Protein AF-A0A534JJR5-F1 (afdb_monomer)

Mean predicted aligned error: 10.55 Å

Structure (mmCIF, N/CA/C/O backbone):
data_AF-A0A534JJR5-F1
#
_entry.id   AF-A0A534JJR5-F1
#
loop_
_atom_site.group_PDB
_atom_site.id
_atom_site.type_symbol
_atom_site.label_atom_id
_atom_site.label_alt_id
_atom_site.label_comp_id
_atom_site.label_asym_id
_atom_site.label_entity_id
_atom_site.label_seq_id
_atom_site.pdbx_PDB_ins_code
_atom_site.Cartn_x
_atom_site.Cartn_y
_atom_site.Cartn_z
_atom_site.occupancy
_atom_site.B_iso_or_equiv
_atom_site.auth_seq_id
_atom_site.auth_comp_id
_atom_site.auth_asym_id
_atom_site.auth_atom_id
_atom_site.pdbx_PDB_model_num
ATOM 1 N N . MET A 1 1 ? -16.034 -13.108 38.409 1.00 39.31 1 MET A N 1
ATOM 2 C CA . MET A 1 1 ? -15.250 -13.200 39.660 1.00 39.31 1 MET A CA 1
ATOM 3 C C . MET A 1 1 ? -14.372 -11.961 39.719 1.00 39.31 1 MET A C 1
ATOM 5 O O . MET A 1 1 ? -14.032 -11.488 38.642 1.00 39.31 1 MET A O 1
ATOM 9 N N . PRO A 1 2 ? -14.082 -11.355 40.883 1.00 39.59 2 PRO A N 1
ATOM 10 C CA . PRO A 1 2 ? -12.989 -10.387 40.919 1.00 39.59 2 PRO A CA 1
ATOM 11 C C . PRO A 1 2 ? -11.720 -11.140 40.503 1.00 39.59 2 PRO A C 1
ATOM 13 O O . PRO A 1 2 ? -11.529 -12.253 40.988 1.00 39.59 2 PRO A O 1
ATOM 16 N N . ALA A 1 3 ? -10.937 -10.586 39.575 1.00 37.12 3 ALA A N 1
ATOM 17 C CA . ALA A 1 3 ? -9.612 -11.113 39.264 1.00 37.12 3 ALA A CA 1
ATOM 18 C C . ALA A 1 3 ? -8.841 -11.202 40.587 1.00 37.12 3 ALA A C 1
ATOM 20 O O . ALA A 1 3 ? -8.710 -10.188 41.282 1.00 37.12 3 ALA A O 1
ATOM 21 N N . ASP A 1 4 ? -8.466 -12.408 41.002 1.00 46.94 4 ASP A N 1
ATOM 22 C CA . ASP A 1 4 ? -7.497 -12.555 42.078 1.00 46.94 4 ASP A CA 1
ATOM 23 C C . ASP A 1 4 ? -6.093 -12.307 41.501 1.00 46.94 4 ASP A C 1
ATOM 25 O O . ASP A 1 4 ? -5.907 -12.214 40.286 1.00 46.94 4 ASP A O 1
ATOM 29 N N . ASP A 1 5 ? -5.104 -12.111 42.371 1.00 51.69 5 ASP A N 1
ATOM 30 C CA . ASP A 1 5 ? -3.721 -11.825 41.966 1.00 51.69 5 ASP A CA 1
ATOM 31 C C . ASP A 1 5 ? -3.087 -12.952 41.105 1.00 51.69 5 ASP A C 1
ATOM 33 O O . ASP A 1 5 ? -1.943 -12.796 40.678 1.00 51.69 5 ASP A O 1
ATOM 37 N N . GLU A 1 6 ? -3.781 -14.072 40.838 1.00 51.69 6 GLU A N 1
ATOM 38 C CA . GLU A 1 6 ? -3.289 -15.159 39.977 1.00 51.69 6 GLU A CA 1
ATOM 39 C C . GLU A 1 6 ? -3.557 -14.934 38.475 1.00 51.69 6 GLU A C 1
ATOM 41 O O . GLU A 1 6 ? -2.892 -15.565 37.653 1.00 51.69 6 GLU A O 1
ATOM 46 N N . ASP A 1 7 ? -4.434 -13.991 38.099 1.00 55.84 7 ASP A N 1
ATOM 47 C CA . ASP A 1 7 ? -4.731 -13.654 36.691 1.00 55.84 7 ASP A CA 1
ATOM 48 C C . ASP A 1 7 ? -3.889 -12.476 36.145 1.00 55.84 7 ASP A C 1
ATOM 50 O O . ASP A 1 7 ? -3.984 -12.115 34.968 1.00 55.84 7 ASP A O 1
ATOM 54 N N . ALA A 1 8 ? -3.060 -11.848 36.986 1.00 66.31 8 ALA A N 1
ATOM 55 C CA . ALA A 1 8 ? -2.226 -10.706 36.618 1.00 66.31 8 ALA A CA 1
ATOM 56 C C . ALA A 1 8 ? -0.746 -11.098 36.501 1.00 66.31 8 ALA A C 1
ATOM 58 O O . ALA A 1 8 ? -0.179 -11.738 37.383 1.00 66.31 8 ALA A O 1
ATOM 59 N N . PHE A 1 9 ? -0.079 -10.637 35.440 1.00 71.75 9 PHE A N 1
ATOM 60 C CA . PHE A 1 9 ? 1.372 -10.753 35.292 1.00 71.75 9 PHE A CA 1
ATOM 61 C C . PHE A 1 9 ? 2.014 -9.386 35.065 1.00 71.75 9 PHE A C 1
ATOM 63 O O . PHE A 1 9 ? 1.379 -8.429 34.623 1.00 71.75 9 PHE A O 1
ATOM 70 N N . THR A 1 10 ? 3.301 -9.282 35.380 1.00 80.81 10 THR A N 1
ATOM 71 C CA . THR A 1 10 ? 4.064 -8.043 35.233 1.00 80.81 10 THR A CA 1
ATOM 72 C C . THR A 1 10 ? 4.935 -8.079 33.988 1.00 80.81 10 THR A C 1
ATOM 74 O O . THR A 1 10 ? 5.698 -9.029 33.799 1.00 80.81 10 THR A O 1
ATOM 77 N N . VAL A 1 11 ? 4.911 -6.994 33.216 1.00 79.38 11 VAL A N 1
ATOM 78 C CA . VAL A 1 11 ? 5.923 -6.705 32.196 1.00 79.38 11 VAL A CA 1
ATOM 79 C C . VAL A 1 11 ? 6.946 -5.729 32.774 1.00 79.38 11 VAL A C 1
ATOM 81 O O . VAL A 1 11 ? 6.631 -4.578 33.076 1.00 79.38 11 VAL A O 1
ATOM 84 N N . GLY A 1 12 ? 8.174 -6.205 32.960 1.00 82.12 12 GLY A N 1
ATOM 85 C CA . GLY A 1 12 ? 9.334 -5.416 33.360 1.00 82.12 12 GLY A CA 1
ATOM 86 C C . GLY A 1 12 ? 10.272 -5.132 32.187 1.00 82.12 12 GLY A C 1
ATOM 87 O O . GLY A 1 12 ? 10.118 -5.660 31.090 1.00 82.12 12 GLY A O 1
ATOM 88 N N . SER A 1 13 ? 11.291 -4.313 32.428 1.00 86.44 13 SER A N 1
ATOM 89 C CA . SER A 1 13 ? 12.347 -4.028 31.456 1.00 86.44 13 SER A CA 1
ATOM 90 C C . SER A 1 13 ? 13.675 -3.828 32.173 1.00 86.44 13 SER A C 1
ATOM 92 O O . SER A 1 13 ? 13.718 -3.198 33.233 1.00 86.44 13 SER A O 1
ATOM 94 N N . ILE A 1 14 ? 14.769 -4.313 31.581 1.00 87.81 14 ILE A N 1
ATOM 95 C CA . ILE A 1 14 ? 16.128 -4.026 32.070 1.00 87.81 14 ILE A CA 1
ATOM 96 C C . ILE A 1 14 ? 16.582 -2.589 31.762 1.00 87.81 14 ILE A C 1
ATOM 98 O O . ILE A 1 14 ? 17.560 -2.109 32.333 1.00 87.81 14 ILE A O 1
ATOM 102 N N . SER A 1 15 ? 15.873 -1.892 30.869 1.00 88.31 15 SER A N 1
ATOM 103 C CA . SER A 1 15 ? 16.151 -0.517 30.453 1.00 88.31 15 SER A CA 1
ATOM 104 C C . SER A 1 15 ? 14.989 0.410 30.799 1.00 88.31 15 SER A C 1
ATOM 106 O O . SER A 1 15 ? 13.855 0.183 30.373 1.00 88.31 15 SER A O 1
ATOM 108 N N . LEU A 1 16 ? 15.285 1.508 31.500 1.00 85.44 16 LEU A N 1
ATOM 109 C CA . LEU A 1 16 ? 14.310 2.562 31.812 1.00 85.44 16 LEU A CA 1
ATOM 110 C C . LEU A 1 16 ? 13.875 3.372 30.580 1.00 85.44 16 LEU A C 1
ATOM 112 O O . LEU A 1 16 ? 12.917 4.134 30.663 1.00 85.44 16 LEU A O 1
ATOM 116 N N . ALA A 1 17 ? 14.577 3.234 29.449 1.00 88.69 17 ALA A N 1
ATOM 117 C CA . ALA A 1 17 ? 14.189 3.878 28.195 1.00 88.69 17 ALA A CA 1
ATOM 118 C C . ALA A 1 17 ? 13.012 3.167 27.500 1.00 88.69 17 ALA A C 1
ATOM 120 O O . ALA A 1 17 ? 12.399 3.747 26.606 1.00 88.69 17 ALA A O 1
ATOM 121 N N . ASN A 1 18 ? 12.701 1.929 27.901 1.00 90.88 18 ASN A N 1
ATOM 122 C CA . ASN A 1 18 ? 11.578 1.166 27.366 1.00 90.88 18 ASN A CA 1
ATOM 123 C C . ASN A 1 18 ? 10.312 1.567 28.135 1.00 90.88 18 ASN A C 1
ATOM 125 O O . ASN A 1 18 ? 10.148 1.220 29.305 1.00 90.88 18 ASN A O 1
ATOM 129 N N . GLN A 1 19 ? 9.432 2.320 27.484 1.00 91.94 19 GLN A N 1
ATOM 130 C CA . GLN A 1 19 ? 8.169 2.773 28.055 1.00 91.94 19 GLN A CA 1
ATOM 131 C C . GLN A 1 19 ? 7.103 1.682 27.878 1.00 91.94 19 GLN A C 1
ATOM 133 O O . GLN A 1 19 ? 6.969 1.174 26.764 1.00 91.94 19 GLN A O 1
ATOM 138 N N . PRO A 1 20 ? 6.343 1.312 28.923 1.00 90.06 20 PRO A N 1
ATOM 139 C CA . PRO A 1 20 ? 5.264 0.336 28.796 1.00 90.06 20 PRO A CA 1
ATOM 140 C C . PRO A 1 20 ? 4.218 0.766 27.764 1.00 90.06 20 PRO A C 1
ATOM 142 O O . PRO A 1 20 ? 3.803 1.926 27.738 1.00 90.06 20 PRO A O 1
ATOM 145 N N . ALA A 1 21 ? 3.773 -0.182 26.947 1.00 89.00 21 ALA A N 1
ATOM 146 C CA . ALA A 1 21 ? 2.703 -0.008 25.974 1.00 89.00 21 ALA A CA 1
ATOM 147 C C . ALA A 1 21 ? 1.859 -1.287 25.916 1.00 89.00 21 ALA A C 1
ATOM 149 O O . ALA A 1 21 ? 2.334 -2.354 26.294 1.00 89.00 21 ALA A O 1
ATOM 150 N N . VAL A 1 22 ? 0.610 -1.174 25.463 1.00 87.88 22 VAL A N 1
ATOM 151 C CA . VAL A 1 22 ? -0.240 -2.331 25.154 1.00 87.88 22 VAL A CA 1
ATOM 152 C C . VAL A 1 22 ? -0.922 -2.039 23.828 1.00 87.88 22 VAL A C 1
ATOM 154 O O . VAL A 1 22 ? -1.901 -1.295 23.774 1.00 87.88 22 VAL A O 1
ATOM 157 N N . ILE A 1 23 ? -0.350 -2.567 22.750 1.00 91.44 23 ILE A N 1
ATOM 158 C CA . ILE A 1 23 ? -0.918 -2.476 21.401 1.00 91.44 23 ILE A CA 1
ATOM 159 C C . ILE A 1 23 ? -1.182 -3.910 20.938 1.00 91.44 23 ILE A C 1
ATOM 161 O O . ILE A 1 23 ? -0.207 -4.653 20.800 1.00 91.44 23 ILE A O 1
ATOM 165 N N . PRO A 1 24 ? -2.450 -4.316 20.749 1.00 91.81 24 PRO A N 1
ATOM 166 C CA . PRO A 1 24 ? -2.789 -5.666 20.313 1.00 91.81 24 PRO A CA 1
ATOM 167 C C . PRO A 1 24 ? -2.141 -6.006 18.974 1.00 91.81 24 PRO A C 1
ATOM 169 O O . PRO A 1 24 ? -2.095 -5.161 18.081 1.00 91.81 24 PRO A O 1
ATOM 172 N N . LEU A 1 25 ? -1.673 -7.244 18.848 1.00 93.56 25 LEU A N 1
ATOM 173 C CA . LEU A 1 25 ? -1.146 -7.810 17.608 1.00 93.56 25 LEU A CA 1
ATOM 174 C C . LEU A 1 25 ? -1.901 -9.073 17.180 1.00 93.56 25 LEU A C 1
ATOM 176 O O . LEU A 1 25 ? -1.510 -9.692 16.201 1.00 93.56 25 LEU A O 1
ATOM 180 N N . GLY A 1 26 ? -2.965 -9.458 17.893 1.00 92.00 26 GLY A N 1
ATOM 181 C CA . GLY A 1 26 ? -3.725 -10.649 17.528 1.00 92.00 26 GLY A CA 1
ATOM 182 C C . GLY A 1 26 ? -2.890 -11.921 17.707 1.00 92.00 26 GLY A C 1
ATOM 183 O O . GLY A 1 26 ? -2.094 -11.973 18.639 1.00 92.00 26 GLY A O 1
ATOM 184 N N . ASN A 1 27 ? -3.022 -12.934 16.855 1.00 92.44 27 ASN A N 1
ATOM 185 C CA . ASN A 1 27 ? -2.185 -14.149 16.865 1.00 92.44 27 ASN A CA 1
ATOM 186 C C . ASN A 1 27 ? -0.992 -14.090 15.886 1.00 92.44 27 ASN A C 1
ATOM 188 O O . ASN A 1 27 ? -0.648 -15.089 15.239 1.00 92.44 27 ASN A O 1
ATOM 192 N N . PHE A 1 28 ? -0.349 -12.924 15.794 1.00 94.88 28 PHE A N 1
ATOM 193 C CA . PHE A 1 28 ? 0.750 -12.649 14.867 1.00 94.88 28 PHE A CA 1
ATOM 194 C C . PHE A 1 28 ? 1.911 -13.658 14.939 1.00 94.88 28 PHE A C 1
ATOM 196 O O . PHE A 1 28 ? 2.542 -13.955 13.925 1.00 94.88 28 PHE A O 1
ATOM 203 N N . ILE A 1 29 ? 2.204 -14.244 16.101 1.00 93.31 29 ILE A N 1
ATOM 204 C CA . ILE A 1 29 ? 3.222 -15.278 16.314 1.00 93.31 29 ILE A CA 1
ATOM 205 C C . ILE A 1 29 ? 2.600 -16.511 16.986 1.00 93.31 29 ILE A C 1
ATOM 207 O O . ILE A 1 29 ? 1.814 -16.413 17.919 1.00 93.31 29 ILE A O 1
ATOM 211 N N . GLY A 1 30 ? 3.015 -17.717 16.582 1.00 89.75 30 GLY A N 1
ATOM 212 C CA . GLY A 1 30 ? 2.740 -18.941 17.356 1.00 89.75 30 GLY A CA 1
ATOM 213 C C . GLY A 1 30 ? 2.089 -20.039 16.535 1.00 89.75 30 GLY A C 1
ATOM 214 O O . GLY A 1 30 ? 2.589 -20.363 15.473 1.00 89.75 30 GLY A O 1
ATOM 215 N N . ASP A 1 31 ? 0.963 -20.606 16.955 1.00 88.44 31 ASP A N 1
ATOM 216 C CA . ASP A 1 31 ? 0.206 -21.606 16.183 1.00 88.44 31 ASP A CA 1
ATOM 217 C C . ASP A 1 31 ? -1.119 -21.016 15.678 1.00 88.44 31 ASP A C 1
ATOM 219 O O . ASP A 1 31 ? -1.661 -20.107 16.296 1.00 88.44 31 ASP A O 1
ATOM 223 N N . VAL A 1 32 ? -1.658 -21.561 14.582 1.00 89.62 32 VAL A N 1
ATOM 224 C CA . VAL A 1 32 ? -3.013 -21.235 14.068 1.00 89.62 32 VAL A CA 1
ATOM 225 C C . VAL A 1 32 ? -4.048 -22.309 14.411 1.00 89.62 32 VAL A C 1
ATOM 227 O O . VAL A 1 32 ? -5.251 -22.122 14.263 1.00 89.62 32 VAL A O 1
ATOM 230 N N . SER A 1 33 ? -3.588 -23.486 14.845 1.00 87.62 33 SER A N 1
ATOM 231 C CA . SER A 1 33 ? -4.445 -24.625 15.162 1.00 87.62 33 SER A CA 1
ATOM 232 C C . SER A 1 33 ? -3.727 -25.625 16.079 1.00 87.62 33 SER A C 1
ATOM 234 O O . SER A 1 33 ? -2.533 -25.864 15.886 1.00 87.62 33 SER A O 1
ATOM 236 N N . PRO A 1 34 ? -4.452 -26.300 16.996 1.00 87.12 34 PRO A N 1
ATOM 237 C CA . PRO A 1 34 ? -5.881 -26.121 17.294 1.00 87.12 34 PRO A CA 1
ATOM 238 C C . PRO A 1 34 ? -6.181 -24.763 17.948 1.00 87.12 34 PRO A C 1
ATOM 240 O O . PRO A 1 34 ? -5.295 -24.135 18.504 1.00 87.12 34 PRO A O 1
ATOM 243 N N . ALA A 1 35 ? -7.443 -24.322 17.965 1.00 83.75 35 ALA A N 1
ATOM 244 C CA . ALA A 1 35 ? -7.827 -23.034 18.568 1.00 83.75 35 ALA A CA 1
ATOM 245 C C . ALA A 1 35 ? -7.416 -22.870 20.052 1.00 83.75 35 ALA A C 1
ATOM 247 O O . ALA A 1 35 ? -7.392 -21.759 20.566 1.00 83.75 35 ALA A O 1
ATOM 248 N N . SER A 1 36 ? -7.107 -23.969 20.752 1.00 81.81 36 SER A N 1
ATOM 249 C CA . SER A 1 36 ? -6.584 -23.971 22.123 1.00 81.81 36 SER A CA 1
ATOM 250 C C . SER A 1 36 ? -5.084 -23.664 22.235 1.00 81.81 36 SER A C 1
ATOM 252 O O . SER A 1 36 ? -4.574 -23.628 23.349 1.00 81.81 36 SER A O 1
ATOM 254 N N . SER A 1 37 ? -4.362 -23.541 21.119 1.00 83.94 37 SER A N 1
ATOM 255 C CA . SER A 1 37 ? -2.945 -23.152 21.071 1.00 83.94 37 SER A CA 1
ATOM 256 C C . SER A 1 37 ? -2.718 -21.779 20.432 1.00 83.94 37 SER A C 1
ATOM 258 O O . SER A 1 37 ? -1.570 -21.365 20.307 1.00 83.94 37 SER A O 1
ATOM 260 N N . VAL A 1 38 ? -3.794 -21.082 20.056 1.00 88.25 38 VAL A N 1
ATOM 261 C CA . VAL A 1 38 ? -3.759 -19.719 19.519 1.00 88.25 38 VAL A CA 1
ATOM 262 C C . VAL A 1 38 ? -3.862 -18.740 20.686 1.00 88.25 38 VAL A C 1
ATOM 264 O O . VAL A 1 38 ? -4.828 -18.797 21.451 1.00 88.25 38 VAL A O 1
ATOM 267 N N . TRP A 1 39 ? -2.873 -17.862 20.832 1.00 89.06 39 TRP A N 1
ATOM 268 C CA . TRP A 1 39 ? -2.777 -16.915 21.944 1.00 89.06 39 TRP A CA 1
ATOM 269 C C . TRP A 1 39 ? -2.556 -15.498 21.416 1.00 89.06 39 TRP A C 1
ATOM 271 O O . TRP A 1 39 ? -1.908 -15.350 20.385 1.00 89.06 39 TRP A O 1
ATOM 281 N N . PRO A 1 40 ? -3.074 -14.468 22.107 1.00 89.31 40 PRO A N 1
ATOM 282 C CA . PRO A 1 40 ? -2.875 -13.092 21.694 1.00 89.31 40 PRO A CA 1
ATOM 283 C C . PRO A 1 40 ? -1.464 -12.597 22.032 1.00 89.31 40 PRO A C 1
ATOM 285 O O . PRO A 1 40 ? -0.963 -12.785 23.145 1.00 89.31 40 PRO A O 1
ATOM 288 N N . ASP A 1 41 ? -0.888 -11.877 21.085 1.00 92.31 41 ASP A N 1
ATOM 289 C CA . ASP A 1 41 ? 0.355 -11.135 21.170 1.00 92.31 41 ASP A CA 1
ATOM 290 C C . ASP A 1 41 ? 0.073 -9.638 21.304 1.00 92.31 41 ASP A C 1
ATOM 292 O O . ASP A 1 41 ? -0.988 -9.124 20.926 1.00 92.31 41 ASP A O 1
ATOM 296 N N . PHE A 1 42 ? 1.046 -8.898 21.828 1.00 93.56 42 PHE A N 1
ATOM 297 C CA . PHE A 1 42 ? 0.962 -7.441 21.883 1.00 93.56 42 PHE A CA 1
ATOM 298 C C . PHE A 1 42 ? 2.342 -6.787 21.952 1.00 93.56 42 PHE A C 1
ATOM 300 O O . PHE A 1 42 ? 3.318 -7.373 22.423 1.00 93.56 42 PHE A O 1
ATOM 307 N N . ILE A 1 43 ? 2.427 -5.523 21.534 1.00 95.31 43 ILE A N 1
ATOM 308 C CA . ILE A 1 43 ? 3.584 -4.674 21.840 1.00 95.31 43 ILE A CA 1
ATOM 309 C C . ILE A 1 43 ? 3.503 -4.305 23.317 1.00 95.31 43 ILE A C 1
ATOM 311 O O . ILE A 1 43 ? 2.565 -3.621 23.725 1.00 95.31 43 ILE A O 1
ATOM 315 N N . ALA A 1 44 ? 4.493 -4.743 24.089 1.00 93.50 44 ALA A N 1
ATOM 316 C CA . ALA A 1 44 ? 4.544 -4.632 25.544 1.00 93.50 44 ALA A CA 1
ATOM 317 C C . ALA A 1 44 ? 5.364 -3.425 26.031 1.00 93.50 44 ALA A C 1
ATOM 319 O O . ALA A 1 44 ? 5.157 -2.903 27.130 1.00 93.50 44 ALA A O 1
ATOM 320 N N . ALA A 1 45 ? 6.318 -2.970 25.217 1.00 95.19 45 ALA A N 1
ATOM 321 C CA . ALA A 1 45 ? 7.090 -1.768 25.496 1.00 95.19 45 ALA A CA 1
ATOM 322 C C . ALA A 1 45 ? 7.591 -1.110 24.210 1.00 95.19 45 ALA A C 1
ATOM 324 O O . ALA A 1 45 ? 7.816 -1.776 23.202 1.00 95.19 45 ALA A O 1
ATOM 325 N N . ILE A 1 46 ? 7.818 0.199 24.258 1.00 96.56 46 ILE A N 1
ATOM 326 C CA . ILE A 1 46 ? 8.371 0.979 23.153 1.00 96.56 46 ILE A CA 1
ATOM 327 C C . ILE A 1 46 ? 9.548 1.805 23.663 1.00 96.56 46 ILE A C 1
ATOM 329 O O . ILE A 1 46 ? 9.454 2.506 24.671 1.00 96.56 46 ILE A O 1
ATOM 333 N N . ARG A 1 47 ? 10.664 1.754 22.939 1.00 96.00 47 ARG A N 1
ATOM 334 C CA . ARG A 1 47 ? 11.816 2.638 23.131 1.00 96.00 47 ARG A CA 1
ATOM 335 C C . ARG A 1 47 ? 11.913 3.594 21.956 1.00 96.00 47 ARG A C 1
ATOM 337 O O . ARG A 1 47 ? 12.066 3.148 20.825 1.00 96.00 47 ARG A O 1
ATOM 344 N N . GLU A 1 48 ? 11.881 4.893 22.217 1.00 95.25 48 GLU A N 1
ATOM 345 C CA . GLU A 1 48 ? 12.020 5.914 21.175 1.00 95.25 48 GLU A CA 1
ATOM 346 C C . GLU A 1 48 ? 13.404 6.563 21.197 1.00 95.25 48 GLU A C 1
ATOM 348 O O . GLU A 1 48 ? 13.884 7.007 22.241 1.00 95.25 48 GLU A O 1
ATOM 353 N N . ASP A 1 49 ? 14.014 6.686 20.021 1.00 94.31 49 ASP A N 1
ATOM 354 C CA . ASP A 1 49 ? 15.079 7.645 19.756 1.00 94.31 49 ASP A CA 1
ATOM 355 C C . ASP A 1 49 ? 14.476 8.826 18.993 1.00 94.31 49 ASP A C 1
ATOM 357 O O . ASP A 1 49 ? 14.314 8.803 17.771 1.00 94.31 49 ASP A O 1
ATOM 361 N N . VAL A 1 50 ? 14.139 9.882 19.731 1.00 92.50 50 VAL A N 1
ATOM 362 C CA . VAL A 1 50 ? 13.550 11.109 19.174 1.00 92.50 50 VAL A CA 1
ATOM 363 C C . VAL A 1 50 ? 14.495 11.857 18.229 1.00 92.50 50 VAL A C 1
ATOM 365 O O . VAL A 1 50 ? 14.029 12.593 17.361 1.00 92.50 50 VAL A O 1
ATOM 368 N N . THR A 1 51 ? 15.813 11.668 18.361 1.00 92.44 51 THR A N 1
ATOM 369 C CA . THR A 1 51 ? 16.808 12.330 17.501 1.00 92.44 51 THR A CA 1
ATOM 370 C C . THR A 1 51 ? 16.902 11.614 16.161 1.00 92.44 51 THR A C 1
ATOM 372 O O . THR A 1 51 ? 16.870 12.259 15.112 1.00 92.44 51 THR A O 1
ATOM 375 N N . ALA A 1 52 ? 16.961 10.280 16.190 1.00 91.50 52 ALA A N 1
ATOM 376 C CA . ALA A 1 52 ? 16.922 9.447 14.991 1.00 91.50 52 ALA A CA 1
ATOM 377 C C . ALA A 1 52 ? 15.511 9.338 14.385 1.00 91.50 52 ALA A C 1
ATOM 379 O O . ALA A 1 52 ? 15.377 8.958 13.222 1.00 91.50 52 ALA A O 1
ATOM 380 N N . LYS A 1 53 ? 14.472 9.710 15.148 1.00 94.06 53 LYS A N 1
ATOM 381 C CA . LYS A 1 53 ? 13.046 9.588 14.801 1.00 94.06 53 LYS A CA 1
ATOM 382 C C . LYS A 1 53 ? 12.648 8.129 14.565 1.00 94.06 53 LYS A C 1
ATOM 384 O O . LYS A 1 53 ? 11.972 7.810 13.589 1.00 94.06 53 LYS A O 1
ATOM 389 N N . GLN A 1 54 ? 13.118 7.247 15.442 1.00 94.50 54 GLN A N 1
ATOM 390 C CA . GLN A 1 54 ? 12.901 5.804 15.356 1.00 94.50 54 GLN A CA 1
ATOM 391 C C . GLN A 1 54 ? 12.300 5.270 16.655 1.00 94.50 54 GLN A C 1
ATOM 393 O O . GLN A 1 54 ? 12.602 5.771 17.737 1.00 94.50 54 GLN A O 1
ATOM 398 N N . SER A 1 55 ? 11.502 4.215 16.538 1.00 97.12 55 SER A N 1
ATOM 399 C CA . SER A 1 55 ? 11.000 3.425 17.658 1.00 97.12 55 SER A CA 1
ATOM 400 C C . SER A 1 55 ? 11.520 1.998 17.566 1.00 97.12 55 SER A C 1
ATOM 402 O O . SER A 1 55 ? 11.704 1.463 16.474 1.00 97.12 55 SER A O 1
ATOM 404 N N . VAL A 1 56 ? 11.713 1.364 18.715 1.00 97.62 56 VAL A N 1
ATOM 405 C CA . VAL A 1 56 ? 11.838 -0.087 18.845 1.00 97.62 56 VAL A CA 1
ATOM 406 C C . VAL A 1 56 ? 10.659 -0.567 19.680 1.00 97.62 56 VAL A C 1
ATOM 408 O O . VAL A 1 56 ? 10.538 -0.187 20.845 1.00 97.62 56 VAL A O 1
ATOM 411 N N . ALA A 1 57 ? 9.773 -1.347 19.069 1.00 97.62 57 ALA A N 1
ATOM 412 C CA . ALA A 1 57 ? 8.601 -1.935 19.705 1.00 97.62 57 ALA A CA 1
ATOM 413 C C . ALA A 1 57 ? 8.915 -3.375 20.125 1.00 97.62 57 ALA A C 1
ATOM 415 O O . ALA A 1 57 ? 9.237 -4.196 19.274 1.00 97.62 57 ALA A O 1
ATOM 416 N N . TYR A 1 58 ? 8.840 -3.677 21.417 1.00 96.94 58 TYR A N 1
ATOM 417 C CA . TYR A 1 58 ? 9.118 -4.995 21.988 1.00 96.94 58 TYR A CA 1
ATOM 418 C C . TYR A 1 58 ? 7.831 -5.799 22.117 1.00 96.94 58 TYR A C 1
ATOM 420 O O . TYR A 1 58 ? 6.856 -5.313 22.694 1.00 96.94 58 TYR A O 1
ATOM 428 N N . LEU A 1 59 ? 7.837 -7.019 21.592 1.00 95.19 59 LEU A N 1
ATOM 429 C CA . LEU A 1 59 ? 6.673 -7.889 21.527 1.00 95.19 59 LEU A CA 1
ATOM 430 C C . LEU A 1 59 ? 6.654 -8.839 22.725 1.00 95.19 59 LEU A C 1
ATOM 432 O O . LEU A 1 59 ? 7.670 -9.436 23.088 1.00 95.19 59 LEU A O 1
ATOM 436 N N . TYR A 1 60 ? 5.473 -8.997 23.311 1.00 93.69 60 TYR A N 1
ATOM 437 C CA . TYR A 1 60 ? 5.137 -10.141 24.140 1.00 93.69 60 TYR A CA 1
ATOM 438 C C . TYR A 1 60 ? 4.469 -11.193 23.258 1.00 93.69 60 TYR A C 1
ATOM 440 O O . TYR A 1 60 ? 3.495 -10.880 22.573 1.00 93.69 60 TYR A O 1
ATOM 448 N N . VAL A 1 61 ? 5.001 -12.415 23.296 1.00 91.94 61 VAL A N 1
ATOM 449 C CA . VAL A 1 61 ? 4.436 -13.565 22.584 1.00 91.94 61 VAL A CA 1
ATOM 450 C C . VAL A 1 61 ? 3.565 -14.358 23.551 1.00 91.94 61 VAL A C 1
ATOM 452 O O . VAL A 1 61 ? 4.047 -14.804 24.598 1.00 91.94 61 VAL A O 1
ATOM 455 N N . GLY A 1 62 ? 2.291 -14.508 23.206 1.00 88.88 62 GLY A N 1
ATOM 456 C CA . GLY A 1 62 ? 1.284 -15.203 23.988 1.00 88.88 62 GLY A CA 1
ATOM 457 C C . GLY A 1 62 ? 1.597 -16.686 24.187 1.00 88.88 62 GLY A C 1
ATOM 458 O O . GLY A 1 62 ? 2.317 -17.327 23.421 1.00 88.88 62 GLY A O 1
ATOM 459 N N . GLY A 1 63 ? 1.033 -17.261 25.246 1.00 87.44 63 GLY A N 1
ATOM 460 C CA . GLY A 1 63 ? 1.205 -18.673 25.561 1.00 87.44 63 GLY A CA 1
ATOM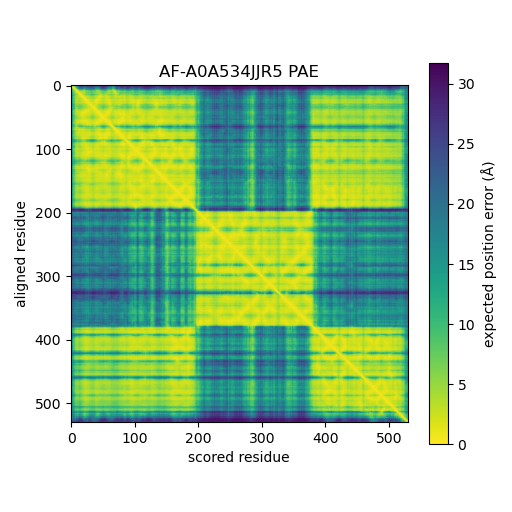 461 C C . GLY A 1 63 ? 0.154 -19.191 26.541 1.00 87.44 63 GLY A C 1
ATOM 462 O O . GLY A 1 63 ? -0.619 -18.411 27.096 1.00 87.44 63 GLY A O 1
ATOM 463 N N . PRO A 1 64 ? 0.149 -20.508 26.818 1.00 82.25 64 PRO A N 1
ATOM 464 C CA . PRO A 1 64 ? -0.890 -21.170 27.614 1.00 82.25 64 PRO A CA 1
ATOM 465 C C . PRO A 1 64 ? -0.921 -20.774 29.092 1.00 82.25 64 PRO A C 1
ATOM 467 O O . PRO A 1 64 ? -1.805 -21.199 29.834 1.00 82.25 64 PRO A O 1
ATOM 470 N N . SER A 1 65 ? 0.066 -20.017 29.560 1.00 80.50 65 SER A N 1
ATOM 471 C CA . SER A 1 65 ? 0.120 -19.501 30.923 1.00 80.50 65 SER A CA 1
ATOM 472 C C . SER A 1 65 ? 0.827 -18.148 30.893 1.00 80.50 65 SER A C 1
ATOM 474 O O . SER A 1 65 ? 2.058 -18.127 30.797 1.00 80.50 65 SER A O 1
ATOM 476 N N . PRO A 1 66 ? 0.082 -17.029 30.936 1.00 73.12 66 PRO A N 1
ATOM 477 C CA . PRO A 1 66 ? 0.676 -15.708 31.060 1.00 73.12 66 PRO A CA 1
ATOM 478 C C . PRO A 1 66 ? 1.574 -15.666 32.296 1.00 73.12 66 PRO A C 1
ATOM 480 O O . PRO A 1 66 ? 1.192 -16.105 33.379 1.00 73.12 66 PRO A O 1
ATOM 483 N N . SER A 1 67 ? 2.798 -15.183 32.131 1.00 79.06 67 SER A N 1
ATOM 484 C CA . SER A 1 67 ? 3.786 -15.133 33.204 1.00 79.06 67 SER A CA 1
ATOM 485 C C . SER A 1 67 ? 4.543 -13.824 33.166 1.00 79.06 67 SER A C 1
ATOM 487 O O . SER A 1 67 ? 4.648 -13.192 32.114 1.00 79.06 67 SER A O 1
ATOM 489 N N . ASN A 1 68 ? 5.134 -13.456 34.303 1.00 83.38 68 ASN A N 1
ATOM 490 C CA . ASN A 1 68 ? 5.995 -12.286 34.383 1.00 83.38 68 ASN A CA 1
ATOM 491 C C . ASN A 1 68 ? 7.061 -12.331 33.286 1.00 83.38 68 ASN A C 1
ATOM 493 O O . ASN A 1 68 ? 7.746 -13.338 33.101 1.00 83.38 68 ASN A O 1
ATOM 497 N N . PHE A 1 69 ? 7.188 -11.221 32.579 1.00 85.00 69 PHE A N 1
ATOM 498 C CA . PHE A 1 69 ? 8.022 -11.077 31.401 1.00 85.00 69 PHE A CA 1
ATOM 499 C C . PHE A 1 69 ? 8.946 -9.882 31.600 1.00 85.00 69 PHE A C 1
ATOM 501 O O . PHE A 1 69 ? 8.536 -8.859 32.148 1.00 85.00 69 PHE A O 1
ATOM 508 N N . VAL A 1 70 ? 10.206 -10.005 31.194 1.00 90.38 70 VAL A N 1
ATOM 509 C CA . VAL A 1 70 ? 11.186 -8.922 31.290 1.00 90.38 70 VAL A CA 1
ATOM 510 C C . VAL A 1 70 ? 11.757 -8.682 29.906 1.00 90.38 70 VAL A C 1
ATOM 512 O O . VAL A 1 70 ? 12.364 -9.578 29.332 1.00 90.38 70 VAL A O 1
ATOM 515 N N . VAL A 1 71 ? 11.580 -7.464 29.401 1.00 92.62 71 VAL A N 1
ATOM 516 C CA . VAL A 1 71 ? 12.172 -7.031 28.136 1.00 92.62 71 VAL A CA 1
ATOM 517 C C . VAL A 1 71 ? 13.691 -6.950 28.278 1.00 92.62 71 VAL A C 1
ATOM 519 O O . VAL A 1 71 ? 14.199 -6.261 29.172 1.00 92.62 71 VAL A O 1
ATOM 522 N N . ASP A 1 72 ? 14.392 -7.612 27.361 1.00 91.62 72 ASP A N 1
ATOM 523 C CA . ASP A 1 72 ? 15.849 -7.657 27.223 1.00 91.62 72 ASP A CA 1
ATOM 524 C C . ASP A 1 72 ? 16.294 -7.664 25.744 1.00 91.62 72 ASP A C 1
ATOM 526 O O . ASP A 1 72 ? 15.478 -7.519 24.835 1.00 91.62 72 ASP A O 1
ATOM 530 N N . ASP A 1 73 ? 17.596 -7.821 25.490 1.00 87.88 73 ASP A N 1
ATOM 531 C CA . ASP A 1 73 ? 18.172 -7.765 24.136 1.00 87.88 73 ASP A CA 1
ATOM 532 C C . ASP A 1 73 ? 17.813 -8.978 23.250 1.00 87.88 73 ASP A C 1
ATOM 534 O O . ASP A 1 73 ? 18.055 -8.959 22.042 1.00 87.88 73 ASP A O 1
ATOM 538 N N . THR A 1 74 ? 17.247 -10.041 23.827 1.00 91.06 74 THR A N 1
ATOM 539 C CA . THR A 1 74 ? 16.781 -11.227 23.089 1.00 91.06 74 THR A CA 1
ATOM 540 C C . THR A 1 74 ? 15.296 -11.168 22.763 1.00 91.06 74 THR A C 1
ATOM 542 O O . THR A 1 74 ? 14.837 -11.875 21.866 1.00 91.06 74 THR A O 1
ATOM 545 N N . THR A 1 75 ? 14.558 -10.293 23.447 1.00 95.38 75 THR A N 1
ATOM 546 C CA . THR A 1 75 ? 13.129 -10.078 23.228 1.00 95.38 75 THR A CA 1
ATOM 547 C C . THR A 1 75 ? 12.854 -9.744 21.755 1.00 95.38 75 THR A C 1
ATOM 549 O O . THR A 1 75 ? 13.522 -8.855 21.217 1.00 95.38 75 THR A O 1
ATOM 552 N N . PRO A 1 76 ? 11.886 -10.412 21.095 1.00 95.94 76 PRO A N 1
ATOM 553 C CA . PRO A 1 76 ? 11.492 -10.060 19.737 1.00 95.94 76 PRO A CA 1
ATOM 554 C C . PRO A 1 76 ? 11.064 -8.593 19.693 1.00 95.94 76 PRO A C 1
ATOM 556 O O . PRO A 1 76 ? 10.194 -8.157 20.449 1.00 95.94 76 PRO A O 1
ATOM 559 N N . ALA A 1 77 ? 11.697 -7.815 18.827 1.00 97.06 77 ALA A N 1
ATOM 560 C CA . ALA A 1 77 ? 11.434 -6.393 18.695 1.00 97.06 77 ALA A CA 1
ATOM 561 C C . ALA A 1 77 ? 11.376 -5.977 17.228 1.00 97.06 77 ALA A C 1
ATOM 563 O O . ALA A 1 77 ? 12.046 -6.561 16.378 1.00 97.06 77 ALA A O 1
ATOM 564 N N . LEU A 1 78 ? 10.604 -4.935 16.941 1.00 96.94 78 LEU A N 1
ATOM 565 C CA . LEU A 1 78 ? 10.482 -4.328 15.625 1.00 96.94 78 LEU A CA 1
ATOM 566 C C . LEU A 1 78 ? 11.071 -2.918 15.651 1.00 96.94 78 LEU A C 1
ATOM 568 O O . LEU A 1 78 ? 10.611 -2.048 16.394 1.00 96.94 78 LEU A O 1
ATOM 572 N N . LYS A 1 79 ? 12.089 -2.687 14.826 1.00 95.75 79 LYS A N 1
ATOM 573 C CA . LYS A 1 79 ? 12.698 -1.378 14.613 1.00 95.75 79 LYS A CA 1
ATOM 574 C C . LYS A 1 79 ? 11.953 -0.643 13.505 1.00 95.75 79 LYS A C 1
ATOM 576 O O . LYS A 1 79 ? 11.877 -1.109 12.370 1.00 95.75 79 LYS A O 1
ATOM 581 N N . ILE A 1 80 ? 11.427 0.529 13.843 1.00 97.06 80 ILE A N 1
ATOM 582 C CA . ILE A 1 80 ? 10.491 1.294 13.022 1.00 97.06 80 ILE A CA 1
ATOM 583 C C . ILE A 1 80 ? 11.044 2.713 12.840 1.00 97.06 80 ILE A C 1
ATOM 585 O O . ILE A 1 80 ? 11.267 3.409 13.833 1.00 97.06 80 ILE A O 1
ATOM 589 N N . PRO A 1 81 ? 11.258 3.199 11.604 1.00 93.12 81 PRO A N 1
ATOM 590 C CA . PRO A 1 81 ? 11.667 4.579 11.346 1.00 93.12 81 PRO A CA 1
ATOM 591 C C . PRO A 1 81 ? 10.488 5.560 11.466 1.00 93.12 81 PRO A C 1
ATOM 593 O O . PRO A 1 81 ? 10.098 6.223 10.509 1.00 93.12 81 PRO A O 1
ATOM 596 N N . GLY A 1 82 ? 9.923 5.646 12.667 1.00 94.94 82 GLY A N 1
ATOM 597 C CA . GLY A 1 82 ? 8.915 6.617 13.073 1.00 94.94 82 GLY A CA 1
ATOM 598 C C . GLY A 1 82 ? 8.672 6.546 14.579 1.00 94.94 82 GLY A C 1
ATOM 599 O O . GLY A 1 82 ? 8.902 5.511 15.202 1.00 94.94 82 GLY A O 1
ATOM 600 N N . LEU A 1 83 ? 8.229 7.655 15.172 1.00 95.69 83 LEU A N 1
ATOM 601 C CA . LEU A 1 83 ? 7.873 7.733 16.593 1.00 95.69 83 LEU A CA 1
ATOM 602 C C . LEU A 1 83 ? 6.427 7.257 16.802 1.00 95.69 83 LEU A C 1
ATOM 604 O O . LEU A 1 83 ? 5.533 7.727 16.099 1.00 95.69 83 LEU A O 1
ATOM 608 N N . ILE A 1 84 ? 6.206 6.307 17.713 1.00 95.44 84 ILE A N 1
ATOM 609 C CA . ILE A 1 84 ? 4.875 5.744 18.019 1.00 95.44 84 ILE A CA 1
ATOM 610 C C . ILE A 1 84 ? 4.194 6.532 19.143 1.00 95.44 84 ILE A C 1
ATOM 612 O O . ILE A 1 84 ? 3.001 6.820 19.072 1.00 95.44 84 ILE A O 1
ATOM 616 N N . LEU A 1 85 ? 4.945 6.869 20.191 1.00 92.25 85 LEU A N 1
ATOM 617 C CA . LEU A 1 85 ? 4.441 7.540 21.388 1.00 92.25 85 LEU A CA 1
ATOM 618 C C . LEU A 1 85 ? 4.512 9.060 21.236 1.00 92.25 85 LEU A C 1
ATOM 620 O O . LEU A 1 85 ? 3.584 9.778 21.613 1.00 92.25 85 LEU A O 1
ATOM 624 N N . SER A 1 86 ? 5.615 9.563 20.683 1.00 88.12 86 SER A N 1
ATOM 625 C CA . SER A 1 86 ? 5.860 10.998 20.574 1.00 88.12 86 SER A CA 1
ATOM 626 C C . SER A 1 86 ? 5.328 11.574 19.265 1.00 88.12 86 SER A C 1
ATOM 628 O O . SER A 1 86 ? 5.737 11.183 18.176 1.00 88.12 86 SER A O 1
ATOM 630 N N . ALA A 1 87 ? 4.512 12.624 19.350 1.00 77.12 87 ALA A N 1
ATOM 631 C CA . ALA A 1 87 ? 4.060 13.400 18.190 1.00 77.12 87 ALA A CA 1
ATOM 632 C C . ALA A 1 87 ? 5.059 14.513 17.799 1.00 77.12 87 ALA A C 1
ATOM 634 O O . ALA A 1 87 ? 4.674 15.666 17.602 1.00 77.12 87 ALA A O 1
ATOM 635 N N . SER A 1 88 ? 6.355 14.193 17.747 1.00 82.19 88 SER A N 1
ATOM 636 C CA . SER A 1 88 ? 7.431 15.153 17.453 1.00 82.19 88 SER A CA 1
ATOM 637 C C . SER A 1 88 ? 8.203 14.778 16.184 1.00 82.19 88 SER A C 1
ATOM 639 O O . SER A 1 88 ? 8.102 13.657 15.700 1.00 82.19 88 SER A O 1
ATOM 641 N N . GLY A 1 89 ? 8.986 15.709 15.637 1.00 86.25 89 GLY A N 1
ATOM 642 C CA . GLY A 1 89 ? 9.728 15.483 14.394 1.00 86.25 89 GLY A CA 1
ATOM 643 C C . GLY A 1 89 ? 8.882 15.723 13.141 1.00 86.25 89 GLY A C 1
ATOM 644 O O . GLY A 1 89 ? 7.941 16.509 13.165 1.00 86.25 89 GLY A O 1
ATOM 645 N N . ASP A 1 90 ? 9.263 15.100 12.026 1.00 90.25 90 ASP A N 1
ATOM 646 C CA . ASP A 1 90 ? 8.558 15.198 10.737 1.00 90.25 90 ASP A CA 1
ATOM 647 C C . ASP A 1 90 ? 7.657 13.989 10.446 1.00 90.25 90 ASP A C 1
ATOM 649 O O . ASP A 1 90 ? 6.729 14.105 9.646 1.00 90.25 90 ASP A O 1
ATOM 653 N N . ARG A 1 91 ? 7.892 12.855 11.118 1.00 93.00 91 ARG A N 1
ATOM 654 C CA . ARG A 1 91 ? 7.207 11.579 10.887 1.00 93.00 91 ARG A CA 1
ATOM 655 C C . ARG A 1 91 ? 6.811 10.882 12.188 1.00 93.00 91 ARG A C 1
ATOM 657 O O . ARG A 1 91 ? 7.482 11.031 13.207 1.00 93.00 91 ARG A O 1
ATOM 664 N N . ARG A 1 92 ? 5.768 10.061 12.113 1.00 95.44 92 ARG A N 1
ATOM 665 C CA . ARG A 1 92 ? 5.286 9.157 13.166 1.00 95.44 92 ARG A CA 1
ATOM 666 C C . ARG A 1 92 ? 5.045 7.757 12.605 1.00 95.44 92 ARG A C 1
ATOM 668 O O . ARG A 1 92 ? 4.944 7.593 11.389 1.00 95.44 92 ARG A O 1
ATOM 675 N N . ALA A 1 93 ? 4.918 6.782 13.495 1.00 96.56 93 ALA A N 1
ATOM 676 C CA . ALA A 1 93 ? 4.484 5.432 13.177 1.00 96.56 93 ALA A CA 1
ATOM 677 C C . ALA A 1 93 ? 3.093 5.164 13.772 1.00 96.56 93 ALA A C 1
ATOM 679 O O . ALA A 1 93 ? 2.836 5.496 14.927 1.00 96.56 93 ALA A O 1
ATOM 680 N N . ILE A 1 94 ? 2.196 4.577 12.982 1.00 95.81 94 ILE A N 1
ATOM 681 C CA . ILE A 1 94 ? 0.866 4.137 13.418 1.00 95.81 94 ILE A CA 1
ATOM 682 C C . ILE A 1 94 ? 0.794 2.634 13.202 1.00 95.81 94 ILE A C 1
ATOM 684 O O . ILE A 1 94 ? 0.966 2.173 12.077 1.00 95.81 94 ILE A O 1
ATOM 688 N N . VAL A 1 95 ? 0.540 1.891 14.272 1.00 96.25 95 VAL A N 1
ATOM 689 C CA . VAL A 1 95 ? 0.274 0.453 14.212 1.00 96.25 95 VAL A CA 1
ATOM 690 C C . VAL A 1 95 ? -1.230 0.271 14.034 1.00 96.25 95 VAL A C 1
ATOM 692 O O . VAL A 1 95 ? -2.003 0.799 14.837 1.00 96.25 95 VAL A O 1
ATOM 695 N N . ALA A 1 96 ? -1.638 -0.396 12.956 1.00 95.25 96 ALA A N 1
ATOM 696 C CA . ALA A 1 96 ? -3.035 -0.738 12.720 1.00 95.25 96 ALA A CA 1
ATOM 697 C C . ALA A 1 96 ? -3.500 -1.819 13.705 1.00 95.25 96 ALA A C 1
ATOM 699 O O . ALA A 1 96 ? -2.686 -2.507 14.320 1.00 95.25 96 ALA A O 1
ATOM 700 N N . THR A 1 97 ? -4.814 -1.978 13.838 1.00 90.19 97 THR A N 1
ATOM 701 C CA . THR A 1 97 ? -5.369 -3.188 14.451 1.00 90.19 97 THR A CA 1
ATOM 702 C C . THR A 1 97 ? -4.944 -4.426 13.647 1.00 90.19 97 THR A C 1
ATOM 704 O O . THR A 1 97 ? -4.777 -4.310 12.428 1.00 90.19 97 THR A O 1
ATOM 707 N N . PRO A 1 98 ? -4.732 -5.573 14.314 1.00 91.88 98 PRO A N 1
ATOM 708 C CA . PRO A 1 98 ? -4.362 -6.822 13.650 1.00 91.88 98 PRO A CA 1
ATOM 709 C C . PRO A 1 98 ? -5.450 -7.285 12.677 1.00 91.88 98 PRO A C 1
ATOM 711 O O . PRO A 1 98 ? -6.615 -6.921 12.858 1.00 91.88 98 PRO A O 1
ATOM 714 N N . GLY A 1 99 ? -5.050 -8.047 11.662 1.00 94.19 99 GLY A N 1
ATOM 715 C CA . GLY A 1 99 ? -5.950 -8.734 10.733 1.00 94.19 99 GLY A CA 1
ATOM 716 C C . GLY A 1 99 ? -5.213 -9.699 9.821 1.00 94.19 99 GLY A C 1
ATOM 717 O O . GLY A 1 99 ? -4.057 -9.438 9.505 1.00 94.19 99 GLY A O 1
ATOM 718 N N . ASP A 1 100 ? -5.851 -10.783 9.394 1.00 95.06 100 ASP A N 1
ATOM 719 C CA . ASP A 1 100 ? -5.260 -11.790 8.498 1.00 95.06 100 ASP A CA 1
ATOM 720 C C . ASP A 1 100 ? -5.436 -11.370 7.031 1.00 95.06 100 ASP A C 1
ATOM 722 O O . ASP A 1 100 ? -6.407 -11.729 6.359 1.00 95.06 100 ASP A O 1
ATOM 726 N N . TYR A 1 101 ? -4.502 -10.562 6.524 1.00 95.00 101 TYR A N 1
ATOM 727 C CA . TYR A 1 101 ? -4.591 -10.029 5.169 1.00 95.00 101 TYR A CA 1
ATOM 728 C C . TYR A 1 101 ? -4.225 -11.097 4.131 1.00 95.00 101 TYR A C 1
ATOM 730 O O . TYR A 1 101 ? -4.656 -10.992 2.980 1.00 95.00 101 TYR A O 1
ATOM 738 N N . ASN A 1 102 ? -3.405 -12.096 4.470 1.00 90.25 102 ASN A N 1
ATOM 739 C CA . ASN A 1 102 ? -2.931 -13.121 3.531 1.00 90.25 102 ASN A CA 1
ATOM 740 C C . ASN A 1 102 ? -3.683 -14.466 3.623 1.00 90.25 102 ASN A C 1
ATOM 742 O O . ASN A 1 102 ? -3.430 -15.364 2.813 1.00 90.25 102 ASN A O 1
ATOM 746 N N . HIS A 1 103 ? -4.633 -14.582 4.546 1.00 92.19 103 HIS A N 1
ATOM 747 C CA . HIS A 1 103 ? -5.436 -15.770 4.808 1.00 92.19 103 HIS A CA 1
ATOM 748 C C . HIS A 1 103 ? -4.594 -17.013 5.162 1.00 92.19 103 HIS A C 1
ATOM 750 O O . HIS A 1 103 ? -4.866 -18.130 4.691 1.00 92.19 103 HIS A O 1
ATOM 756 N N . ASP A 1 104 ? -3.537 -16.837 5.960 1.00 88.94 104 ASP A N 1
ATOM 757 C CA . ASP A 1 104 ? -2.710 -17.935 6.480 1.00 88.94 104 ASP A CA 1
ATOM 758 C C . ASP A 1 104 ? -3.140 -18.429 7.877 1.00 88.94 104 ASP A C 1
ATOM 760 O O . ASP A 1 104 ? -2.622 -19.437 8.382 1.00 88.94 104 ASP A O 1
ATOM 764 N N . GLY A 1 105 ? -4.162 -17.792 8.453 1.00 90.75 105 GLY A N 1
ATOM 765 C CA . GLY A 1 105 ? -4.725 -18.065 9.769 1.00 90.75 105 GLY A CA 1
ATOM 766 C C . GLY A 1 105 ? -4.031 -17.310 10.902 1.00 90.75 105 GLY A C 1
ATOM 767 O O . GLY A 1 105 ? -4.338 -17.577 12.072 1.00 90.75 105 GLY A O 1
ATOM 768 N N . ARG A 1 106 ? -3.076 -16.430 10.592 1.00 92.56 106 ARG A N 1
ATOM 769 C CA . ARG A 1 106 ? -2.432 -15.518 11.536 1.00 92.56 106 ARG A CA 1
ATOM 770 C C . ARG A 1 106 ? -2.810 -14.094 11.212 1.00 92.56 106 ARG A C 1
ATOM 772 O O . ARG A 1 106 ? -2.813 -13.682 10.065 1.00 92.56 106 ARG A O 1
ATOM 779 N N . ASP A 1 107 ? -3.006 -13.328 12.264 1.00 95.94 107 ASP A N 1
ATOM 780 C CA . ASP A 1 107 ? -3.058 -11.892 12.168 1.00 95.94 107 ASP A CA 1
ATOM 781 C C . ASP A 1 107 ? -1.726 -11.355 11.643 1.00 95.94 107 ASP A C 1
ATOM 783 O O . ASP A 1 107 ? -0.643 -11.779 12.049 1.00 95.94 107 ASP A O 1
ATOM 787 N N . ASP A 1 108 ? -1.819 -10.371 10.768 1.00 95.56 108 ASP A N 1
ATOM 788 C CA . ASP A 1 108 ? -0.715 -9.645 10.179 1.00 95.56 108 ASP A CA 1
ATOM 789 C C . ASP A 1 108 ? -0.589 -8.254 10.812 1.00 95.56 108 ASP A C 1
ATOM 791 O O . ASP A 1 108 ? -1.532 -7.656 11.344 1.00 95.56 108 ASP A O 1
ATOM 795 N N . LEU A 1 109 ? 0.613 -7.690 10.723 1.00 95.62 109 LEU A N 1
ATOM 796 C CA . LEU A 1 109 ? 0.949 -6.400 11.309 1.00 95.62 109 LEU A CA 1
ATOM 797 C C . LEU A 1 109 ? 1.126 -5.339 10.223 1.00 95.62 109 LEU A C 1
ATOM 799 O O . LEU A 1 109 ? 2.146 -5.321 9.537 1.00 95.62 109 LEU A O 1
ATOM 803 N N . ALA A 1 110 ? 0.191 -4.390 10.131 1.00 97.56 110 ALA A N 1
ATOM 804 C CA . ALA A 1 110 ? 0.337 -3.202 9.291 1.00 97.56 110 ALA A CA 1
ATOM 805 C C . ALA A 1 110 ? 0.833 -1.987 10.098 1.00 97.56 110 ALA A C 1
ATOM 807 O O . ALA A 1 110 ? 0.247 -1.592 11.109 1.00 97.56 110 ALA A O 1
ATOM 808 N N . VAL A 1 111 ? 1.908 -1.351 9.627 1.00 97.88 111 VAL A N 1
ATOM 809 C CA . VAL A 1 111 ? 2.512 -0.162 10.246 1.00 97.88 111 VAL A CA 1
ATOM 810 C C . VAL A 1 111 ? 2.656 0.951 9.215 1.00 97.88 111 VAL A C 1
ATOM 812 O O . VAL A 1 111 ? 3.401 0.825 8.244 1.00 97.88 111 VAL A O 1
ATOM 815 N N . ALA A 1 112 ? 1.985 2.079 9.441 1.00 97.38 112 ALA A N 1
ATOM 816 C CA . ALA A 1 112 ? 2.163 3.282 8.636 1.00 97.38 112 ALA A CA 1
ATOM 817 C C . ALA A 1 112 ? 3.303 4.140 9.189 1.00 97.38 112 ALA A C 1
ATOM 819 O O . ALA A 1 112 ? 3.215 4.640 10.309 1.00 97.38 112 ALA A O 1
ATOM 820 N N . ILE A 1 113 ? 4.333 4.383 8.383 1.00 96.56 113 ILE A N 1
ATOM 821 C CA . ILE A 1 113 ? 5.298 5.466 8.583 1.00 96.56 113 ILE A CA 1
ATOM 822 C C . ILE A 1 113 ? 4.785 6.657 7.791 1.00 96.56 113 ILE A C 1
ATOM 824 O O . ILE A 1 113 ? 4.720 6.623 6.564 1.00 96.56 113 ILE A O 1
ATOM 828 N N . THR A 1 114 ? 4.393 7.710 8.497 1.00 95.56 114 THR A N 1
ATOM 829 C CA . THR A 1 114 ? 3.655 8.825 7.906 1.00 95.56 114 THR A CA 1
ATOM 830 C C . THR A 1 114 ? 4.127 10.163 8.443 1.00 95.56 114 THR A C 1
ATOM 832 O O . THR A 1 114 ? 4.514 10.287 9.606 1.00 95.56 114 THR A O 1
ATOM 835 N N . ARG A 1 115 ? 3.998 11.203 7.617 1.00 93.44 115 ARG A N 1
ATOM 836 C CA . ARG A 1 115 ? 4.014 12.607 8.045 1.00 93.44 115 ARG A CA 1
ATOM 837 C C . ARG A 1 115 ? 3.077 12.875 9.227 1.00 93.44 115 ARG A C 1
ATOM 839 O O . ARG A 1 115 ? 2.059 12.197 9.403 1.00 93.44 115 ARG A O 1
ATOM 846 N N . LEU A 1 116 ? 3.387 13.921 9.991 1.00 91.94 116 LEU A N 1
ATOM 847 C CA . LEU A 1 116 ? 2.441 14.507 10.945 1.00 91.94 116 LEU A CA 1
ATOM 848 C C . LEU A 1 116 ? 1.281 15.221 10.215 1.00 91.94 116 LEU A C 1
ATOM 850 O O . LEU A 1 116 ? 1.484 15.736 9.112 1.00 91.94 116 LEU A O 1
ATOM 854 N N . PRO A 1 117 ? 0.075 15.292 10.816 1.00 88.69 117 PRO A N 1
ATOM 855 C CA . PRO A 1 117 ? -1.060 16.003 10.226 1.00 88.69 117 PRO A CA 1
ATOM 856 C C . PRO A 1 117 ? -0.713 17.436 9.797 1.00 88.69 117 PRO A C 1
ATOM 858 O O . PRO A 1 117 ? -0.087 18.185 10.546 1.00 88.69 117 PRO A O 1
ATOM 861 N N . GLY A 1 118 ? -1.124 17.815 8.584 1.00 82.75 118 GLY A N 1
ATOM 862 C CA . GLY A 1 118 ? -0.867 19.137 7.997 1.00 82.75 118 GLY A CA 1
ATOM 863 C C . GLY A 1 118 ? 0.517 19.332 7.361 1.00 82.75 118 GLY A C 1
ATOM 864 O O . GLY A 1 118 ? 0.737 20.359 6.719 1.00 82.75 118 GLY A O 1
ATOM 865 N N . ALA A 1 119 ? 1.444 18.377 7.487 1.00 87.00 119 ALA A N 1
ATOM 866 C CA . ALA A 1 119 ? 2.717 18.433 6.772 1.00 87.00 119 ALA A CA 1
ATOM 867 C C . ALA A 1 119 ? 2.548 18.027 5.295 1.00 87.00 119 ALA A C 1
ATOM 869 O O . ALA A 1 119 ? 1.842 17.071 4.979 1.00 87.00 119 ALA A O 1
ATOM 870 N N . THR A 1 120 ? 3.226 18.745 4.396 1.00 80.50 120 THR A N 1
ATOM 871 C CA . THR A 1 120 ? 3.133 18.562 2.932 1.00 80.50 120 THR A CA 1
ATOM 872 C C . THR A 1 120 ? 4.399 17.984 2.297 1.00 80.50 120 THR A C 1
ATOM 874 O O . THR A 1 120 ? 4.408 17.661 1.113 1.00 80.50 120 THR A O 1
ATOM 877 N N . THR A 1 121 ? 5.485 17.861 3.062 1.00 87.81 121 THR A N 1
ATOM 878 C CA . THR A 1 121 ? 6.778 17.372 2.567 1.00 87.81 121 THR A CA 1
ATOM 879 C C . THR A 1 121 ? 6.928 15.889 2.853 1.00 87.81 121 THR A C 1
ATOM 881 O O . THR A 1 121 ? 6.734 15.471 3.992 1.00 87.81 121 THR A O 1
ATOM 884 N N . ALA A 1 122 ? 7.300 15.097 1.844 1.00 86.44 122 ALA A N 1
ATOM 885 C CA . ALA A 1 122 ? 7.628 13.680 2.006 1.00 86.44 122 ALA A CA 1
ATOM 886 C C . ALA A 1 122 ? 8.669 13.427 3.085 1.00 86.44 122 ALA A C 1
ATOM 888 O O . ALA A 1 122 ? 9.665 14.142 3.191 1.00 86.44 122 ALA A O 1
ATOM 889 N N . VAL A 1 123 ? 8.403 12.396 3.883 1.00 89.56 123 VAL A N 1
ATOM 890 C CA . VAL A 1 123 ? 9.329 11.904 4.895 1.00 89.56 123 VAL A CA 1
ATOM 891 C C . VAL A 1 123 ? 10.013 10.656 4.377 1.00 89.56 123 VAL A C 1
ATOM 893 O O . VAL A 1 123 ? 9.495 9.930 3.530 1.00 89.56 123 VAL A O 1
ATOM 896 N N . ASP A 1 124 ? 11.213 10.416 4.877 1.00 82.94 124 ASP A N 1
ATOM 897 C CA . ASP A 1 124 ? 11.951 9.218 4.518 1.00 82.94 124 ASP A CA 1
ATOM 898 C C . ASP A 1 124 ? 11.206 7.953 5.002 1.00 82.94 124 ASP A C 1
ATOM 900 O O . ASP A 1 124 ? 10.588 7.943 6.073 1.00 82.94 124 ASP A O 1
ATOM 904 N N . LYS A 1 125 ? 11.246 6.903 4.174 1.00 85.00 125 LYS A N 1
ATOM 905 C CA . LYS A 1 125 ? 10.529 5.627 4.356 1.00 85.00 125 LYS A CA 1
ATOM 906 C C . LYS A 1 125 ? 9.010 5.746 4.530 1.00 85.00 125 LYS A C 1
ATOM 908 O O . LYS A 1 125 ? 8.405 4.846 5.102 1.00 85.00 125 LYS A O 1
ATOM 913 N N . GLU A 1 126 ? 8.387 6.808 4.026 1.00 92.94 126 GLU A N 1
ATOM 914 C CA . GLU A 1 126 ? 6.930 6.938 4.047 1.00 92.94 126 GLU A CA 1
ATOM 915 C C . GLU A 1 126 ? 6.236 5.788 3.304 1.00 92.94 126 GLU A C 1
ATOM 917 O O . GLU A 1 126 ? 6.562 5.488 2.155 1.00 92.94 126 GLU A O 1
ATOM 922 N N . GLY A 1 127 ? 5.287 5.139 3.973 1.00 93.19 127 GLY A N 1
ATOM 923 C CA . GLY A 1 127 ? 4.682 3.905 3.490 1.00 93.19 127 GLY A CA 1
ATOM 924 C C . GLY A 1 127 ? 3.826 3.227 4.556 1.00 93.19 127 GLY A C 1
ATOM 925 O O . GLY A 1 127 ? 3.990 3.493 5.746 1.00 93.19 127 GLY A O 1
ATOM 926 N N . VAL A 1 128 ? 2.945 2.326 4.132 1.00 96.38 128 VAL A N 1
ATOM 927 C CA . VAL A 1 128 ? 2.336 1.316 4.999 1.00 96.38 128 VAL A CA 1
ATOM 928 C C . VAL A 1 128 ? 3.033 -0.002 4.717 1.00 96.38 128 VAL A C 1
ATOM 930 O O . VAL A 1 128 ? 3.089 -0.443 3.572 1.00 96.38 128 VAL A O 1
ATOM 933 N N . TYR A 1 129 ? 3.600 -0.588 5.758 1.00 92.88 129 TYR A N 1
ATOM 934 C CA . TYR A 1 129 ? 4.395 -1.802 5.699 1.00 92.88 129 TYR A CA 1
ATOM 935 C C . TYR A 1 129 ? 3.609 -2.896 6.400 1.00 92.88 129 TYR A C 1
ATOM 937 O O . TYR A 1 129 ? 3.244 -2.716 7.561 1.00 92.88 129 TYR A O 1
ATOM 945 N N . ILE A 1 130 ? 3.339 -3.993 5.704 1.00 94.31 130 ILE A N 1
ATOM 946 C CA . ILE A 1 130 ? 2.694 -5.170 6.280 1.00 94.31 130 ILE A CA 1
ATOM 947 C C . ILE A 1 130 ? 3.778 -6.215 6.515 1.00 94.31 130 ILE A C 1
ATOM 949 O O . ILE A 1 130 ? 4.589 -6.477 5.625 1.00 94.31 130 ILE A O 1
ATOM 953 N N . LEU A 1 131 ? 3.805 -6.771 7.718 1.00 91.12 131 LEU A N 1
ATOM 954 C CA . LEU A 1 131 ? 4.516 -7.998 8.045 1.00 91.12 131 LEU A CA 1
ATOM 955 C C . LEU A 1 131 ? 3.483 -9.097 8.220 1.00 91.12 131 LEU A C 1
ATOM 957 O O . LEU A 1 131 ? 2.516 -8.891 8.951 1.00 91.12 131 LEU A O 1
ATOM 961 N N . PHE A 1 132 ? 3.714 -10.245 7.599 1.00 92.12 132 PHE A N 1
ATOM 962 C CA . PHE A 1 132 ? 2.860 -11.399 7.800 1.00 92.12 132 PHE A CA 1
ATOM 963 C C . PHE A 1 132 ? 3.167 -12.116 9.099 1.00 92.12 132 PHE A C 1
ATOM 965 O O . PHE A 1 132 ? 4.326 -12.145 9.549 1.00 92.12 132 PHE A O 1
ATOM 972 N N . GLY A 1 133 ? 2.117 -12.682 9.689 1.00 90.94 133 GLY A N 1
ATOM 973 C CA . GLY A 1 133 ? 2.212 -13.511 10.876 1.00 90.94 133 GLY A CA 1
ATOM 974 C C . GLY A 1 133 ? 3.189 -14.673 10.680 1.00 90.94 133 GLY A C 1
ATOM 975 O O . GLY A 1 133 ? 3.437 -15.163 9.577 1.00 90.94 133 GLY A O 1
ATOM 976 N N . ARG A 1 134 ? 3.829 -15.122 11.765 1.00 87.62 134 ARG A N 1
ATOM 977 C CA . ARG A 1 134 ? 4.924 -16.105 11.708 1.00 87.62 134 ARG A CA 1
ATOM 978 C C . ARG A 1 134 ? 4.734 -17.251 12.693 1.00 87.62 134 ARG A C 1
ATOM 980 O O . ARG A 1 134 ? 4.327 -17.047 13.829 1.00 87.62 134 ARG A O 1
ATOM 987 N N . PRO A 1 135 ? 5.132 -18.481 12.334 1.00 87.75 135 PRO A N 1
ATOM 988 C CA . PRO A 1 135 ? 5.039 -19.608 13.258 1.00 87.75 135 PRO A CA 1
ATOM 989 C C . PRO A 1 135 ? 6.029 -19.522 14.425 1.00 87.75 135 PRO A C 1
ATOM 991 O O . PRO A 1 135 ? 5.819 -20.132 15.468 1.00 87.75 135 PRO A O 1
ATOM 994 N N . THR A 1 136 ? 7.134 -18.793 14.260 1.00 87.75 136 THR A N 1
ATOM 995 C CA . THR A 1 136 ? 8.196 -18.713 15.266 1.00 87.75 136 THR A CA 1
ATOM 996 C C . THR A 1 136 ? 8.634 -17.271 15.488 1.00 87.75 136 THR A C 1
ATOM 998 O O . THR A 1 136 ? 8.857 -16.564 14.498 1.00 87.75 136 THR A O 1
ATOM 1001 N N . PRO A 1 137 ? 8.844 -16.845 16.746 1.00 91.12 137 PRO A N 1
ATOM 1002 C CA . PRO A 1 137 ? 9.412 -15.536 17.026 1.00 91.12 137 PRO A CA 1
ATOM 1003 C C . PRO A 1 137 ? 10.871 -15.462 16.567 1.00 91.12 137 PRO A C 1
ATOM 1005 O O . PRO A 1 137 ? 11.599 -16.458 16.569 1.00 91.12 137 PRO A O 1
ATOM 1008 N N . TRP A 1 138 ? 11.317 -14.260 16.216 1.00 90.50 138 TRP A N 1
ATOM 1009 C CA . TRP A 1 138 ? 12.736 -13.950 16.046 1.00 90.50 138 TRP A CA 1
ATOM 1010 C C . TRP A 1 138 ? 13.354 -13.489 17.372 1.00 90.50 138 TRP A C 1
ATOM 1012 O O . TRP A 1 138 ? 12.646 -13.188 18.326 1.00 90.50 138 TRP A O 1
ATOM 1022 N N . SER A 1 139 ? 14.683 -13.417 17.435 1.00 92.56 139 SER A N 1
ATOM 1023 C CA . SER A 1 139 ? 15.403 -12.882 18.597 1.00 92.56 139 SER A CA 1
ATOM 1024 C C . SER A 1 139 ? 15.890 -11.466 18.303 1.00 92.56 139 SER A C 1
ATOM 1026 O O .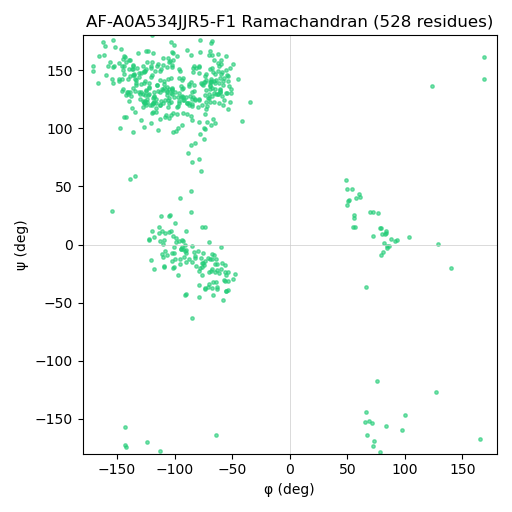 SER A 1 139 ? 16.523 -11.242 17.271 1.00 92.56 139 SER A O 1
ATOM 1028 N N . GLY A 1 140 ? 15.670 -10.538 19.235 1.00 92.62 140 GLY A N 1
ATOM 1029 C CA . GLY A 1 140 ? 16.142 -9.154 19.134 1.00 92.62 140 GLY A CA 1
ATOM 1030 C C . GLY A 1 140 ? 15.399 -8.308 18.091 1.00 92.62 140 GLY A C 1
ATOM 1031 O O . GLY A 1 140 ? 14.232 -8.548 17.788 1.00 92.62 140 GLY A O 1
ATOM 1032 N N . GLU A 1 141 ? 16.071 -7.284 17.557 1.00 93.25 141 GLU A N 1
ATOM 1033 C CA . GLU A 1 141 ? 15.467 -6.295 16.653 1.00 93.25 141 GLU A CA 1
ATOM 1034 C C . GLU A 1 141 ? 15.399 -6.781 15.191 1.00 93.25 141 GLU A C 1
ATOM 1036 O O . GLU A 1 141 ? 16.418 -7.099 14.577 1.00 93.25 141 GLU A O 1
ATOM 1041 N N . LEU A 1 142 ? 14.199 -6.754 14.608 1.00 87.00 142 LEU A N 1
ATOM 1042 C CA . LEU A 1 142 ? 13.929 -6.894 13.177 1.00 87.00 142 LEU A CA 1
ATOM 1043 C C . LEU A 1 142 ? 13.698 -5.504 12.575 1.00 87.00 142 LEU A C 1
ATOM 1045 O O . LEU A 1 142 ? 12.922 -4.719 13.113 1.00 87.00 142 LEU A O 1
ATOM 1049 N N . ASP A 1 143 ? 14.351 -5.177 11.463 1.00 84.81 143 ASP A N 1
ATOM 1050 C CA . ASP A 1 143 ? 14.102 -3.913 10.761 1.00 84.81 143 ASP A CA 1
ATOM 1051 C C . ASP A 1 143 ? 12.825 -4.017 9.915 1.00 84.81 143 ASP A C 1
ATOM 1053 O O . ASP A 1 143 ? 12.767 -4.842 9.002 1.00 84.81 143 ASP A O 1
ATOM 1057 N N . LEU A 1 144 ? 11.814 -3.188 10.208 1.00 87.62 144 LEU A N 1
ATOM 1058 C CA . LEU A 1 144 ? 10.524 -3.207 9.509 1.00 87.62 144 LEU A CA 1
ATOM 1059 C C . LEU A 1 144 ? 10.682 -2.985 8.003 1.00 87.62 144 LEU A C 1
ATOM 1061 O O . LEU A 1 144 ? 10.101 -3.708 7.206 1.00 87.62 144 LEU A O 1
ATOM 1065 N N . VAL A 1 145 ? 11.462 -1.981 7.604 1.00 80.50 145 VAL A N 1
ATOM 1066 C CA . VAL A 1 145 ? 11.551 -1.568 6.198 1.00 80.50 145 VAL A CA 1
ATOM 1067 C C . VAL A 1 145 ? 12.297 -2.612 5.377 1.00 80.50 145 VAL A C 1
ATOM 1069 O O . VAL A 1 145 ? 11.946 -2.846 4.224 1.00 80.50 145 VAL A O 1
ATOM 1072 N N . ALA A 1 146 ? 13.318 -3.239 5.959 1.00 73.56 146 ALA A N 1
ATOM 1073 C CA . ALA A 1 146 ? 14.093 -4.271 5.281 1.00 73.56 146 ALA A CA 1
ATOM 1074 C C . ALA A 1 146 ? 13.377 -5.631 5.202 1.00 73.56 146 ALA A C 1
ATOM 1076 O O . ALA A 1 146 ? 13.777 -6.457 4.387 1.00 73.56 146 ALA A O 1
ATOM 1077 N N . ASN A 1 147 ? 12.366 -5.877 6.043 1.00 79.25 147 ASN A N 1
ATOM 1078 C CA . ASN A 1 147 ? 11.722 -7.189 6.171 1.00 79.25 147 ASN A CA 1
ATOM 1079 C C . ASN A 1 147 ? 10.212 -7.175 5.909 1.00 79.25 147 ASN A C 1
ATOM 1081 O O . ASN A 1 147 ? 9.581 -8.207 6.115 1.00 79.25 147 ASN A O 1
ATOM 1085 N N . ALA A 1 148 ? 9.639 -6.041 5.496 1.00 82.81 148 ALA A N 1
ATOM 1086 C CA . ALA A 1 148 ? 8.225 -5.948 5.161 1.00 82.81 148 ALA A CA 1
ATOM 1087 C C . ALA A 1 148 ? 7.860 -6.893 4.013 1.00 82.81 148 ALA A C 1
ATOM 1089 O O . ALA A 1 148 ? 8.533 -6.933 2.981 1.00 82.81 148 ALA A O 1
ATOM 1090 N N . ASP A 1 149 ? 6.759 -7.601 4.210 1.00 82.12 149 ASP A N 1
ATOM 1091 C CA . ASP A 1 149 ? 6.173 -8.554 3.280 1.00 82.12 149 ASP A CA 1
ATOM 1092 C C . ASP A 1 149 ? 5.384 -7.820 2.179 1.00 82.12 149 ASP A C 1
ATOM 1094 O O . ASP A 1 149 ? 5.430 -8.186 1.003 1.00 82.12 149 ASP A O 1
ATOM 1098 N N . VAL A 1 150 ? 4.740 -6.702 2.536 1.00 85.06 150 VAL A N 1
ATOM 1099 C CA . VAL A 1 150 ? 4.064 -5.789 1.603 1.00 85.06 150 VAL A CA 1
ATOM 1100 C C . VAL A 1 150 ? 4.427 -4.347 1.925 1.00 85.06 150 VAL A C 1
ATOM 1102 O O . VAL A 1 150 ? 4.499 -3.958 3.090 1.00 85.06 150 VAL A O 1
ATOM 1105 N N . VAL A 1 151 ? 4.596 -3.521 0.888 1.00 85.75 151 VAL A N 1
ATOM 1106 C CA . VAL A 1 151 ? 4.744 -2.068 1.039 1.00 85.75 151 VAL A CA 1
ATOM 1107 C C . VAL A 1 151 ? 3.745 -1.339 0.144 1.00 85.75 151 VAL A C 1
ATOM 1109 O O . VAL A 1 151 ? 3.734 -1.519 -1.076 1.00 85.75 151 VAL A O 1
ATOM 1112 N N . ILE A 1 152 ? 2.930 -0.486 0.763 1.00 89.31 152 ILE A N 1
ATOM 1113 C CA . ILE A 1 152 ? 1.965 0.401 0.112 1.00 89.31 152 ILE A CA 1
ATOM 1114 C C . ILE A 1 152 ? 2.481 1.839 0.218 1.00 89.31 152 ILE A C 1
ATOM 1116 O O . ILE A 1 152 ? 2.756 2.331 1.312 1.00 89.31 152 ILE A O 1
ATOM 1120 N N . THR A 1 153 ? 2.617 2.533 -0.910 1.00 88.75 153 THR A N 1
ATOM 1121 C CA . THR A 1 153 ? 3.235 3.875 -0.980 1.00 88.75 153 THR A CA 1
ATOM 1122 C C . THR A 1 153 ? 2.302 4.913 -1.620 1.00 88.75 153 THR A C 1
ATOM 1124 O O . THR A 1 153 ? 1.112 4.659 -1.785 1.00 88.75 153 THR A O 1
ATOM 1127 N N . GLY A 1 154 ? 2.815 6.110 -1.930 1.00 88.00 154 GLY A N 1
ATOM 1128 C CA . GLY A 1 154 ? 2.089 7.138 -2.693 1.00 88.00 154 GLY A CA 1
ATOM 1129 C C . GLY A 1 154 ? 1.290 8.150 -1.864 1.00 88.00 154 GLY A C 1
ATOM 1130 O O . GLY A 1 154 ? 0.632 9.016 -2.434 1.00 88.00 154 GLY A O 1
ATOM 1131 N N . MET A 1 155 ? 1.358 8.080 -0.530 1.00 90.50 155 MET A N 1
ATOM 1132 C CA . MET A 1 155 ? 0.681 9.032 0.359 1.00 90.50 155 MET A CA 1
ATOM 1133 C C . MET A 1 155 ? 1.179 10.464 0.137 1.00 90.50 155 MET A C 1
ATOM 1135 O O . MET A 1 155 ? 2.384 10.741 0.119 1.00 90.50 155 MET A O 1
ATOM 1139 N N . THR A 1 156 ? 0.245 11.403 0.027 1.00 91.75 156 THR A N 1
ATOM 1140 C CA . THR A 1 156 ? 0.535 12.822 -0.243 1.00 91.75 156 THR A CA 1
ATOM 1141 C C . THR A 1 156 ? 0.342 13.730 0.972 1.00 91.75 156 THR A C 1
ATOM 1143 O O . THR A 1 156 ? 0.767 14.885 0.948 1.00 91.75 156 THR A O 1
ATOM 1146 N N . GLY A 1 157 ? -0.233 13.213 2.058 1.00 92.06 157 GLY A N 1
ATOM 1147 C CA . GLY A 1 157 ? -0.258 13.840 3.375 1.00 92.06 157 GLY A CA 1
ATOM 1148 C C . GLY A 1 157 ? -0.117 12.808 4.489 1.00 92.06 157 GLY A C 1
ATOM 1149 O O . GLY A 1 157 ? 0.426 11.723 4.285 1.00 92.06 157 GLY A O 1
ATOM 1150 N N . ALA A 1 158 ? -0.578 13.161 5.689 1.00 93.88 158 ALA A N 1
ATOM 1151 C CA . ALA A 1 158 ? -0.589 12.217 6.796 1.00 93.88 158 ALA A CA 1
ATOM 1152 C C . ALA A 1 158 ? -1.602 11.090 6.549 1.00 93.88 158 ALA A C 1
ATOM 1154 O O . ALA A 1 158 ? -2.718 11.337 6.089 1.00 93.88 158 ALA A O 1
ATOM 1155 N N . ALA A 1 159 ? -1.218 9.870 6.902 1.00 95.19 159 ALA A N 1
ATOM 1156 C CA . ALA A 1 159 ? -2.038 8.685 6.779 1.00 95.19 159 ALA A CA 1
ATOM 1157 C C . ALA A 1 159 ? -2.783 8.358 8.083 1.00 95.19 159 ALA A C 1
ATOM 1159 O O . ALA A 1 159 ? -2.292 8.597 9.196 1.00 95.19 159 ALA A O 1
ATOM 1160 N N . SER A 1 160 ? -3.961 7.766 7.918 1.00 95.81 160 SER A N 1
ATOM 1161 C CA . SER A 1 160 ? -4.648 6.929 8.904 1.00 95.81 160 SER A CA 1
ATOM 1162 C C . SER A 1 160 ? -4.719 5.519 8.328 1.00 95.81 160 SER A C 1
ATOM 1164 O O . SER A 1 160 ? -5.017 5.380 7.149 1.00 95.81 160 SER A O 1
ATOM 1166 N N . VAL A 1 161 ? -4.463 4.490 9.130 1.00 97.38 161 VAL A N 1
ATOM 1167 C CA . VAL A 1 161 ? -4.479 3.084 8.698 1.00 97.38 161 VAL A CA 1
ATOM 1168 C C . VAL A 1 161 ? -5.263 2.251 9.709 1.00 97.38 161 VAL A C 1
ATOM 1170 O O . VAL A 1 161 ? -5.162 2.516 10.908 1.00 97.38 161 VAL A O 1
ATOM 1173 N N . ALA A 1 162 ? -6.045 1.283 9.237 1.00 96.94 162 ALA A N 1
ATOM 1174 C CA . ALA A 1 162 ? -6.769 0.331 10.075 1.00 96.94 162 ALA A CA 1
ATOM 1175 C C . ALA A 1 162 ? -7.022 -0.983 9.318 1.00 96.94 162 ALA A C 1
ATOM 1177 O O . ALA A 1 162 ? -7.154 -0.952 8.091 1.00 96.94 162 ALA A O 1
ATOM 1178 N N . ASN A 1 163 ? -7.152 -2.095 10.054 1.00 96.44 163 ASN A N 1
ATOM 1179 C CA . ASN A 1 163 ? -7.864 -3.266 9.540 1.00 96.44 163 ASN A CA 1
ATOM 1180 C C . ASN A 1 163 ? -9.322 -2.843 9.282 1.00 96.44 163 ASN A C 1
ATOM 1182 O O . ASN A 1 163 ? -9.929 -2.181 10.132 1.00 96.44 163 ASN A O 1
ATOM 1186 N N . ALA A 1 164 ? -9.838 -3.139 8.096 1.00 96.56 164 ALA A N 1
ATOM 1187 C CA . ALA A 1 164 ? -11.219 -2.903 7.705 1.00 96.56 164 ALA A CA 1
ATOM 1188 C C . ALA A 1 164 ? -12.127 -4.115 7.981 1.00 96.56 164 ALA A C 1
ATOM 1190 O O . ALA A 1 164 ? -13.340 -3.940 7.922 1.00 96.56 164 ALA A O 1
ATOM 1191 N N . GLY A 1 165 ? -11.552 -5.276 8.311 1.00 95.88 165 GLY A N 1
ATOM 1192 C CA . GLY A 1 165 ? -12.231 -6.571 8.333 1.00 95.88 165 GLY A CA 1
ATOM 1193 C C . GLY A 1 165 ? -12.494 -7.085 6.917 1.00 95.88 165 GLY A C 1
ATOM 1194 O O . GLY A 1 165 ? -11.990 -6.511 5.950 1.00 95.88 165 GLY A O 1
ATOM 1195 N N . ASP A 1 166 ? -13.300 -8.130 6.774 1.00 95.50 166 ASP A N 1
ATOM 1196 C CA . ASP A 1 166 ? -13.709 -8.662 5.470 1.00 95.50 166 ASP A CA 1
ATOM 1197 C C . ASP A 1 166 ? -14.885 -7.848 4.905 1.00 95.50 166 ASP A C 1
ATOM 1199 O O . ASP A 1 166 ? -16.070 -8.165 5.089 1.00 95.50 166 ASP A O 1
ATOM 1203 N N . ILE A 1 167 ? -14.566 -6.762 4.195 1.00 96.00 167 ILE A N 1
ATOM 1204 C CA . ILE A 1 167 ? -15.591 -5.862 3.656 1.00 96.00 167 ILE A CA 1
ATOM 1205 C C . ILE A 1 167 ? -16.184 -6.376 2.343 1.00 96.00 167 ILE A C 1
ATOM 1207 O O . ILE A 1 167 ? -17.145 -5.793 1.825 1.00 96.00 167 ILE A O 1
ATOM 1211 N N . ASN A 1 168 ? -15.595 -7.411 1.743 1.00 92.75 168 ASN A N 1
ATOM 1212 C CA . ASN A 1 168 ? -15.979 -7.923 0.429 1.00 92.75 168 ASN A CA 1
ATOM 1213 C C . ASN A 1 168 ? -16.666 -9.317 0.498 1.00 92.75 168 ASN A C 1
ATOM 1215 O O . ASN A 1 168 ? -17.326 -9.756 -0.457 1.00 92.75 168 ASN A O 1
ATOM 1219 N N . GLY A 1 169 ? -16.621 -9.957 1.666 1.00 91.69 169 GLY A N 1
ATOM 1220 C CA . GLY A 1 169 ? -17.209 -11.256 1.964 1.00 91.69 169 GLY A CA 1
ATOM 1221 C C . GLY A 1 169 ? -16.423 -12.447 1.409 1.00 91.69 169 GLY A C 1
ATOM 1222 O O . GLY A 1 169 ? -17.062 -13.452 1.071 1.00 91.69 169 GLY A O 1
ATOM 1223 N N . ASP A 1 170 ? -15.107 -12.339 1.216 1.00 89.44 170 ASP A N 1
ATOM 1224 C CA . ASP A 1 170 ? -14.250 -13.432 0.727 1.00 89.44 170 ASP A CA 1
ATOM 1225 C C . ASP A 1 170 ? -13.562 -14.238 1.840 1.00 89.44 170 ASP A C 1
ATOM 1227 O O . ASP A 1 170 ? -12.971 -15.287 1.558 1.00 89.44 170 ASP A O 1
ATOM 1231 N N . GLY A 1 171 ? -13.745 -13.826 3.093 1.00 90.75 171 GLY A N 1
ATOM 1232 C CA . GLY A 1 171 ? -13.186 -14.438 4.289 1.00 90.75 171 GLY A CA 1
ATOM 1233 C C . GLY A 1 171 ? -11.765 -13.991 4.619 1.00 90.75 171 GLY A C 1
ATOM 1234 O O . GLY A 1 171 ? -11.149 -14.630 5.468 1.00 90.75 171 GLY A O 1
ATOM 1235 N N . ILE A 1 172 ? -11.236 -12.964 3.952 1.00 93.00 172 ILE A N 1
ATOM 1236 C CA . ILE A 1 172 ? -9.902 -12.409 4.192 1.00 93.00 172 ILE A CA 1
ATOM 1237 C C . ILE A 1 172 ? -10.047 -10.973 4.693 1.00 93.00 172 ILE A C 1
ATOM 1239 O O . ILE A 1 172 ? -10.839 -10.202 4.156 1.00 93.00 172 ILE A O 1
ATOM 1243 N N . ASP A 1 173 ? -9.261 -10.594 5.699 1.00 96.69 173 ASP A N 1
ATOM 1244 C CA . ASP A 1 173 ? -9.306 -9.226 6.201 1.00 96.69 173 ASP A CA 1
ATOM 1245 C C . ASP A 1 173 ? -8.759 -8.241 5.161 1.00 96.69 173 ASP A C 1
ATOM 1247 O O . ASP A 1 173 ? -7.766 -8.494 4.473 1.00 96.69 173 ASP A O 1
ATOM 1251 N N . ASP A 1 174 ? -9.384 -7.070 5.076 1.00 96.50 174 ASP A N 1
ATOM 1252 C CA . ASP A 1 174 ? -9.030 -5.994 4.161 1.00 96.50 174 ASP A CA 1
ATOM 1253 C C . ASP A 1 174 ? -8.347 -4.836 4.905 1.00 96.50 174 ASP A C 1
ATOM 1255 O O . ASP A 1 174 ? -8.603 -4.560 6.075 1.00 96.50 174 ASP A O 1
ATOM 1259 N N . LEU A 1 175 ? -7.498 -4.071 4.218 1.00 97.62 175 LEU A N 1
ATOM 1260 C CA . LEU A 1 175 ? -6.812 -2.915 4.803 1.00 97.62 175 LEU A CA 1
ATOM 1261 C C . LEU A 1 175 ? -7.406 -1.601 4.289 1.00 97.62 175 LEU A C 1
ATOM 1263 O O . LEU A 1 175 ? -7.474 -1.380 3.079 1.00 97.62 175 LEU A O 1
ATOM 1267 N N . VAL A 1 176 ? -7.724 -0.661 5.187 1.00 98.31 176 VAL A N 1
ATOM 1268 C CA . VAL A 1 176 ? -8.129 0.705 4.814 1.00 98.31 176 VAL A CA 1
ATOM 1269 C C . VAL A 1 176 ? -7.071 1.743 5.190 1.00 98.31 176 VAL A C 1
ATOM 1271 O O . VAL A 1 176 ? -6.559 1.787 6.309 1.00 98.31 176 VAL A O 1
ATOM 1274 N N . ILE A 1 177 ? -6.765 2.633 4.243 1.00 98.06 177 ILE A N 1
ATOM 1275 C CA . ILE A 1 177 ? -5.830 3.750 4.405 1.00 98.06 177 ILE A CA 1
ATOM 1276 C C . ILE A 1 177 ? -6.519 5.059 4.011 1.00 98.06 177 ILE A C 1
ATOM 1278 O O . ILE A 1 177 ? -6.951 5.222 2.875 1.00 98.06 177 ILE A O 1
ATOM 1282 N N . GLY A 1 178 ? -6.588 6.024 4.924 1.00 96.88 178 GLY A N 1
ATOM 1283 C CA . GLY A 1 178 ? -6.965 7.406 4.623 1.00 96.88 178 GLY A CA 1
ATOM 1284 C C . GLY A 1 178 ? -5.734 8.261 4.335 1.00 96.88 178 GLY A C 1
ATOM 1285 O O . GLY A 1 178 ? -4.856 8.341 5.189 1.00 96.88 178 GLY A O 1
ATOM 1286 N N . ASP A 1 179 ? -5.677 8.926 3.179 1.00 94.88 179 ASP A N 1
ATOM 1287 C CA . ASP A 1 179 ? -4.641 9.913 2.840 1.00 94.88 179 ASP A CA 1
ATOM 1288 C C . ASP A 1 179 ? -5.199 11.336 2.981 1.00 94.88 179 ASP A C 1
ATOM 1290 O O . ASP A 1 179 ? -6.039 11.773 2.186 1.00 94.88 179 ASP A O 1
ATOM 1294 N N . GLN A 1 180 ? -4.707 12.086 3.974 1.00 93.00 180 GLN A N 1
ATOM 1295 C CA . GLN A 1 180 ? -5.122 13.472 4.206 1.00 93.00 180 GLN A CA 1
ATOM 1296 C C . GLN A 1 180 ? -4.767 14.395 3.033 1.00 93.00 180 GLN A C 1
ATOM 1298 O O . GLN A 1 180 ? -5.548 15.286 2.701 1.00 93.00 180 GLN A O 1
ATOM 1303 N N . GLY A 1 181 ? -3.604 14.207 2.402 1.00 90.44 181 GLY A N 1
ATOM 1304 C CA . GLY A 1 181 ? -3.164 15.069 1.300 1.00 90.44 181 GLY A CA 1
ATOM 1305 C C . GLY A 1 181 ? -3.946 14.794 0.020 1.00 90.44 181 GLY A C 1
ATOM 1306 O O . GLY A 1 181 ? -4.329 15.722 -0.692 1.00 90.44 181 GLY A O 1
ATOM 1307 N N . GLY A 1 182 ? -4.239 13.516 -0.223 1.00 90.94 182 GLY A N 1
ATOM 1308 C CA . GLY A 1 182 ? -5.010 13.057 -1.372 1.00 90.94 182 GLY A CA 1
ATOM 1309 C C . GLY A 1 182 ? -6.512 13.267 -1.197 1.00 90.94 182 GLY A C 1
ATOM 1310 O O . GLY A 1 182 ? -7.249 13.305 -2.182 1.00 90.94 182 GLY A O 1
ATOM 1311 N N . ASN A 1 183 ? -6.958 13.432 0.051 1.00 93.25 183 ASN A N 1
ATOM 1312 C CA . ASN A 1 183 ? -8.354 13.535 0.456 1.00 93.25 183 ASN A CA 1
ATOM 1313 C C . ASN A 1 183 ? -9.209 12.357 -0.046 1.00 93.25 183 ASN A C 1
ATOM 1315 O O . ASN A 1 183 ? -10.287 12.529 -0.622 1.00 93.25 183 ASN A O 1
ATOM 1319 N N . PHE A 1 184 ? -8.709 11.141 0.156 1.00 95.19 184 PHE A N 1
ATOM 1320 C CA . PHE A 1 184 ? -9.429 9.911 -0.152 1.00 95.19 184 PHE A CA 1
ATOM 1321 C C . PHE A 1 184 ? -9.108 8.821 0.872 1.00 95.19 184 PHE A C 1
ATOM 1323 O O . PHE A 1 184 ? -8.084 8.873 1.554 1.00 95.19 184 PHE A O 1
ATOM 1330 N N . ALA A 1 185 ? -9.993 7.832 0.961 1.00 97.44 185 ALA A N 1
ATOM 1331 C CA . ALA A 1 185 ? -9.717 6.553 1.595 1.00 97.44 185 ALA A CA 1
ATOM 1332 C C . ALA A 1 185 ? -9.538 5.474 0.520 1.00 97.44 185 ALA A C 1
ATOM 1334 O O . ALA A 1 185 ? -10.216 5.483 -0.508 1.00 97.44 185 ALA A O 1
AT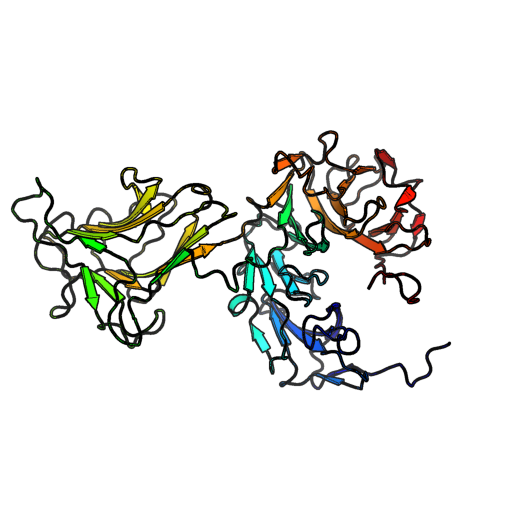OM 1335 N N . SER A 1 186 ? -8.616 4.562 0.767 1.00 96.56 186 SER A N 1
ATOM 1336 C CA . SER A 1 186 ? -8.178 3.511 -0.137 1.00 96.56 186 SER A CA 1
ATOM 1337 C C . SER A 1 186 ? -8.306 2.179 0.581 1.00 96.56 186 SER A C 1
ATOM 1339 O O . SER A 1 186 ? -7.733 2.026 1.656 1.00 96.56 186 SER A O 1
ATOM 1341 N N . VAL A 1 187 ? -9.051 1.241 0.002 1.00 96.69 187 VAL A N 1
ATOM 1342 C CA . VAL A 1 187 ? -9.173 -0.128 0.508 1.00 96.69 187 VAL A CA 1
ATOM 1343 C C . VAL A 1 187 ? -8.364 -1.065 -0.370 1.00 96.69 187 VAL A C 1
ATOM 1345 O O . VAL A 1 187 ? -8.548 -1.098 -1.590 1.00 96.69 187 VAL A O 1
ATOM 1348 N N . PHE A 1 188 ? -7.486 -1.823 0.265 1.00 93.88 188 PHE A N 1
ATOM 1349 C CA . PHE A 1 188 ? -6.750 -2.911 -0.350 1.00 93.88 188 PHE A CA 1
ATOM 1350 C C . PHE A 1 188 ? -7.350 -4.216 0.134 1.00 93.88 188 PHE A C 1
ATOM 1352 O O . PHE A 1 188 ? -7.323 -4.478 1.335 1.00 93.88 188 PHE A O 1
ATOM 1359 N N . TYR A 1 189 ? -7.884 -5.005 -0.794 1.00 92.62 189 TYR A N 1
ATOM 1360 C CA . TYR A 1 189 ? -8.470 -6.280 -0.418 1.00 92.62 189 TYR A CA 1
ATOM 1361 C C . TYR A 1 189 ? -7.401 -7.271 0.022 1.00 92.62 189 TYR A C 1
ATOM 1363 O O . TYR A 1 189 ? -6.360 -7.380 -0.653 1.00 92.62 189 TYR A O 1
ATOM 1371 N N . GLY A 1 190 ? -7.694 -7.991 1.100 1.00 90.81 190 GLY A N 1
ATOM 1372 C CA . GLY A 1 190 ? -6.964 -9.163 1.540 1.00 90.81 190 GLY A CA 1
ATOM 1373 C C . GLY A 1 190 ? -6.853 -10.187 0.419 1.00 90.81 190 GLY A C 1
ATOM 1374 O O . GLY A 1 190 ? -7.713 -10.292 -0.455 1.00 90.81 190 GLY A O 1
ATOM 1375 N N . ARG A 1 191 ? -5.722 -10.890 0.363 1.00 86.50 191 ARG A N 1
ATOM 1376 C CA . ARG A 1 191 ? -5.460 -11.918 -0.647 1.00 86.50 191 ARG A CA 1
ATOM 1377 C C . ARG A 1 191 ? -4.256 -12.771 -0.275 1.00 86.50 191 ARG A C 1
ATOM 1379 O O . ARG A 1 191 ? -3.190 -12.258 0.044 1.00 86.50 191 ARG A O 1
ATOM 1386 N N . GLY A 1 192 ? -4.339 -14.078 -0.490 1.00 75.88 192 GLY A N 1
ATOM 1387 C CA . GLY A 1 192 ? -3.170 -14.954 -0.324 1.00 75.88 192 GLY A CA 1
ATOM 1388 C C . GLY A 1 192 ? -2.015 -14.683 -1.296 1.00 75.88 192 GLY A C 1
ATOM 1389 O O . GLY A 1 192 ? -0.910 -15.184 -1.103 1.00 75.88 192 GLY A O 1
ATOM 1390 N N . ASP A 1 193 ? -2.228 -13.883 -2.346 1.00 67.44 193 ASP A N 1
ATOM 1391 C CA . ASP A 1 193 ? -1.206 -13.526 -3.332 1.00 67.44 193 ASP A CA 1
ATOM 1392 C C . ASP A 1 193 ? -0.642 -12.103 -3.165 1.00 67.44 193 ASP A C 1
ATOM 1394 O O . ASP A 1 193 ? -0.096 -11.546 -4.123 1.00 67.44 193 ASP A O 1
ATOM 1398 N N . TRP A 1 194 ? -0.687 -11.541 -1.946 1.00 72.81 194 TRP A N 1
ATOM 1399 C CA . TRP A 1 194 ? -0.145 -10.212 -1.609 1.00 72.81 194 TRP A CA 1
ATOM 1400 C C . TRP A 1 194 ? 1.271 -9.959 -2.121 1.00 72.81 194 TRP A C 1
ATOM 1402 O O . TRP A 1 194 ? 1.635 -8.809 -2.338 1.00 72.81 194 TRP A O 1
ATOM 1412 N N . SER A 1 195 ? 2.038 -11.029 -2.325 1.00 62.81 195 SER A N 1
ATOM 1413 C CA . SER A 1 195 ? 3.316 -11.156 -3.040 1.00 62.81 195 SER A CA 1
ATOM 1414 C C . SER A 1 195 ? 4.407 -11.858 -2.241 1.00 62.81 195 SER A C 1
ATOM 1416 O O . SER A 1 195 ? 5.453 -12.161 -2.811 1.00 62.81 195 SER A O 1
ATOM 1418 N N . VAL A 1 196 ? 4.140 -12.295 -1.009 1.00 45.31 196 VAL A N 1
ATOM 1419 C CA . VAL A 1 196 ? 5.036 -13.235 -0.316 1.00 45.31 196 VAL A CA 1
ATOM 1420 C C . VAL A 1 196 ? 4.623 -14.660 -0.659 1.00 45.31 196 VAL A C 1
ATOM 1422 O O . VAL A 1 196 ? 3.890 -15.331 0.053 1.00 45.31 196 VAL A O 1
ATOM 1425 N N . GLY A 1 197 ? 5.034 -15.070 -1.859 1.00 44.34 197 GLY A N 1
ATOM 1426 C CA . GLY A 1 197 ? 4.694 -16.352 -2.481 1.00 44.34 197 GLY A CA 1
ATOM 1427 C C . GLY A 1 197 ? 4.409 -16.245 -3.981 1.00 44.34 197 GLY A C 1
ATOM 1428 O O . GLY A 1 197 ? 4.563 -17.225 -4.710 1.00 44.34 197 GLY A O 1
ATOM 1429 N N . ALA A 1 198 ? 4.081 -15.052 -4.487 1.00 48.97 198 ALA A N 1
ATOM 1430 C CA . ALA A 1 198 ? 4.046 -14.821 -5.922 1.00 48.97 198 ALA A CA 1
ATOM 1431 C C . ALA A 1 198 ? 5.484 -14.618 -6.401 1.00 48.97 198 ALA A C 1
ATOM 1433 O O . ALA A 1 198 ? 6.067 -13.559 -6.174 1.00 48.97 198 ALA A O 1
ATOM 1434 N N . THR A 1 199 ? 6.048 -15.626 -7.072 1.00 61.28 199 THR A N 1
ATOM 1435 C CA . THR A 1 199 ? 7.220 -15.453 -7.943 1.00 61.28 199 THR A CA 1
ATOM 1436 C C . THR A 1 199 ? 7.124 -14.084 -8.613 1.00 61.28 199 THR A C 1
ATOM 1438 O O . THR A 1 199 ? 6.075 -13.823 -9.231 1.00 61.28 199 THR A O 1
ATOM 1441 N N . PRO A 1 200 ? 8.131 -13.197 -8.460 1.00 73.12 200 PRO A N 1
ATOM 1442 C CA . PRO A 1 200 ? 8.135 -11.935 -9.173 1.00 73.12 200 PRO A CA 1
ATOM 1443 C C . PRO A 1 200 ? 7.751 -12.184 -10.628 1.00 73.12 200 PRO A C 1
ATOM 1445 O O . PRO A 1 200 ? 8.104 -13.216 -11.206 1.00 73.12 200 PRO A O 1
ATOM 1448 N N . LEU A 1 201 ? 6.990 -11.262 -11.216 1.00 84.19 201 LEU A N 1
ATOM 1449 C CA . LEU A 1 201 ? 6.559 -11.387 -12.609 1.00 84.19 201 LEU A CA 1
ATOM 1450 C C . LEU A 1 201 ? 7.770 -11.547 -13.547 1.00 84.19 201 LEU A C 1
ATOM 1452 O O . LEU A 1 201 ? 7.643 -12.102 -14.635 1.00 84.19 201 LEU A O 1
ATOM 1456 N N . LEU A 1 202 ? 8.935 -11.080 -13.087 1.00 91.75 202 LEU A N 1
ATOM 1457 C CA . LEU A 1 202 ? 10.258 -11.396 -13.598 1.00 91.75 202 LEU A CA 1
ATOM 1458 C C . LEU A 1 202 ? 11.281 -11.359 -12.450 1.00 91.75 202 LEU A C 1
ATOM 1460 O O . LEU A 1 202 ? 11.232 -10.440 -11.630 1.00 91.75 202 LEU A O 1
ATOM 1464 N N . THR A 1 203 ? 12.237 -12.288 -12.448 1.00 91.44 203 THR A N 1
ATOM 1465 C CA . THR A 1 203 ? 13.499 -12.199 -11.696 1.00 91.44 203 THR A CA 1
ATOM 1466 C C . THR A 1 203 ? 14.638 -12.619 -12.613 1.00 91.44 203 THR A C 1
ATOM 1468 O O . THR A 1 203 ? 14.529 -13.653 -13.270 1.00 91.44 203 THR A O 1
ATOM 1471 N N . ALA A 1 204 ? 15.707 -11.832 -12.647 1.00 95.50 204 ALA A N 1
ATOM 1472 C CA . ALA A 1 204 ? 16.963 -12.182 -13.292 1.00 95.50 204 ALA A CA 1
ATOM 1473 C C . ALA A 1 204 ? 18.138 -11.627 -12.479 1.00 95.50 204 ALA A C 1
ATOM 1475 O O . ALA A 1 204 ? 18.336 -10.414 -12.434 1.00 95.50 204 ALA A O 1
ATOM 1476 N N . ASP A 1 205 ? 18.883 -12.523 -11.840 1.00 95.00 205 ASP A N 1
ATOM 1477 C CA . ASP A 1 205 ? 20.189 -12.278 -11.200 1.00 95.00 205 ASP A CA 1
ATOM 1478 C C . ASP A 1 205 ? 21.350 -12.777 -12.088 1.00 95.00 205 ASP A C 1
ATOM 1480 O O . ASP A 1 205 ? 22.508 -12.905 -11.682 1.00 95.00 205 ASP A O 1
ATOM 1484 N N . PHE A 1 206 ? 20.992 -13.188 -13.306 1.00 97.69 206 PHE A N 1
ATOM 1485 C CA . PHE A 1 206 ? 21.861 -13.709 -14.337 1.00 97.69 206 PHE A CA 1
ATOM 1486 C C . PHE A 1 206 ? 22.708 -14.915 -13.908 1.00 97.69 206 PHE A C 1
ATOM 1488 O O . PHE A 1 206 ? 23.743 -15.226 -14.515 1.00 97.69 206 PHE A O 1
ATOM 1495 N N . SER A 1 207 ? 22.257 -15.642 -12.882 1.00 95.94 207 SER A N 1
ATOM 1496 C CA . SER A 1 207 ? 23.028 -16.675 -12.202 1.00 95.94 207 SER A CA 1
ATOM 1497 C C . SER A 1 207 ? 22.155 -17.872 -11.814 1.00 95.94 207 SER A C 1
ATOM 1499 O O . SER A 1 207 ? 21.396 -17.853 -10.858 1.00 95.94 207 SER A O 1
ATOM 1501 N N . ALA A 1 208 ? 22.344 -19.016 -12.475 1.00 93.50 208 ALA A N 1
ATOM 1502 C CA . ALA A 1 208 ? 21.643 -20.255 -12.134 1.00 93.50 208 ALA A CA 1
ATOM 1503 C C . ALA A 1 208 ? 22.593 -21.250 -11.457 1.00 93.50 208 ALA A C 1
ATOM 1505 O O . ALA A 1 208 ? 23.501 -21.790 -12.092 1.00 93.50 208 ALA A O 1
ATOM 1506 N N . ALA A 1 209 ? 22.388 -21.507 -10.160 1.00 89.94 209 ALA A N 1
ATOM 1507 C CA . ALA A 1 209 ? 23.214 -22.425 -9.359 1.00 89.94 209 ALA A CA 1
ATOM 1508 C C . ALA A 1 209 ? 24.732 -22.132 -9.458 1.00 89.94 209 ALA A C 1
ATOM 1510 O O . ALA A 1 209 ? 25.557 -23.045 -9.518 1.00 89.94 209 ALA A O 1
ATOM 1511 N N . GLY A 1 210 ? 25.092 -20.843 -9.497 1.00 88.31 210 GLY A N 1
ATOM 1512 C CA . GLY A 1 210 ? 26.474 -20.366 -9.613 1.00 88.31 210 GLY A CA 1
ATOM 1513 C C . GLY A 1 210 ? 27.049 -20.354 -11.036 1.00 88.31 210 GLY A C 1
ATOM 1514 O O . GLY A 1 210 ? 28.206 -19.974 -11.203 1.00 88.31 210 GLY A O 1
ATOM 1515 N N . ALA A 1 211 ? 26.280 -20.743 -12.057 1.00 95.81 211 ALA A N 1
ATOM 1516 C CA . ALA A 1 211 ? 26.648 -20.649 -13.472 1.00 95.81 211 ALA A CA 1
ATOM 1517 C C . ALA A 1 211 ? 25.957 -19.449 -14.154 1.00 95.81 211 ALA A C 1
ATOM 1519 O O . ALA A 1 211 ? 24.889 -19.042 -13.698 1.00 95.81 211 ALA A O 1
ATOM 1520 N N . PRO A 1 212 ? 26.522 -18.884 -15.240 1.00 96.75 212 PRO A N 1
ATOM 1521 C CA . PRO A 1 212 ? 25.895 -17.769 -15.948 1.00 96.75 212 PRO A CA 1
ATOM 1522 C C . PRO A 1 212 ? 24.572 -18.204 -16.593 1.00 96.75 212 PRO A C 1
ATOM 1524 O O . PRO A 1 212 ? 24.510 -19.239 -17.262 1.00 96.75 212 PRO A O 1
ATOM 1527 N N . SER A 1 213 ? 23.530 -17.396 -16.418 1.00 97.69 213 SER A N 1
ATOM 1528 C CA . SER A 1 213 ? 22.189 -17.584 -16.974 1.00 97.69 213 SER A CA 1
ATOM 1529 C C . SER A 1 213 ? 21.679 -16.266 -17.547 1.00 97.69 213 SER A C 1
ATOM 1531 O O . SER A 1 213 ? 21.986 -15.204 -17.031 1.00 97.69 213 SER A O 1
ATOM 1533 N N . LEU A 1 214 ? 20.907 -16.311 -18.635 1.00 97.69 214 LEU A N 1
ATOM 1534 C CA . LEU A 1 214 ? 20.216 -15.115 -19.134 1.00 97.69 214 LEU A CA 1
ATOM 1535 C C . LEU A 1 214 ? 18.819 -14.956 -18.532 1.00 97.69 214 LEU A C 1
ATOM 1537 O O . LEU A 1 214 ? 18.165 -13.963 -18.816 1.00 97.69 214 LEU A O 1
ATOM 1541 N N . ASP A 1 215 ? 18.328 -15.939 -17.775 1.00 96.38 215 ASP A N 1
ATOM 1542 C CA . ASP A 1 215 ? 17.005 -15.905 -17.131 1.00 96.38 215 ASP A CA 1
ATOM 1543 C C . ASP A 1 215 ? 15.868 -15.528 -18.098 1.00 96.38 215 ASP A C 1
ATOM 1545 O O . ASP A 1 215 ? 14.923 -14.807 -17.786 1.00 96.38 215 ASP A O 1
ATOM 1549 N N . GLY A 1 216 ? 15.984 -16.023 -19.334 1.00 96.44 216 GLY A N 1
ATOM 1550 C CA . GLY A 1 216 ? 15.027 -15.778 -20.411 1.00 96.44 216 GLY A CA 1
ATOM 1551 C C . GLY A 1 216 ? 15.240 -14.479 -21.194 1.00 96.44 216 GLY A C 1
ATOM 1552 O O . GLY A 1 216 ? 14.533 -14.264 -22.179 1.00 96.44 216 GLY A O 1
ATOM 1553 N N . PHE A 1 217 ? 16.207 -13.636 -20.826 1.00 98.44 217 PHE A N 1
ATOM 1554 C CA . PHE A 1 217 ? 16.598 -12.491 -21.642 1.00 98.44 217 PHE A CA 1
ATOM 1555 C C . PHE A 1 217 ? 17.247 -12.926 -22.959 1.00 98.44 217 PHE A C 1
ATOM 1557 O O . PHE A 1 217 ? 17.946 -13.938 -23.048 1.00 98.44 217 PHE A O 1
ATOM 1564 N N . VAL A 1 218 ? 17.041 -12.117 -23.995 1.00 98.50 218 VAL A N 1
ATOM 1565 C CA . VAL A 1 218 ? 17.623 -12.306 -25.325 1.00 98.50 218 VAL A CA 1
ATOM 1566 C C . VAL A 1 218 ? 18.544 -11.139 -25.636 1.00 98.50 218 VAL A C 1
ATOM 1568 O O . VAL A 1 218 ? 18.111 -9.986 -25.647 1.00 98.50 218 VAL A O 1
ATOM 1571 N N . ILE A 1 219 ? 19.810 -11.450 -25.907 1.00 98.62 219 ILE A N 1
ATOM 1572 C CA . ILE A 1 219 ? 20.804 -10.480 -26.362 1.00 98.62 219 ILE A CA 1
ATOM 1573 C C . ILE A 1 219 ? 20.725 -10.352 -27.886 1.00 98.62 219 ILE A C 1
ATOM 1575 O O . ILE A 1 219 ? 20.832 -11.352 -28.598 1.00 98.62 219 ILE A O 1
ATOM 1579 N N . ASP A 1 220 ? 20.603 -9.121 -28.375 1.00 97.88 220 ASP A N 1
ATOM 1580 C CA . ASP A 1 220 ? 20.758 -8.757 -29.780 1.00 97.88 220 ASP A CA 1
ATOM 1581 C C . ASP A 1 220 ? 21.896 -7.741 -29.939 1.00 97.88 220 ASP A C 1
ATOM 1583 O O . ASP A 1 220 ? 21.777 -6.557 -29.618 1.00 97.88 220 ASP A O 1
ATOM 1587 N N . ASN A 1 221 ? 23.020 -8.242 -30.443 1.00 97.94 221 ASN A N 1
ATOM 1588 C CA . ASN A 1 221 ? 24.200 -7.455 -30.786 1.00 97.94 221 ASN A CA 1
ATOM 1589 C C . ASN A 1 221 ? 24.342 -7.278 -32.308 1.00 97.94 221 ASN A C 1
ATOM 1591 O O . ASN A 1 221 ? 25.405 -6.868 -32.777 1.00 97.94 221 ASN A O 1
ATOM 1595 N N . ALA A 1 222 ? 23.333 -7.638 -33.107 1.00 96.75 222 ALA A N 1
ATOM 1596 C CA . ALA A 1 222 ? 23.421 -7.530 -34.555 1.00 96.75 222 ALA A CA 1
ATOM 1597 C C . ALA A 1 222 ? 23.442 -6.061 -34.998 1.00 96.75 222 ALA A C 1
ATOM 1599 O O . ALA A 1 222 ? 22.712 -5.220 -34.480 1.00 96.75 222 ALA A O 1
ATOM 1600 N N . VAL A 1 223 ? 24.258 -5.763 -36.010 1.00 95.00 223 VAL A N 1
ATOM 1601 C CA . VAL A 1 223 ? 24.267 -4.444 -36.650 1.00 95.00 223 VAL A CA 1
ATOM 1602 C C . VAL A 1 223 ? 22.981 -4.294 -37.479 1.00 95.00 223 VAL A C 1
ATOM 1604 O O . VAL A 1 223 ? 22.773 -5.094 -38.401 1.00 95.00 223 VAL A O 1
ATOM 1607 N N . PRO A 1 224 ? 22.103 -3.312 -37.188 1.00 89.12 224 PRO A N 1
ATOM 1608 C CA . PRO A 1 224 ? 20.841 -3.156 -37.905 1.00 89.12 224 PRO A CA 1
ATOM 1609 C C . PRO A 1 224 ? 21.035 -2.861 -39.396 1.00 89.12 224 PRO A C 1
ATOM 1611 O O . PRO A 1 224 ? 21.979 -2.189 -39.811 1.00 89.12 224 PRO A O 1
ATOM 1614 N N . SER A 1 225 ? 20.086 -3.299 -40.225 1.00 88.81 225 SER A N 1
ATOM 1615 C CA . SER A 1 225 ? 20.074 -2.934 -41.645 1.00 88.81 225 SER A CA 1
ATOM 1616 C C . SER A 1 225 ? 19.938 -1.416 -41.805 1.00 88.81 225 SER A C 1
ATOM 1618 O O . SER A 1 225 ? 18.941 -0.838 -41.381 1.00 88.81 225 SER A O 1
ATOM 1620 N N . GLY A 1 226 ? 20.908 -0.786 -42.472 1.00 86.56 226 GLY A N 1
ATOM 1621 C CA . GLY A 1 226 ? 20.955 0.669 -42.659 1.00 86.56 226 GLY A CA 1
ATOM 1622 C C . GLY A 1 226 ? 21.761 1.422 -41.597 1.00 86.56 226 GLY A C 1
ATOM 1623 O O . GLY A 1 226 ? 21.814 2.648 -41.662 1.00 86.56 226 GLY A O 1
ATOM 1624 N N . ALA A 1 227 ? 22.398 0.711 -40.661 1.00 88.25 227 ALA A N 1
ATOM 1625 C CA . ALA A 1 227 ? 23.404 1.281 -39.774 1.00 88.25 227 ALA A CA 1
ATOM 1626 C C . ALA A 1 227 ? 24.598 1.865 -40.560 1.00 88.25 227 ALA A C 1
ATOM 1628 O O . ALA A 1 227 ? 24.867 1.423 -41.688 1.00 88.25 227 ALA A O 1
ATOM 1629 N N . PRO A 1 228 ? 25.332 2.834 -39.983 1.00 88.06 228 PRO A N 1
ATOM 1630 C CA . PRO A 1 228 ? 26.571 3.331 -40.566 1.00 88.06 228 PRO A CA 1
ATOM 1631 C C . PRO A 1 228 ? 27.561 2.186 -40.854 1.00 88.06 228 PRO A C 1
ATOM 1633 O O . PRO A 1 228 ? 27.654 1.253 -40.053 1.00 88.06 228 PRO A O 1
ATOM 1636 N N . PRO A 1 229 ? 28.307 2.215 -41.978 1.00 86.44 229 PRO A N 1
ATOM 1637 C CA . PRO A 1 229 ? 29.257 1.154 -42.339 1.00 86.44 229 PRO A CA 1
ATOM 1638 C C . PRO A 1 229 ? 30.322 0.847 -41.276 1.00 86.44 229 PRO A C 1
ATOM 1640 O O . PRO A 1 229 ? 30.872 -0.252 -41.250 1.00 86.44 229 PRO A O 1
ATOM 1643 N N . GLU A 1 230 ? 30.643 1.832 -40.446 1.00 87.50 230 GLU A N 1
ATOM 1644 C CA . GLU A 1 230 ? 31.599 1.775 -39.345 1.00 87.50 230 GLU A CA 1
ATOM 1645 C C . GLU A 1 230 ? 31.030 1.177 -38.054 1.00 87.50 230 GLU A C 1
ATOM 1647 O O . GLU A 1 230 ? 31.806 0.887 -37.141 1.00 87.50 230 GLU A O 1
ATOM 1652 N N . GLN A 1 231 ? 29.710 0.986 -37.966 1.00 93.62 231 GLN A N 1
ATOM 1653 C CA . GLN A 1 231 ? 29.096 0.399 -36.786 1.00 93.62 231 GLN A CA 1
ATOM 1654 C C . GLN A 1 231 ? 29.462 -1.084 -36.686 1.00 93.62 231 GLN A C 1
ATOM 1656 O O . GLN A 1 231 ? 29.234 -1.879 -37.601 1.00 93.62 231 GLN A O 1
ATOM 1661 N N . VAL A 1 232 ? 30.009 -1.463 -35.537 1.00 95.81 232 VAL A N 1
ATOM 1662 C CA . VAL A 1 232 ? 30.348 -2.843 -35.194 1.00 95.81 232 VAL A CA 1
ATOM 1663 C C . VAL A 1 232 ? 29.250 -3.470 -34.325 1.00 95.81 232 VAL A C 1
ATOM 1665 O O . VAL A 1 232 ? 28.427 -2.746 -33.754 1.00 95.81 232 VAL A O 1
ATOM 1668 N N . PRO A 1 233 ? 29.205 -4.814 -34.217 1.00 97.44 233 PRO A N 1
ATOM 1669 C CA . PRO A 1 233 ? 28.257 -5.499 -33.344 1.00 97.44 233 PRO A CA 1
ATOM 1670 C C . PRO A 1 233 ? 28.273 -4.987 -31.899 1.00 97.44 233 PRO A C 1
ATOM 1672 O O . PRO A 1 233 ? 29.302 -4.517 -31.403 1.00 97.44 233 PRO A O 1
ATOM 1675 N N . GLY A 1 234 ? 27.128 -5.112 -31.231 1.00 97.56 234 GLY A N 1
ATOM 1676 C CA . GLY A 1 234 ? 26.952 -4.791 -29.816 1.00 97.56 234 GLY A CA 1
ATOM 1677 C C . GLY A 1 234 ? 27.813 -5.650 -28.889 1.00 97.56 234 GLY A C 1
ATOM 1678 O O . GLY A 1 234 ? 28.320 -6.708 -29.272 1.00 97.56 234 GLY A O 1
ATOM 1679 N N . LEU A 1 235 ? 27.951 -5.195 -27.646 1.00 98.56 235 LEU A N 1
ATOM 1680 C CA . LEU A 1 235 ? 28.859 -5.781 -26.660 1.00 98.56 235 LEU A CA 1
ATOM 1681 C C . LEU A 1 235 ? 28.157 -6.439 -25.469 1.00 98.56 235 LEU A C 1
ATOM 1683 O O . LEU A 1 235 ? 28.828 -6.795 -24.505 1.00 98.56 235 LEU A O 1
ATOM 1687 N N . TRP A 1 236 ? 26.834 -6.614 -25.497 1.00 98.75 236 TRP A N 1
ATOM 1688 C CA . TRP A 1 236 ? 26.129 -7.262 -24.390 1.00 98.75 236 TRP A CA 1
ATOM 1689 C C . TRP A 1 236 ? 26.560 -8.720 -24.228 1.00 98.75 236 TRP A C 1
ATOM 1691 O O . TRP A 1 236 ? 26.543 -9.488 -25.193 1.00 98.75 236 TRP A O 1
ATOM 1701 N N . HIS A 1 237 ? 26.917 -9.109 -23.010 1.00 98.69 237 HIS A N 1
ATOM 1702 C CA . HIS A 1 237 ? 27.206 -10.487 -22.613 1.00 98.69 237 HIS A CA 1
ATOM 1703 C C . HIS A 1 237 ? 27.108 -10.633 -21.089 1.00 98.69 237 HIS A C 1
ATOM 1705 O O . HIS A 1 237 ? 26.984 -9.643 -20.373 1.00 98.69 237 HIS A O 1
ATOM 1711 N N . LEU A 1 238 ? 27.152 -11.870 -20.593 1.00 98.56 238 LEU A N 1
ATOM 1712 C CA . LEU A 1 238 ? 27.268 -12.150 -19.161 1.00 98.56 238 LEU A CA 1
ATOM 1713 C C . LEU A 1 238 ? 28.732 -12.089 -18.729 1.00 98.56 238 LEU A C 1
ATOM 1715 O O . LEU A 1 238 ? 29.593 -12.643 -19.412 1.00 98.56 238 LEU A O 1
ATOM 1719 N N . THR A 1 239 ? 29.002 -11.472 -17.584 1.00 98.31 239 THR A N 1
ATOM 1720 C CA . THR A 1 239 ? 30.353 -11.333 -17.027 1.00 98.31 239 THR A CA 1
ATOM 1721 C C . THR A 1 239 ? 30.362 -11.545 -15.517 1.00 98.31 239 THR A C 1
ATOM 1723 O O . THR A 1 239 ? 29.348 -11.365 -14.851 1.00 98.31 239 THR A O 1
ATOM 1726 N N . ALA A 1 240 ? 31.533 -11.880 -14.974 1.00 97.50 240 ALA A N 1
ATOM 1727 C CA . ALA A 1 240 ? 31.794 -11.968 -13.535 1.00 97.50 240 ALA A CA 1
ATOM 1728 C C . ALA A 1 240 ? 32.749 -10.864 -13.033 1.00 97.50 240 ALA A C 1
ATOM 1730 O O . ALA A 1 240 ? 33.253 -10.936 -11.912 1.00 97.50 240 ALA A O 1
ATOM 1731 N N . ARG A 1 241 ? 33.043 -9.837 -13.847 1.00 96.31 241 ARG A N 1
ATOM 1732 C CA . ARG A 1 241 ? 34.064 -8.815 -13.530 1.00 96.31 241 ARG A CA 1
ATOM 1733 C C . ARG A 1 241 ? 33.844 -8.074 -12.216 1.00 96.31 241 ARG A C 1
ATOM 1735 O O . ARG A 1 241 ? 34.825 -7.687 -11.587 1.00 96.31 241 ARG A O 1
ATOM 1742 N N . ARG A 1 242 ? 32.587 -7.900 -11.808 1.00 95.56 242 ARG A N 1
ATOM 1743 C CA . ARG A 1 242 ? 32.203 -7.206 -10.571 1.00 95.56 242 ARG A CA 1
ATOM 1744 C C . ARG A 1 242 ? 31.678 -8.133 -9.472 1.00 95.56 242 ARG A C 1
ATOM 1746 O O . ARG A 1 242 ? 31.267 -7.640 -8.438 1.00 95.56 242 ARG A O 1
ATOM 1753 N N . ALA A 1 243 ? 31.803 -9.456 -9.626 1.00 95.31 243 ALA A N 1
ATOM 1754 C CA . ALA A 1 243 ? 31.222 -10.472 -8.733 1.00 95.31 243 ALA A CA 1
ATOM 1755 C C . ALA A 1 243 ? 31.548 -10.333 -7.233 1.00 95.31 243 ALA A C 1
ATOM 1757 O O . ALA A 1 243 ? 30.856 -10.902 -6.394 1.00 95.31 243 ALA A O 1
ATOM 1758 N N . THR A 1 244 ? 32.650 -9.664 -6.885 1.00 95.25 244 THR A N 1
ATOM 1759 C CA . THR A 1 244 ? 33.079 -9.468 -5.490 1.00 95.25 244 THR A CA 1
ATOM 1760 C C . THR A 1 244 ? 32.541 -8.186 -4.858 1.00 95.25 244 THR A C 1
ATOM 1762 O O . THR A 1 244 ? 32.824 -7.921 -3.690 1.00 95.25 244 THR A O 1
ATOM 1765 N N . GLU A 1 245 ? 31.858 -7.344 -5.626 1.00 92.69 245 GLU A N 1
ATOM 1766 C CA . GLU A 1 245 ? 31.325 -6.071 -5.158 1.00 92.69 245 GLU A CA 1
ATOM 1767 C C . GLU A 1 245 ? 29.971 -6.272 -4.469 1.00 92.69 245 GLU A C 1
ATOM 1769 O O . GLU A 1 245 ? 29.200 -7.162 -4.808 1.00 92.69 245 GLU A O 1
ATOM 1774 N N . SER A 1 246 ? 29.669 -5.439 -3.474 1.00 88.25 246 SER A N 1
ATOM 1775 C CA . SER A 1 246 ? 28.348 -5.422 -2.843 1.00 88.25 246 SER A CA 1
ATOM 1776 C C . SER A 1 246 ? 27.366 -4.571 -3.643 1.00 88.25 246 SER A C 1
ATOM 1778 O O . SER A 1 246 ? 27.766 -3.569 -4.236 1.00 88.25 246 SER A O 1
ATOM 1780 N N . GLY A 1 247 ? 26.074 -4.879 -3.535 1.00 77.50 247 GLY A N 1
ATOM 1781 C CA . GLY A 1 247 ? 25.001 -4.102 -4.166 1.00 77.50 247 GLY A CA 1
ATOM 1782 C C . GLY A 1 247 ? 24.410 -4.754 -5.412 1.00 77.50 247 GLY A C 1
ATOM 1783 O O . GLY A 1 247 ? 23.569 -4.135 -6.055 1.00 77.50 247 GLY A O 1
ATOM 1784 N N . HIS A 1 248 ? 24.825 -5.986 -5.712 1.00 89.19 248 HIS A N 1
ATOM 1785 C CA . HIS A 1 248 ? 24.161 -6.878 -6.650 1.00 89.19 248 HIS A CA 1
ATOM 1786 C C . HIS A 1 248 ? 24.297 -8.347 -6.209 1.00 89.19 248 HIS A C 1
ATOM 1788 O O . HIS A 1 248 ? 25.090 -8.642 -5.302 1.00 89.19 248 HIS A O 1
ATOM 1794 N N . THR A 1 249 ? 23.549 -9.263 -6.825 1.00 88.69 249 THR A N 1
ATOM 1795 C CA . THR A 1 249 ? 23.685 -10.707 -6.584 1.00 88.69 249 THR A CA 1
ATOM 1796 C C . THR A 1 249 ? 24.877 -11.289 -7.345 1.00 88.69 249 THR A C 1
ATOM 1798 O O . THR A 1 249 ? 25.008 -11.191 -8.555 1.00 88.69 249 THR A O 1
ATOM 1801 N N . ALA A 1 250 ? 25.785 -11.947 -6.627 1.00 91.56 250 ALA A N 1
ATOM 1802 C CA . ALA A 1 250 ? 26.921 -12.626 -7.241 1.00 91.56 250 ALA A CA 1
ATOM 1803 C C . ALA A 1 250 ? 26.516 -13.994 -7.847 1.00 91.56 250 ALA A C 1
ATOM 1805 O O . ALA A 1 250 ? 25.642 -14.663 -7.293 1.00 91.56 250 ALA A O 1
ATOM 1806 N N . PRO A 1 251 ? 27.231 -14.509 -8.873 1.00 95.50 251 PRO A N 1
ATOM 1807 C CA . PRO A 1 251 ? 28.483 -13.967 -9.405 1.00 95.50 251 PRO A CA 1
ATOM 1808 C C . PRO A 1 251 ? 28.405 -13.305 -10.787 1.00 95.50 251 PRO A C 1
ATOM 1810 O O . PRO A 1 251 ? 29.429 -12.775 -11.219 1.00 95.50 251 PRO A O 1
ATOM 1813 N N . HIS A 1 252 ? 27.280 -13.340 -11.500 1.00 98.19 252 HIS A N 1
ATOM 1814 C CA . HIS A 1 252 ? 27.212 -12.817 -12.869 1.00 98.19 252 HIS A CA 1
ATOM 1815 C C . HIS A 1 252 ? 26.287 -11.616 -12.992 1.00 98.19 252 HIS A C 1
ATOM 1817 O O . HIS A 1 252 ? 25.340 -11.487 -12.246 1.00 98.19 252 HIS A O 1
ATOM 1823 N N . SER A 1 253 ? 26.559 -10.778 -13.986 1.00 98.31 253 SER A N 1
ATOM 1824 C CA . SER A 1 253 ? 25.700 -9.666 -14.403 1.00 98.31 253 SER A CA 1
ATOM 1825 C C . SER A 1 253 ? 25.744 -9.527 -15.926 1.00 98.31 253 SER A C 1
ATOM 1827 O O . SER A 1 253 ? 26.671 -10.030 -16.575 1.00 98.31 253 SER A O 1
ATOM 1829 N N . LEU A 1 254 ? 24.765 -8.840 -16.517 1.00 98.56 254 LEU A N 1
ATOM 1830 C CA . LEU A 1 254 ? 24.863 -8.379 -17.903 1.00 98.56 254 LEU A CA 1
ATOM 1831 C C . LEU A 1 254 ? 25.845 -7.214 -17.993 1.00 98.56 254 LEU A C 1
ATOM 1833 O O . LEU A 1 254 ? 25.837 -6.329 -17.145 1.00 98.56 254 LEU A O 1
ATOM 1837 N N . TYR A 1 255 ? 26.638 -7.180 -19.060 1.00 98.75 255 TYR A N 1
ATOM 1838 C CA . TYR A 1 255 ? 27.626 -6.139 -19.299 1.00 98.75 255 TYR A CA 1
ATOM 1839 C C . TYR A 1 255 ? 27.681 -5.730 -20.768 1.00 98.75 255 TYR A C 1
ATOM 1841 O O . TYR A 1 255 ? 27.826 -6.578 -21.649 1.00 98.75 255 TYR A O 1
ATOM 1849 N N . PHE A 1 256 ? 27.600 -4.424 -21.023 1.00 98.69 256 PHE A N 1
ATOM 1850 C CA . PHE A 1 256 ? 27.956 -3.813 -22.297 1.00 98.69 256 PHE A CA 1
ATOM 1851 C C . PHE A 1 256 ? 29.384 -3.266 -22.231 1.00 98.69 256 PHE A C 1
ATOM 1853 O O . PHE A 1 256 ? 29.630 -2.177 -21.708 1.00 98.69 256 PHE A O 1
ATOM 1860 N N . GLY A 1 257 ? 30.325 -4.026 -22.781 1.00 98.19 257 GLY A N 1
ATOM 1861 C CA . GLY A 1 257 ? 31.729 -3.650 -22.900 1.00 98.19 257 GLY A CA 1
ATOM 1862 C C . GLY A 1 257 ? 32.594 -4.857 -23.241 1.00 98.19 257 GLY A C 1
ATOM 1863 O O . GLY A 1 257 ? 32.090 -5.903 -23.637 1.00 98.19 257 GLY A O 1
ATOM 1864 N N . VAL A 1 258 ? 33.911 -4.724 -23.125 1.00 98.12 258 VAL A N 1
ATOM 1865 C CA . VAL A 1 258 ? 34.855 -5.809 -23.410 1.00 98.12 258 VAL A CA 1
ATOM 1866 C C . VAL A 1 258 ? 35.597 -6.175 -22.135 1.00 98.12 258 VAL A C 1
ATOM 1868 O O . VAL A 1 258 ? 36.359 -5.370 -21.603 1.00 98.12 258 VAL A O 1
ATOM 1871 N N . ASP A 1 259 ? 35.429 -7.416 -21.673 1.00 97.50 259 ASP A N 1
ATOM 1872 C CA . ASP A 1 259 ? 36.027 -7.892 -20.419 1.00 97.50 259 ASP A CA 1
ATOM 1873 C C . ASP A 1 259 ? 37.548 -7.677 -20.345 1.00 97.50 259 ASP A C 1
ATOM 1875 O O . ASP A 1 259 ? 38.084 -7.307 -19.301 1.00 97.50 259 ASP A O 1
ATOM 1879 N N . ALA A 1 260 ? 38.246 -7.883 -21.466 1.00 97.00 260 ALA A N 1
ATOM 1880 C CA . ALA A 1 260 ? 39.703 -7.808 -21.535 1.00 97.00 260 ALA A CA 1
ATOM 1881 C C . ALA A 1 260 ? 40.264 -6.383 -21.393 1.00 97.00 260 ALA A C 1
ATOM 1883 O O . ALA A 1 260 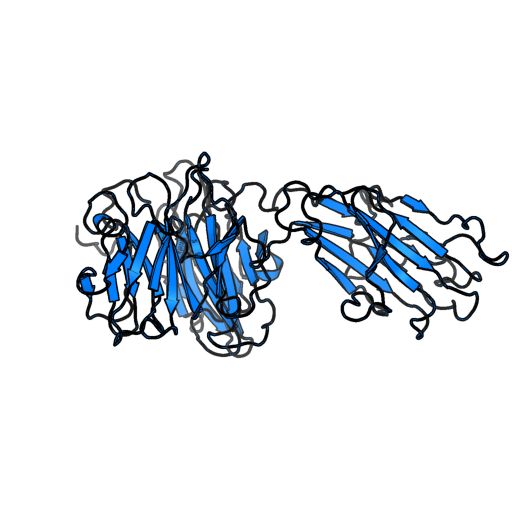? 41.363 -6.209 -20.867 1.00 97.00 260 ALA A O 1
ATOM 1884 N N . THR A 1 261 ? 39.551 -5.369 -21.890 1.00 97.00 261 THR A N 1
ATOM 1885 C CA . THR A 1 261 ? 40.000 -3.964 -21.851 1.00 97.00 261 THR A CA 1
ATOM 1886 C C . THR A 1 261 ? 39.323 -3.170 -20.747 1.00 97.00 261 THR A C 1
ATOM 1888 O O . THR A 1 261 ? 39.828 -2.127 -20.337 1.00 97.00 261 THR A O 1
ATOM 1891 N N . GLY A 1 262 ? 38.182 -3.657 -20.274 1.00 96.50 262 GLY A N 1
ATOM 1892 C CA . GLY A 1 262 ? 37.359 -2.994 -19.293 1.00 96.50 262 GLY A CA 1
ATOM 1893 C C . GLY A 1 262 ? 36.661 -1.742 -19.788 1.00 96.50 262 GLY A C 1
ATOM 1894 O O . GLY A 1 262 ? 36.424 -0.846 -18.990 1.00 96.50 262 GLY A O 1
ATOM 1895 N N . ASN A 1 263 ? 36.382 -1.662 -21.087 1.00 97.38 263 ASN A N 1
ATOM 1896 C CA . ASN A 1 263 ? 35.663 -0.558 -21.717 1.00 97.38 263 ASN A CA 1
ATOM 1897 C C . ASN A 1 263 ? 34.952 -1.019 -22.995 1.00 97.38 263 ASN A C 1
ATOM 1899 O O . ASN A 1 263 ? 35.111 -2.164 -23.417 1.00 97.38 263 ASN A O 1
ATOM 1903 N N . TYR A 1 264 ? 34.193 -0.127 -23.626 1.00 96.94 264 TYR A N 1
ATOM 1904 C CA . TYR A 1 264 ? 33.477 -0.378 -24.883 1.00 96.94 264 TYR A CA 1
ATOM 1905 C C . TYR A 1 264 ? 34.145 0.278 -26.107 1.00 96.94 264 TYR A C 1
ATOM 1907 O O . TYR A 1 264 ? 33.496 0.519 -27.123 1.00 96.94 264 TYR A O 1
ATOM 1915 N N . ASN A 1 265 ? 35.457 0.548 -26.057 1.00 96.88 265 ASN A N 1
ATOM 1916 C CA . ASN A 1 265 ? 36.169 1.278 -27.112 1.00 96.88 265 ASN A CA 1
ATOM 1917 C C . ASN A 1 265 ? 36.504 0.405 -28.335 1.00 96.88 265 ASN A C 1
ATOM 1919 O O . ASN A 1 265 ? 37.657 0.023 -28.552 1.00 96.88 265 ASN A O 1
ATOM 1923 N N . VAL A 1 266 ? 35.487 0.084 -29.135 1.00 95.44 266 VAL A N 1
ATOM 1924 C CA . VAL A 1 266 ? 35.588 -0.778 -30.331 1.00 95.44 266 VAL A CA 1
ATOM 1925 C C . VAL A 1 266 ? 35.180 -0.070 -31.629 1.00 95.44 266 VAL A C 1
ATOM 1927 O O . VAL A 1 266 ? 35.024 -0.714 -32.664 1.00 95.44 266 VAL A O 1
ATOM 1930 N N . GLY A 1 267 ? 35.026 1.255 -31.585 1.00 93.44 267 GLY A N 1
ATOM 1931 C CA . GLY A 1 267 ? 34.362 2.047 -32.621 1.00 93.44 267 GLY A CA 1
ATOM 1932 C C . GLY A 1 267 ? 32.907 2.335 -32.250 1.00 93.44 267 GLY A C 1
ATOM 1933 O O . GLY A 1 267 ? 32.559 2.273 -31.072 1.00 93.44 267 GLY A O 1
ATOM 1934 N N . GLN A 1 268 ? 32.073 2.662 -33.241 1.00 95.56 268 GLN A N 1
ATOM 1935 C CA . GLN A 1 268 ? 30.641 2.859 -33.020 1.00 95.56 268 GLN A CA 1
ATOM 1936 C C . GLN A 1 268 ? 29.980 1.501 -32.784 1.00 95.56 268 GLN A C 1
ATOM 1938 O O . GLN A 1 268 ? 30.082 0.618 -33.632 1.00 95.56 268 GLN A O 1
ATOM 1943 N N . THR A 1 269 ? 29.311 1.310 -31.652 1.00 96.94 269 THR A N 1
ATOM 1944 C CA . THR A 1 269 ? 28.676 0.037 -31.298 1.00 96.94 269 THR A CA 1
ATOM 1945 C C . THR A 1 269 ? 27.336 0.279 -30.622 1.00 96.94 269 THR A C 1
ATOM 1947 O O . THR A 1 269 ? 27.166 1.212 -29.840 1.00 96.94 269 THR A O 1
ATOM 1950 N N . ALA A 1 270 ? 26.370 -0.579 -30.933 1.00 97.19 270 ALA A N 1
ATOM 1951 C CA . ALA A 1 270 ? 25.067 -0.556 -30.296 1.00 97.19 270 ALA A CA 1
ATOM 1952 C C . ALA A 1 270 ? 24.545 -1.979 -30.129 1.00 97.19 270 ALA A C 1
ATOM 1954 O O . ALA A 1 270 ? 24.805 -2.852 -30.960 1.00 97.19 270 ALA A O 1
ATOM 1955 N N . GLY A 1 271 ? 23.796 -2.211 -29.061 1.00 97.50 271 GLY A N 1
ATOM 1956 C CA . GLY A 1 271 ? 23.210 -3.511 -28.769 1.00 97.50 271 GLY A CA 1
ATOM 1957 C C . GLY A 1 271 ? 22.070 -3.403 -27.775 1.00 97.50 271 GLY A C 1
ATOM 1958 O O . GLY A 1 271 ? 21.903 -2.393 -27.082 1.00 97.50 271 GLY A O 1
ATOM 1959 N N . GLN A 1 272 ? 21.265 -4.456 -27.710 1.00 97.75 272 GLN A N 1
ATOM 1960 C CA . GLN A 1 272 ? 20.045 -4.477 -26.917 1.00 97.75 272 GLN A CA 1
ATOM 1961 C C . GLN A 1 272 ? 19.885 -5.817 -26.197 1.00 97.75 272 GLN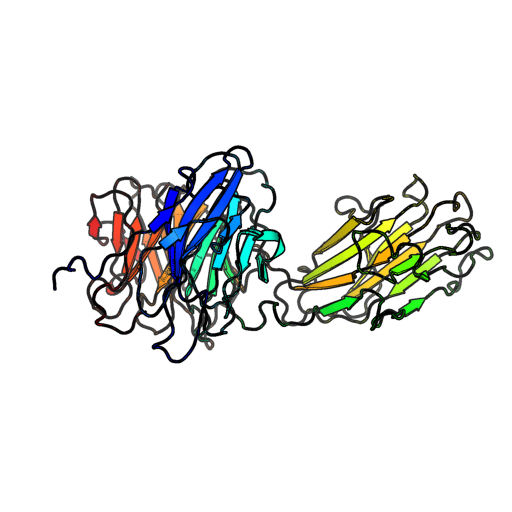 A C 1
ATOM 1963 O O . GLN A 1 272 ? 20.211 -6.867 -26.746 1.00 97.75 272 GLN A O 1
ATOM 1968 N N . VAL A 1 273 ? 19.338 -5.796 -24.984 1.00 98.38 273 VAL A N 1
ATOM 1969 C CA . VAL A 1 273 ? 18.965 -7.001 -24.231 1.00 98.38 273 VAL A CA 1
ATOM 1970 C C . VAL A 1 273 ? 17.497 -6.908 -23.869 1.00 98.38 273 VAL A C 1
ATOM 1972 O O . VAL A 1 273 ? 17.066 -5.932 -23.260 1.00 98.38 273 VAL A O 1
ATOM 1975 N N . THR A 1 274 ? 16.716 -7.895 -24.291 1.00 98.62 274 THR A N 1
ATOM 1976 C CA . THR A 1 274 ? 15.253 -7.868 -24.212 1.00 98.62 274 THR A CA 1
ATOM 1977 C C . THR A 1 274 ? 14.756 -8.916 -23.224 1.00 98.62 274 THR A C 1
ATOM 1979 O O . THR A 1 274 ? 15.169 -10.071 -23.304 1.00 98.62 274 THR A O 1
ATOM 1982 N N . SER A 1 275 ? 13.872 -8.526 -22.306 1.00 98.50 275 SER A N 1
ATOM 1983 C CA . SER A 1 275 ? 13.266 -9.431 -21.322 1.00 98.50 275 SER A CA 1
ATOM 1984 C C . SER A 1 275 ? 12.291 -10.419 -21.975 1.00 98.50 275 SER A C 1
ATOM 1986 O O . SER A 1 275 ? 11.827 -10.181 -23.093 1.00 98.50 275 SER A O 1
ATOM 1988 N N . PRO A 1 276 ? 11.865 -11.481 -21.273 1.00 98.25 276 PRO A N 1
ATOM 1989 C CA . PRO A 1 276 ? 10.613 -12.169 -21.588 1.00 98.25 276 PRO A CA 1
ATOM 1990 C C . PRO A 1 276 ? 9.409 -11.211 -21.584 1.00 98.25 276 PRO A C 1
ATOM 1992 O O . PRO A 1 276 ? 9.471 -10.114 -21.019 1.00 98.25 276 PRO A O 1
ATOM 1995 N N . VAL A 1 277 ? 8.301 -11.634 -22.200 1.00 97.44 277 VAL A N 1
ATOM 1996 C CA . VAL A 1 277 ? 7.014 -10.927 -22.100 1.00 97.44 277 VAL A CA 1
ATOM 1997 C C . VAL A 1 277 ? 6.428 -11.147 -20.709 1.00 97.44 277 VAL A C 1
ATOM 1999 O O . VAL A 1 277 ? 6.356 -12.280 -20.235 1.00 97.44 277 VAL A O 1
ATOM 2002 N N . ILE A 1 278 ? 5.977 -10.067 -20.079 1.00 95.12 278 ILE A N 1
ATOM 2003 C CA . ILE A 1 278 ? 5.453 -10.052 -18.717 1.00 95.12 278 ILE A CA 1
ATOM 2004 C C . ILE A 1 278 ? 3.992 -9.619 -18.754 1.00 95.12 278 ILE A C 1
ATOM 2006 O O . ILE A 1 278 ? 3.673 -8.534 -19.235 1.00 95.12 278 ILE A O 1
ATOM 2010 N N . SER A 1 279 ? 3.093 -10.448 -18.230 1.00 92.12 279 SER A N 1
ATOM 2011 C CA . SER A 1 279 ? 1.673 -10.098 -18.137 1.00 92.12 279 SER A CA 1
ATOM 2012 C C . SER A 1 279 ? 1.397 -9.281 -16.876 1.00 92.12 279 SER A C 1
ATOM 2014 O O . SER A 1 279 ? 1.692 -9.733 -15.770 1.00 92.12 279 SER A O 1
ATOM 2016 N N . LEU A 1 280 ? 0.786 -8.104 -17.036 1.00 86.88 280 LEU A N 1
ATOM 2017 C CA . LEU A 1 280 ? 0.241 -7.288 -15.943 1.00 86.88 280 LEU A CA 1
ATOM 2018 C C . LEU A 1 280 ? -1.283 -7.461 -15.808 1.00 86.88 280 LEU A C 1
ATOM 2020 O O . LEU A 1 280 ? -1.967 -6.622 -15.213 1.00 86.88 280 LEU A O 1
ATOM 2024 N N . ALA A 1 281 ? -1.843 -8.532 -16.379 1.00 79.81 281 ALA A N 1
ATOM 2025 C CA . ALA A 1 281 ? -3.252 -8.871 -16.219 1.00 79.81 281 ALA A CA 1
ATOM 2026 C C . ALA A 1 281 ? -3.559 -9.239 -14.759 1.00 79.81 281 ALA A C 1
ATOM 2028 O O . ALA A 1 281 ? -2.856 -10.048 -14.157 1.00 79.81 281 ALA A O 1
ATOM 2029 N N . GLY A 1 282 ? -4.608 -8.638 -14.190 1.00 65.75 282 GLY A N 1
ATOM 2030 C CA . GLY A 1 282 ? -5.010 -8.870 -12.796 1.00 65.75 282 GLY A CA 1
ATOM 2031 C C . GLY A 1 282 ? -4.081 -8.247 -11.748 1.00 65.75 282 GLY A C 1
ATOM 2032 O O . GLY A 1 282 ? -4.251 -8.499 -10.562 1.00 65.75 282 GLY A O 1
ATOM 2033 N N . VAL A 1 283 ? -3.102 -7.434 -12.159 1.00 70.38 283 VAL A N 1
ATOM 2034 C CA . VAL A 1 283 ? -2.161 -6.783 -11.244 1.00 70.38 283 VAL A CA 1
ATOM 2035 C C . VAL A 1 283 ? -2.681 -5.397 -10.845 1.00 70.38 283 VAL A C 1
ATOM 2037 O O . VAL A 1 283 ? -2.906 -4.543 -11.703 1.00 70.38 283 VAL A O 1
ATOM 2040 N N . SER A 1 284 ? -2.823 -5.148 -9.540 1.00 62.22 284 SER A N 1
ATOM 2041 C CA . SER A 1 284 ? -3.218 -3.847 -8.969 1.00 62.22 284 SER A CA 1
ATOM 2042 C C . SER A 1 284 ? -2.089 -2.807 -8.981 1.00 62.22 284 SER A C 1
ATOM 2044 O O . SER A 1 284 ? -2.332 -1.630 -8.750 1.00 62.22 284 SER A O 1
ATOM 2046 N N . GLY A 1 285 ? -0.861 -3.183 -9.352 1.00 71.12 285 GLY A N 1
ATOM 2047 C CA . GLY A 1 285 ? 0.298 -2.312 -9.595 1.00 71.12 285 GLY A CA 1
ATOM 2048 C C . GLY A 1 285 ? 1.580 -3.137 -9.731 1.00 71.12 285 GLY A C 1
ATOM 2049 O O . GLY A 1 285 ? 1.710 -4.158 -9.064 1.00 71.12 285 GLY A O 1
ATOM 2050 N N . ALA A 1 286 ? 2.503 -2.755 -10.622 1.00 79.38 286 ALA A N 1
ATOM 2051 C CA . ALA A 1 286 ? 3.807 -3.416 -10.782 1.00 79.38 286 ALA A CA 1
ATOM 2052 C C . ALA A 1 286 ? 4.960 -2.409 -10.929 1.00 79.38 286 ALA A C 1
ATOM 2054 O O . ALA A 1 286 ? 4.772 -1.322 -11.459 1.00 79.38 286 ALA A O 1
ATOM 2055 N N . GLU A 1 287 ? 6.135 -2.742 -10.418 1.00 84.38 287 GLU A N 1
ATOM 2056 C CA . GLU A 1 287 ? 7.345 -1.927 -10.473 1.00 84.38 287 GLU A CA 1
ATOM 2057 C C . GLU A 1 287 ? 8.454 -2.769 -11.101 1.00 84.38 287 GLU A C 1
ATOM 2059 O O . GLU A 1 287 ? 8.657 -3.921 -10.714 1.00 84.38 287 GLU A O 1
ATOM 2064 N N . LEU A 1 288 ? 9.168 -2.189 -12.063 1.00 89.81 288 LEU A N 1
ATOM 2065 C CA . LEU A 1 288 ? 10.469 -2.682 -12.502 1.00 89.81 288 LEU A CA 1
ATOM 2066 C C . LEU A 1 288 ? 11.537 -2.139 -11.547 1.00 89.81 288 LEU A C 1
ATOM 2068 O O . LEU A 1 288 ? 11.574 -0.934 -11.322 1.00 89.81 288 LEU A O 1
ATOM 2072 N N . SER A 1 289 ? 12.433 -2.988 -11.057 1.00 87.81 289 SER A N 1
ATOM 2073 C CA . SER A 1 289 ? 13.652 -2.613 -10.339 1.00 87.81 289 SER A CA 1
ATOM 2074 C C . SER A 1 289 ? 14.853 -3.361 -10.914 1.00 87.81 289 SER A C 1
ATOM 2076 O O . SER A 1 289 ? 14.698 -4.480 -11.398 1.00 87.81 289 SER A O 1
ATOM 2078 N N . PHE A 1 290 ? 16.031 -2.743 -10.904 1.00 93.12 290 PHE A N 1
ATOM 2079 C CA . PHE A 1 290 ? 17.297 -3.394 -11.245 1.00 93.12 290 PHE A CA 1
ATOM 2080 C C . PHE A 1 290 ? 18.479 -2.637 -10.641 1.00 93.12 290 PHE A C 1
ATOM 2082 O O . PHE A 1 290 ? 18.419 -1.420 -10.431 1.00 93.12 290 PHE A O 1
ATOM 2089 N N . ASN A 1 291 ? 19.570 -3.350 -10.389 1.00 92.00 291 ASN A N 1
ATOM 2090 C CA . ASN A 1 291 ? 20.848 -2.784 -9.982 1.00 92.00 291 ASN A CA 1
ATOM 2091 C C . ASN A 1 291 ? 21.725 -2.547 -11.214 1.00 92.00 291 ASN A C 1
ATOM 2093 O O . ASN A 1 291 ? 21.717 -3.324 -12.168 1.00 92.00 291 ASN A O 1
ATOM 2097 N N . TYR A 1 292 ? 22.475 -1.447 -11.225 1.00 96.06 292 TYR A N 1
ATOM 2098 C CA . TYR A 1 292 ? 23.343 -1.107 -12.345 1.00 96.06 292 TYR A CA 1
ATOM 2099 C C . TYR A 1 292 ? 24.604 -0.344 -11.936 1.00 96.06 292 TYR A C 1
ATOM 2101 O O . TYR A 1 292 ? 24.640 0.359 -10.924 1.00 96.06 292 TYR A O 1
ATOM 2109 N N . VAL A 1 293 ? 25.627 -0.446 -12.783 1.00 96.62 293 VAL A N 1
ATOM 2110 C CA . VAL A 1 293 ? 26.801 0.440 -12.825 1.00 96.62 293 VAL A CA 1
ATOM 2111 C C . VAL A 1 293 ? 26.852 1.038 -14.218 1.00 96.62 293 VAL A C 1
ATOM 2113 O O . VAL A 1 293 ? 26.795 0.291 -15.189 1.00 96.62 293 VAL A O 1
ATOM 2116 N N . LEU A 1 294 ? 26.970 2.357 -14.346 1.00 95.75 294 LEU A N 1
ATOM 2117 C CA . LEU A 1 294 ? 26.996 3.023 -15.648 1.00 95.75 294 LEU A CA 1
ATOM 2118 C C . LEU A 1 294 ? 28.119 4.050 -15.686 1.00 95.75 294 LEU A C 1
ATOM 2120 O O . LEU A 1 294 ? 28.080 5.058 -14.984 1.00 95.75 294 LEU A O 1
ATOM 2124 N N . LEU A 1 295 ? 29.110 3.813 -16.533 1.00 95.31 295 LEU A N 1
ATOM 2125 C CA . LEU A 1 295 ? 30.196 4.746 -16.784 1.00 95.31 295 LEU A CA 1
ATOM 2126 C C . LEU A 1 295 ? 30.288 4.984 -18.279 1.00 95.31 295 LEU A C 1
ATOM 2128 O O . LEU A 1 295 ? 30.850 4.168 -19.008 1.00 95.31 295 LEU A O 1
ATOM 2132 N N . THR A 1 296 ? 29.742 6.119 -18.698 1.00 94.00 296 THR A N 1
ATOM 2133 C CA . THR A 1 296 ? 29.822 6.615 -20.071 1.00 94.00 296 THR A CA 1
ATOM 2134 C C . THR A 1 296 ? 30.509 7.967 -20.141 1.00 94.00 296 THR A C 1
ATOM 2136 O O . THR A 1 296 ? 30.871 8.542 -19.103 1.00 94.00 296 THR A O 1
ATOM 2139 N N . GLU A 1 297 ? 30.644 8.522 -21.342 1.00 90.62 297 GLU A N 1
ATOM 2140 C CA . GLU A 1 297 ? 31.129 9.881 -21.476 1.00 90.62 297 GLU A CA 1
ATOM 2141 C C . GLU A 1 297 ? 30.234 10.924 -20.760 1.00 90.62 297 GLU A C 1
ATOM 2143 O O . GLU A 1 297 ? 29.066 10.671 -20.423 1.00 90.62 297 GLU A O 1
ATOM 2148 N N . PRO A 1 298 ? 30.775 12.118 -20.438 1.00 82.75 298 PRO A N 1
ATOM 2149 C CA . PRO A 1 298 ? 30.034 13.116 -19.668 1.00 82.75 298 PRO A CA 1
ATOM 2150 C C . PRO A 1 298 ? 28.790 13.654 -20.384 1.00 82.75 298 PRO A C 1
ATOM 2152 O O . PRO A 1 298 ? 27.816 14.006 -19.713 1.00 82.75 298 PRO A O 1
ATOM 2155 N N . SER A 1 299 ? 28.828 13.733 -21.718 1.00 83.62 299 SER A N 1
ATOM 2156 C CA . SER A 1 299 ? 27.702 14.201 -22.528 1.00 83.62 299 SER A CA 1
ATOM 2157 C C . SER A 1 299 ? 26.561 13.188 -22.503 1.00 83.62 299 SER A C 1
ATOM 2159 O O . SER A 1 299 ? 26.796 11.990 -22.570 1.00 83.62 299 SER A O 1
ATOM 2161 N N . ALA A 1 300 ? 25.319 13.665 -22.417 1.00 75.38 300 ALA A N 1
ATOM 2162 C CA . ALA A 1 300 ? 24.144 12.794 -22.478 1.00 75.38 300 ALA A CA 1
ATOM 2163 C C . ALA A 1 300 ? 23.658 12.547 -23.920 1.00 75.38 300 ALA A C 1
ATOM 2165 O O . ALA A 1 300 ? 22.822 11.678 -24.139 1.00 75.38 300 ALA A O 1
ATOM 2166 N N . ASP A 1 301 ? 24.158 13.306 -24.902 1.00 82.88 301 ASP A N 1
ATOM 2167 C CA . ASP A 1 301 ? 23.739 13.178 -26.307 1.00 82.88 301 ASP A CA 1
ATOM 2168 C C . ASP A 1 301 ? 24.311 11.929 -27.003 1.00 82.88 301 ASP A C 1
ATOM 2170 O O . ASP A 1 301 ? 23.771 11.492 -28.029 1.00 82.88 301 ASP A O 1
ATOM 2174 N N . PHE A 1 302 ? 25.357 11.361 -26.406 1.00 86.00 302 PHE A N 1
ATOM 2175 C CA . PHE A 1 302 ? 26.150 10.216 -26.842 1.00 86.00 302 PHE A CA 1
ATOM 2176 C C . PHE A 1 302 ? 26.164 9.151 -25.736 1.00 86.00 302 PHE A C 1
ATOM 2178 O O . PHE A 1 302 ? 25.727 9.432 -24.616 1.00 86.00 302 PHE A O 1
ATOM 2185 N N . ASP A 1 303 ? 26.610 7.930 -26.047 1.00 90.19 303 ASP A N 1
ATOM 2186 C CA . ASP A 1 303 ? 26.564 6.788 -25.119 1.00 90.19 303 ASP A CA 1
ATOM 2187 C C . ASP A 1 303 ? 25.193 6.604 -24.453 1.00 90.19 303 ASP A C 1
ATOM 2189 O O . ASP A 1 303 ? 25.019 6.614 -23.226 1.00 90.19 303 ASP A O 1
ATOM 2193 N N . ARG A 1 304 ? 24.172 6.486 -25.298 1.00 91.81 304 ARG A N 1
ATOM 2194 C CA . ARG A 1 304 ? 22.773 6.451 -24.892 1.00 91.81 304 ARG A CA 1
ATOM 2195 C C . ARG A 1 304 ? 22.442 5.114 -24.253 1.00 91.81 304 ARG A C 1
ATOM 2197 O O . ARG A 1 304 ? 22.154 4.140 -24.941 1.00 91.81 304 ARG A O 1
ATOM 2204 N N . ALA A 1 305 ? 22.435 5.107 -22.925 1.00 94.31 305 ALA A N 1
ATOM 2205 C CA . ALA A 1 305 ? 21.826 4.062 -22.117 1.00 94.31 305 ALA A CA 1
ATOM 2206 C C . ALA A 1 305 ? 20.327 4.345 -21.933 1.00 94.31 305 ALA A C 1
ATOM 2208 O O . ALA A 1 305 ? 19.932 5.388 -21.391 1.00 94.31 305 ALA A O 1
ATOM 2209 N N . GLU A 1 306 ? 19.490 3.415 -22.378 1.00 94.94 306 GLU A N 1
ATOM 2210 C CA . GLU A 1 306 ? 18.038 3.514 -22.284 1.00 94.94 306 GLU A CA 1
ATOM 2211 C C . GLU A 1 306 ? 17.426 2.212 -21.770 1.00 94.94 306 GLU A C 1
ATOM 2213 O O . GLU A 1 306 ? 17.784 1.118 -22.209 1.00 94.94 306 GLU A O 1
ATOM 2218 N N . VAL A 1 307 ? 16.431 2.336 -20.890 1.00 96.81 307 VAL A N 1
ATOM 2219 C CA . VAL A 1 307 ? 15.419 1.290 -20.728 1.00 96.81 307 VAL A CA 1
ATOM 2220 C C . VAL A 1 307 ? 14.225 1.673 -21.582 1.00 96.81 307 VAL A C 1
ATOM 2222 O O . VAL A 1 307 ? 13.656 2.756 -21.429 1.00 96.81 307 VAL A O 1
ATOM 2225 N N . GLN A 1 308 ? 13.848 0.779 -22.483 1.00 97.31 308 GLN A N 1
ATOM 2226 C CA . GLN A 1 308 ? 12.724 0.931 -23.390 1.00 97.31 308 GLN A CA 1
ATOM 2227 C C . GLN A 1 308 ? 11.624 -0.073 -23.032 1.00 97.31 308 GLN A C 1
ATOM 2229 O O . GLN A 1 308 ? 11.901 -1.172 -22.548 1.00 97.31 308 GLN A O 1
ATOM 2234 N N . LEU A 1 309 ? 10.374 0.303 -23.291 1.00 96.88 309 LEU A N 1
ATOM 2235 C CA . LEU A 1 309 ? 9.185 -0.489 -22.998 1.00 96.88 309 LEU A CA 1
ATOM 2236 C C . LEU A 1 309 ? 8.381 -0.737 -24.273 1.00 96.88 309 LEU A C 1
ATOM 2238 O O . LEU A 1 309 ? 8.134 0.195 -25.038 1.00 96.88 309 LEU A O 1
ATOM 2242 N N . SER A 1 310 ? 7.948 -1.977 -24.474 1.00 98.31 310 SER A N 1
ATOM 2243 C CA . SER A 1 310 ? 6.895 -2.347 -25.422 1.00 98.31 310 SER A CA 1
ATOM 2244 C C . SER A 1 310 ? 5.642 -2.761 -24.650 1.00 98.31 310 SER A C 1
ATOM 2246 O O . SER A 1 310 ? 5.748 -3.430 -23.621 1.00 98.31 310 SER A O 1
ATOM 2248 N N . VAL A 1 311 ? 4.469 -2.366 -25.150 1.00 97.56 311 VAL A N 1
ATOM 2249 C CA . VAL A 1 311 ? 3.150 -2.712 -24.596 1.00 97.56 311 VAL A CA 1
ATOM 2250 C C . VAL A 1 311 ? 2.378 -3.482 -25.662 1.00 97.56 311 VAL A C 1
ATOM 2252 O O . VAL A 1 311 ? 2.278 -3.020 -26.797 1.00 97.56 311 VAL A O 1
ATOM 2255 N N . ASP A 1 312 ? 1.883 -4.670 -25.323 1.00 96.69 312 ASP A N 1
ATOM 2256 C CA . ASP A 1 312 ? 1.154 -5.592 -26.207 1.00 96.69 312 ASP A CA 1
ATOM 2257 C C . ASP A 1 312 ? 1.854 -5.866 -27.555 1.00 96.69 312 ASP A C 1
ATOM 2259 O O . ASP A 1 312 ? 1.216 -6.051 -28.592 1.00 96.69 312 ASP A O 1
ATOM 2263 N N . GLY A 1 313 ? 3.192 -5.882 -27.551 1.00 94.75 313 GLY A N 1
ATOM 2264 C CA . GLY A 1 313 ? 4.008 -6.116 -28.746 1.00 94.75 313 GLY A CA 1
ATOM 2265 C C . GLY A 1 313 ? 4.143 -4.907 -29.680 1.00 94.75 313 GLY A C 1
ATOM 2266 O O . GLY A 1 313 ? 4.583 -5.064 -30.820 1.00 94.75 313 GLY A O 1
ATOM 2267 N N . ALA A 1 314 ? 3.777 -3.703 -29.230 1.00 96.81 314 ALA A N 1
ATOM 2268 C CA . ALA A 1 314 ? 4.004 -2.461 -29.965 1.00 96.81 314 ALA A CA 1
ATOM 2269 C C . ALA A 1 314 ? 5.502 -2.097 -30.078 1.00 96.81 314 ALA A C 1
ATOM 2271 O O . ALA A 1 314 ? 6.381 -2.747 -29.508 1.00 96.81 314 ALA A O 1
ATOM 2272 N N . ALA A 1 315 ? 5.808 -1.029 -30.820 1.00 96.81 315 ALA A N 1
ATOM 2273 C CA . ALA A 1 315 ? 7.172 -0.513 -30.920 1.00 96.81 315 ALA A CA 1
ATOM 2274 C C . ALA A 1 315 ? 7.711 -0.076 -29.546 1.00 96.81 315 ALA A C 1
ATOM 2276 O O . ALA A 1 315 ? 6.977 0.487 -28.736 1.00 96.81 315 ALA A O 1
ATOM 2277 N N . TYR A 1 316 ? 9.002 -0.316 -29.311 1.00 97.25 316 TYR A N 1
ATOM 2278 C CA . TYR A 1 316 ? 9.668 0.071 -28.071 1.00 97.25 316 TYR A CA 1
ATOM 2279 C C . TYR A 1 316 ? 9.815 1.588 -27.970 1.00 97.25 316 TYR A C 1
ATOM 2281 O O . TYR A 1 316 ? 10.265 2.238 -28.916 1.00 97.25 316 TYR A O 1
ATOM 2289 N N . THR A 1 317 ? 9.489 2.137 -26.804 1.00 95.25 317 THR A N 1
ATOM 2290 C CA . THR A 1 317 ? 9.670 3.557 -26.481 1.00 95.25 317 THR A CA 1
ATOM 2291 C C . THR A 1 317 ? 10.553 3.724 -25.244 1.00 95.25 317 THR A C 1
ATOM 2293 O O . THR A 1 317 ? 10.353 2.976 -24.284 1.00 95.25 317 THR A O 1
ATOM 2296 N N . PRO A 1 318 ? 11.489 4.692 -25.207 1.00 93.69 318 PRO A N 1
ATOM 2297 C CA . PRO A 1 318 ? 12.300 4.952 -24.019 1.00 93.69 318 PRO A CA 1
ATOM 2298 C C . PRO A 1 318 ? 11.437 5.379 -22.827 1.00 93.69 318 PRO A C 1
ATOM 2300 O O . PRO A 1 318 ? 10.618 6.290 -22.943 1.00 93.69 318 PRO A O 1
ATOM 2303 N N . VAL A 1 319 ? 11.640 4.731 -21.681 1.00 91.62 319 VAL A N 1
ATOM 2304 C CA . VAL A 1 319 ? 10.973 5.047 -20.405 1.00 91.62 319 VAL A CA 1
ATOM 2305 C C . VAL A 1 319 ? 11.955 5.475 -19.314 1.00 91.62 319 VAL A C 1
ATOM 2307 O O . VAL A 1 319 ? 11.559 6.176 -18.388 1.00 91.62 319 VAL A O 1
ATOM 2310 N N . MET A 1 320 ? 13.238 5.117 -19.443 1.00 91.88 320 MET A N 1
ATOM 2311 C CA . MET A 1 320 ? 14.320 5.598 -18.577 1.00 91.88 320 MET A CA 1
ATOM 2312 C C . MET A 1 320 ? 15.562 5.915 -19.407 1.00 91.88 320 MET A C 1
ATOM 2314 O O . MET A 1 320 ? 15.994 5.087 -20.203 1.00 91.88 320 MET A O 1
ATOM 2318 N N . SER A 1 321 ? 16.153 7.094 -19.210 1.00 90.12 321 SER A N 1
ATOM 2319 C CA . SER A 1 321 ? 17.442 7.488 -19.793 1.00 90.12 321 SER A CA 1
ATOM 2320 C C . SER A 1 321 ? 17.990 8.730 -19.089 1.00 90.12 321 SER A C 1
ATOM 2322 O O . SER A 1 321 ? 17.228 9.477 -18.473 1.00 90.12 321 SER A O 1
ATOM 2324 N N . ARG A 1 322 ? 19.291 8.997 -19.247 1.00 84.25 322 ARG A N 1
ATOM 2325 C CA . ARG A 1 322 ? 19.945 10.249 -18.827 1.00 84.25 322 ARG A CA 1
ATOM 2326 C C . ARG A 1 322 ? 19.408 11.486 -19.560 1.00 84.25 322 ARG A C 1
ATOM 2328 O O . ARG A 1 322 ? 19.559 12.594 -19.056 1.00 84.25 322 ARG A O 1
ATOM 2335 N N . THR A 1 323 ? 18.799 11.312 -20.734 1.00 79.38 323 THR A N 1
ATOM 2336 C CA . THR A 1 323 ? 18.293 12.404 -21.587 1.00 79.38 323 THR A CA 1
ATOM 2337 C C . THR A 1 323 ? 16.806 12.709 -21.391 1.00 79.38 323 THR A C 1
ATOM 2339 O O . THR A 1 323 ? 16.323 13.742 -21.861 1.00 79.38 323 THR A O 1
ATOM 2342 N N . LEU A 1 324 ? 16.056 11.848 -20.691 1.00 79.69 324 LEU A N 1
ATOM 2343 C CA . LEU A 1 324 ? 14.620 12.042 -20.489 1.00 79.69 324 LEU A CA 1
ATOM 2344 C C . LEU A 1 324 ? 14.356 13.127 -19.439 1.00 79.69 324 LEU A C 1
ATOM 2346 O O . LEU A 1 324 ? 14.725 13.013 -18.272 1.00 79.69 324 LEU A O 1
ATOM 2350 N N . THR A 1 325 ? 13.665 14.190 -19.848 1.00 66.69 325 THR A N 1
ATOM 2351 C CA . THR A 1 325 ? 13.304 15.290 -18.945 1.00 66.69 325 THR A CA 1
ATOM 2352 C C . THR A 1 325 ? 12.174 14.859 -18.004 1.00 66.69 325 THR A C 1
ATOM 2354 O O . THR A 1 325 ? 11.143 14.374 -18.458 1.00 66.69 325 THR A O 1
ATOM 2357 N N . GLY A 1 326 ? 12.350 15.060 -16.693 1.00 51.41 326 GLY A N 1
ATOM 2358 C CA . GLY A 1 326 ? 11.304 14.841 -15.683 1.00 51.41 326 GLY A CA 1
ATOM 2359 C C . GLY A 1 326 ? 11.136 13.404 -15.170 1.00 51.41 326 GLY A C 1
ATOM 2360 O O . GLY A 1 326 ? 10.295 13.205 -14.305 1.00 51.41 326 GLY A O 1
ATOM 2361 N N . ASN A 1 327 ? 11.919 12.434 -15.666 1.00 52.94 327 ASN A N 1
ATOM 2362 C CA . ASN A 1 327 ? 11.874 11.017 -15.249 1.00 52.94 327 ASN A CA 1
ATOM 2363 C C . ASN A 1 327 ? 13.218 10.270 -15.468 1.00 52.94 327 ASN A C 1
ATOM 2365 O O . ASN A 1 327 ? 13.247 9.066 -15.719 1.00 52.94 327 ASN A O 1
ATOM 2369 N N . ALA A 1 328 ? 14.357 10.974 -15.420 1.00 61.16 328 ALA A N 1
ATOM 2370 C CA . ALA A 1 328 ? 15.674 10.355 -15.601 1.00 61.16 328 ALA A CA 1
ATOM 2371 C C . ALA A 1 328 ? 16.061 9.496 -14.382 1.00 61.16 328 ALA A C 1
ATOM 2373 O O . ALA A 1 328 ? 16.430 10.024 -13.337 1.00 61.16 328 ALA A O 1
ATOM 2374 N N . LEU A 1 329 ? 15.982 8.172 -14.532 1.00 67.00 329 LEU A N 1
ATOM 2375 C CA . LEU A 1 329 ? 16.318 7.188 -13.489 1.00 67.00 329 LEU A CA 1
ATOM 2376 C C . LEU A 1 329 ? 17.716 6.565 -13.663 1.00 67.00 329 LEU A C 1
ATOM 2378 O O . LEU A 1 329 ? 18.199 5.855 -12.784 1.00 67.00 329 LEU A O 1
ATOM 2382 N N . LEU A 1 330 ? 18.388 6.862 -14.780 1.00 77.44 330 LEU A N 1
ATOM 2383 C CA . LEU A 1 330 ? 19.747 6.408 -15.072 1.00 77.44 330 LEU A CA 1
ATOM 2384 C C . LEU A 1 330 ? 20.719 7.576 -14.921 1.00 77.44 330 LEU A C 1
ATOM 2386 O O . LEU A 1 330 ? 20.506 8.633 -15.509 1.00 77.44 330 LEU A O 1
ATOM 2390 N N . SER A 1 331 ? 21.787 7.391 -14.148 1.00 85.19 331 SER A N 1
ATOM 2391 C CA . SER A 1 331 ? 22.861 8.371 -13.951 1.00 85.19 331 SER A CA 1
ATOM 2392 C C . SER A 1 331 ? 24.221 7.683 -14.017 1.00 85.19 331 SER A C 1
ATOM 2394 O O . SER A 1 331 ? 24.318 6.488 -13.749 1.00 85.19 331 SER A O 1
ATOM 2396 N N . ASN A 1 332 ? 25.276 8.415 -14.382 1.00 89.56 332 ASN A N 1
ATOM 2397 C CA . ASN A 1 332 ? 26.619 7.842 -14.330 1.00 89.56 332 ASN A CA 1
ATOM 2398 C C . ASN A 1 332 ? 27.005 7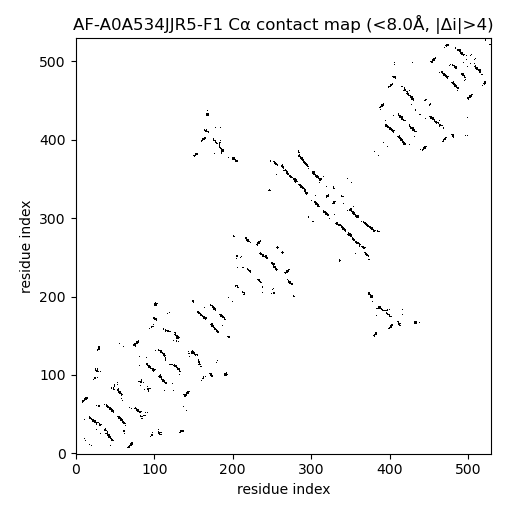.544 -12.877 1.00 89.56 332 ASN A C 1
ATOM 2400 O O . ASN A 1 332 ? 27.036 8.446 -12.040 1.00 89.56 332 ASN A O 1
ATOM 2404 N N . THR A 1 333 ? 27.338 6.289 -12.604 1.00 90.69 333 THR A N 1
ATOM 2405 C CA . THR A 1 333 ? 27.688 5.777 -11.284 1.00 90.69 333 THR A CA 1
ATOM 2406 C C . THR A 1 333 ? 28.768 4.706 -11.402 1.00 90.69 333 THR A C 1
ATOM 2408 O O . THR A 1 333 ? 28.692 3.816 -12.246 1.00 90.69 333 THR A O 1
ATOM 2411 N N . ALA A 1 334 ? 29.792 4.804 -10.550 1.00 93.06 334 ALA A N 1
ATOM 2412 C CA . ALA A 1 334 ? 30.896 3.843 -10.480 1.00 93.06 334 ALA A CA 1
ATOM 2413 C C . ALA A 1 334 ? 30.628 2.683 -9.500 1.00 93.06 334 ALA A C 1
ATOM 2415 O O . ALA A 1 334 ? 31.452 1.774 -9.378 1.00 93.06 334 ALA A O 1
ATOM 2416 N N . SER A 1 335 ? 29.508 2.740 -8.776 1.00 91.94 335 SER A N 1
ATOM 2417 C CA . SER A 1 335 ? 29.094 1.763 -7.769 1.00 91.94 335 SER A CA 1
ATOM 2418 C C . SER A 1 335 ? 27.689 1.271 -8.079 1.00 91.94 335 SER A C 1
ATOM 2420 O O . SER A 1 335 ? 26.875 2.027 -8.613 1.00 91.94 335 SER A O 1
ATOM 2422 N N . TRP A 1 336 ? 27.400 0.020 -7.722 1.00 91.50 336 TRP A N 1
ATOM 2423 C CA . TRP A 1 336 ? 26.073 -0.557 -7.902 1.00 91.50 336 TRP A CA 1
ATOM 2424 C C . TRP A 1 336 ? 25.002 0.345 -7.296 1.00 91.50 336 TRP A C 1
ATOM 2426 O O . TRP A 1 336 ? 25.059 0.725 -6.126 1.00 91.50 336 TRP A O 1
ATOM 2436 N N . THR A 1 337 ? 24.063 0.744 -8.141 1.00 87.81 337 THR A N 1
ATOM 2437 C CA . THR A 1 337 ? 22.981 1.673 -7.829 1.00 87.81 337 THR A CA 1
ATOM 2438 C C . THR A 1 337 ? 21.674 1.040 -8.270 1.00 87.81 337 THR A C 1
ATOM 2440 O O . THR A 1 337 ? 21.613 0.452 -9.345 1.00 87.81 337 THR A O 1
ATOM 2443 N N . ASN A 1 338 ? 20.624 1.165 -7.465 1.00 85.50 338 ASN A N 1
ATOM 2444 C CA . ASN A 1 338 ? 19.305 0.665 -7.829 1.00 85.50 338 ASN A CA 1
ATOM 2445 C C . ASN A 1 338 ? 18.522 1.719 -8.629 1.00 85.50 338 ASN A C 1
ATOM 2447 O O . ASN A 1 338 ? 18.543 2.903 -8.284 1.00 85.50 338 ASN A O 1
ATOM 2451 N N . ALA A 1 339 ? 17.821 1.291 -9.676 1.00 83.00 339 ALA A N 1
ATOM 2452 C CA . ALA A 1 339 ? 16.822 2.082 -10.390 1.00 83.00 339 ALA A CA 1
ATOM 2453 C C . ALA A 1 339 ? 15.458 1.392 -10.309 1.00 83.00 339 ALA A C 1
ATOM 2455 O O . ALA A 1 339 ? 15.383 0.163 -10.354 1.00 83.00 339 ALA A O 1
ATOM 2456 N N . THR A 1 340 ? 14.381 2.181 -10.240 1.00 81.75 340 THR A N 1
ATOM 2457 C CA . THR A 1 340 ? 13.006 1.667 -10.271 1.00 81.75 340 THR A CA 1
ATOM 2458 C C . THR A 1 340 ? 12.115 2.432 -11.241 1.00 81.75 340 THR A C 1
ATOM 2460 O O . THR A 1 340 ? 12.335 3.612 -11.488 1.00 81.75 340 THR A O 1
ATOM 2463 N N . PHE A 1 341 ? 11.093 1.773 -11.790 1.00 83.19 341 PHE A N 1
ATOM 2464 C CA . PHE A 1 341 ? 10.103 2.376 -12.678 1.00 83.19 341 PHE A CA 1
ATOM 2465 C C . PHE A 1 341 ? 8.703 1.812 -12.436 1.00 83.19 341 PHE A C 1
ATOM 2467 O O . PHE A 1 341 ? 8.480 0.602 -12.460 1.00 83.19 341 PHE A O 1
ATOM 2474 N N . ASN A 1 342 ? 7.748 2.719 -12.245 1.00 78.94 342 ASN A N 1
ATOM 2475 C CA . ASN A 1 342 ? 6.357 2.408 -11.946 1.00 78.94 342 ASN A CA 1
ATOM 2476 C C . ASN A 1 342 ? 5.590 1.989 -13.216 1.00 78.94 342 ASN A C 1
ATOM 2478 O O . ASN A 1 342 ? 5.521 2.736 -14.193 1.00 78.94 342 ASN A O 1
ATOM 2482 N N . LEU A 1 343 ? 4.964 0.809 -13.182 1.00 84.94 343 LEU A N 1
ATOM 2483 C CA . LEU A 1 343 ? 4.205 0.218 -14.289 1.00 84.94 343 LEU A CA 1
ATOM 2484 C C . LEU A 1 343 ? 2.681 0.319 -14.122 1.00 84.94 343 LEU A C 1
ATOM 2486 O O . LEU A 1 343 ? 1.942 -0.306 -14.881 1.00 84.94 343 LEU A O 1
ATOM 2490 N N . ALA A 1 344 ? 2.172 1.098 -13.165 1.00 76.88 344 ALA A N 1
ATOM 2491 C CA . ALA A 1 344 ? 0.735 1.246 -12.911 1.00 76.88 344 ALA A CA 1
ATOM 2492 C C . ALA A 1 344 ? -0.059 1.700 -14.147 1.00 76.88 344 ALA A C 1
ATOM 2494 O O . ALA A 1 344 ? -1.208 1.300 -14.322 1.00 76.88 344 ALA A O 1
ATOM 2495 N N . ALA A 1 345 ? 0.557 2.494 -15.027 1.00 81.75 345 ALA A N 1
ATOM 2496 C CA . ALA A 1 345 ? -0.062 2.941 -16.274 1.00 81.75 345 ALA A CA 1
ATOM 2497 C C . ALA A 1 345 ? -0.294 1.807 -17.295 1.00 81.75 345 ALA A C 1
ATOM 2499 O O . ALA A 1 345 ? -1.021 2.011 -18.263 1.00 81.75 345 ALA A O 1
ATOM 2500 N N . TYR A 1 346 ? 0.298 0.627 -17.085 1.00 87.69 346 TYR A N 1
ATOM 2501 C CA . TYR A 1 346 ? 0.279 -0.503 -18.021 1.00 87.69 346 TYR A CA 1
ATOM 2502 C C . TYR A 1 346 ? -0.494 -1.720 -17.485 1.00 87.69 346 TYR A C 1
ATOM 2504 O O . TYR A 1 346 ? -0.368 -2.823 -18.015 1.00 87.69 346 TYR A O 1
ATOM 2512 N N . ARG A 1 347 ? -1.301 -1.554 -16.430 1.00 82.50 347 ARG A N 1
ATOM 2513 C CA . ARG A 1 347 ? -2.138 -2.637 -15.884 1.00 82.50 347 ARG A CA 1
ATOM 2514 C C . ARG A 1 347 ? -3.071 -3.218 -16.938 1.00 82.50 347 ARG A C 1
ATOM 2516 O O . ARG A 1 347 ? -3.620 -2.490 -17.759 1.00 82.50 347 ARG A O 1
ATOM 2523 N N . GLY A 1 348 ? -3.281 -4.530 -16.881 1.00 81.50 348 GLY A N 1
ATOM 2524 C CA . GLY A 1 348 ? -4.116 -5.243 -17.848 1.00 81.50 348 GLY A CA 1
ATOM 2525 C C . GLY A 1 348 ? -3.430 -5.540 -19.185 1.00 81.50 348 GLY A C 1
ATOM 2526 O O . GLY A 1 348 ? -3.979 -6.314 -19.963 1.00 81.50 348 GLY A O 1
ATOM 2527 N N . HIS A 1 349 ? -2.238 -4.988 -19.431 1.00 93.00 349 HIS A N 1
ATOM 2528 C CA . HIS A 1 349 ? -1.463 -5.208 -20.651 1.00 93.00 349 HIS A CA 1
ATOM 2529 C C . HIS A 1 349 ? -0.323 -6.208 -20.440 1.00 93.00 349 HIS A C 1
ATOM 2531 O O . HIS A 1 349 ? 0.066 -6.519 -19.311 1.00 93.00 349 HIS A O 1
ATOM 2537 N N . SER A 1 350 ? 0.238 -6.705 -21.539 1.00 96.06 350 SER A N 1
ATOM 2538 C CA . SER A 1 350 ? 1.536 -7.382 -21.525 1.00 96.06 350 SER A CA 1
ATOM 2539 C C . SER A 1 350 ? 2.643 -6.380 -21.826 1.00 96.06 350 SER A C 1
ATOM 2541 O O . SER A 1 350 ? 2.528 -5.589 -22.758 1.00 96.06 350 SER A O 1
ATOM 2543 N N . VAL A 1 351 ? 3.731 -6.420 -21.064 1.00 97.19 351 VAL A N 1
ATOM 2544 C CA . VAL A 1 351 ? 4.879 -5.525 -21.233 1.00 97.19 351 VAL A CA 1
ATOM 2545 C C . VAL A 1 351 ? 6.162 -6.299 -21.509 1.00 97.19 351 VAL A C 1
ATOM 2547 O O . VAL A 1 351 ? 6.306 -7.456 -21.115 1.00 97.19 351 VAL A O 1
ATOM 2550 N N . GLN A 1 352 ? 7.111 -5.659 -22.185 1.00 98.12 352 GLN A N 1
ATOM 2551 C CA . GLN A 1 352 ? 8.448 -6.203 -22.411 1.00 98.12 352 GLN A CA 1
ATOM 2552 C C . GLN A 1 352 ? 9.486 -5.090 -22.295 1.00 98.12 352 GLN A C 1
ATOM 2554 O O . GLN A 1 352 ? 9.335 -4.029 -22.906 1.00 98.12 352 GLN A O 1
ATOM 2559 N N . PHE A 1 353 ? 10.542 -5.335 -21.523 1.00 97.06 353 PHE A N 1
ATOM 2560 C CA . PHE A 1 353 ? 11.621 -4.380 -21.306 1.00 97.06 353 PHE A CA 1
ATOM 2561 C C . PHE A 1 353 ? 12.779 -4.648 -22.244 1.00 97.06 353 PHE A C 1
ATOM 2563 O O . PHE A 1 353 ? 13.047 -5.785 -22.641 1.00 97.06 353 PHE A O 1
ATOM 2570 N N . ARG A 1 354 ? 13.494 -3.580 -22.568 1.00 97.88 354 ARG A N 1
ATOM 2571 C CA . ARG A 1 354 ? 14.714 -3.642 -23.350 1.00 97.88 354 ARG A CA 1
ATOM 2572 C C . ARG A 1 354 ? 15.737 -2.674 -22.788 1.00 97.88 354 ARG A C 1
ATOM 2574 O O . ARG A 1 354 ? 15.479 -1.477 -22.727 1.00 97.88 354 ARG A O 1
ATOM 2581 N N . PHE A 1 355 ? 16.901 -3.197 -22.439 1.00 98.12 355 PHE A N 1
ATOM 2582 C CA . PHE A 1 355 ? 18.078 -2.406 -22.114 1.00 98.12 355 PHE A CA 1
ATOM 2583 C C . PHE A 1 355 ? 18.852 -2.166 -23.405 1.00 98.12 355 PHE A C 1
ATOM 2585 O O . PHE A 1 355 ? 19.342 -3.113 -24.018 1.00 98.12 355 PHE A O 1
ATOM 2592 N N . ALA A 1 356 ? 18.895 -0.920 -23.864 1.00 97.12 356 ALA A N 1
ATOM 2593 C CA . ALA A 1 356 ? 19.550 -0.523 -25.102 1.00 97.12 356 ALA A CA 1
ATOM 2594 C C . ALA A 1 356 ? 20.740 0.382 -24.788 1.00 97.12 356 ALA A C 1
ATOM 2596 O O . ALA A 1 356 ? 20.615 1.329 -24.012 1.00 97.12 356 ALA A O 1
ATOM 2597 N N . PHE A 1 357 ? 21.881 0.085 -25.402 1.00 96.50 357 PHE A N 1
ATOM 2598 C CA . PHE A 1 357 ? 23.059 0.938 -25.354 1.00 96.50 357 PHE A CA 1
ATOM 2599 C C . PHE A 1 357 ? 23.503 1.244 -26.782 1.00 96.50 357 PHE A C 1
ATOM 2601 O O . PHE A 1 357 ? 23.640 0.323 -27.589 1.00 96.50 357 PHE A O 1
ATOM 2608 N N . ASP A 1 358 ? 23.703 2.520 -27.091 1.00 94.50 358 ASP A N 1
ATOM 2609 C CA . ASP A 1 358 ? 24.177 3.004 -28.389 1.00 94.50 358 ASP A CA 1
ATOM 2610 C C . ASP A 1 358 ? 25.229 4.088 -28.159 1.00 94.50 358 ASP A C 1
ATOM 2612 O O . ASP A 1 358 ? 24.918 5.134 -27.586 1.00 94.50 358 ASP A O 1
ATOM 2616 N N . THR A 1 359 ? 26.469 3.856 -28.598 1.00 94.75 359 THR A N 1
ATOM 2617 C CA . THR A 1 359 ? 27.537 4.861 -28.471 1.00 94.75 359 THR A CA 1
ATOM 2618 C C . THR A 1 359 ? 27.259 6.109 -29.308 1.00 94.75 359 THR A C 1
ATOM 2620 O O . THR A 1 359 ? 27.840 7.156 -29.049 1.00 94.75 359 THR A O 1
ATOM 2623 N N . VAL A 1 360 ? 26.341 6.042 -30.283 1.00 93.19 360 VAL A N 1
ATOM 2624 C CA . VAL A 1 360 ? 25.982 7.093 -31.255 1.00 93.19 360 VAL A CA 1
ATOM 2625 C C . VAL A 1 360 ? 27.108 7.419 -32.239 1.00 93.19 360 VAL A C 1
ATOM 2627 O O . VAL A 1 360 ? 26.833 7.636 -33.418 1.00 93.19 360 VAL A O 1
ATOM 2630 N N . ASP A 1 361 ? 28.364 7.399 -31.802 1.00 91.88 361 ASP A N 1
ATOM 2631 C CA . ASP A 1 361 ? 29.546 7.516 -32.645 1.00 91.88 361 ASP A CA 1
ATOM 2632 C C . ASP A 1 361 ? 30.710 6.625 -32.154 1.00 91.88 361 ASP A C 1
ATOM 2634 O O . ASP A 1 361 ? 30.541 5.737 -31.315 1.00 91.88 361 ASP A O 1
ATOM 2638 N N . ALA A 1 362 ? 31.884 6.787 -32.770 1.00 92.50 362 ALA A N 1
ATOM 2639 C CA . ALA A 1 362 ? 33.085 5.997 -32.497 1.00 92.50 362 ALA A CA 1
ATOM 2640 C C . ALA A 1 362 ? 34.092 6.691 -31.555 1.00 92.50 362 ALA A C 1
ATOM 2642 O O . ALA A 1 362 ? 35.217 6.205 -31.397 1.00 92.50 362 ALA A O 1
ATOM 2643 N N . PHE A 1 363 ? 33.749 7.851 -31.000 1.00 92.06 363 PHE A N 1
ATOM 2644 C CA . PHE A 1 363 ? 34.638 8.692 -30.207 1.00 92.06 363 PHE A CA 1
ATOM 2645 C C . PHE A 1 363 ? 34.371 8.518 -28.714 1.00 92.06 363 PHE A C 1
ATOM 2647 O O . PHE A 1 363 ? 33.335 8.038 -28.306 1.00 92.06 363 PHE A O 1
ATOM 2654 N N . ALA A 1 364 ? 35.358 8.868 -27.885 1.00 92.56 364 ALA A N 1
ATOM 2655 C CA . ALA A 1 364 ? 35.236 8.873 -26.423 1.00 92.56 364 ALA A CA 1
ATOM 2656 C C . ALA A 1 364 ? 34.788 7.553 -25.742 1.00 92.56 364 ALA A C 1
ATOM 2658 O O . ALA A 1 364 ? 34.571 7.549 -24.541 1.00 92.56 364 ALA A O 1
ATOM 2659 N N . ASN A 1 365 ? 34.821 6.402 -26.415 1.00 93.50 365 ASN A N 1
ATOM 2660 C CA . ASN A 1 365 ? 34.300 5.127 -25.888 1.00 93.50 365 ASN A CA 1
ATOM 2661 C C . ASN A 1 365 ? 35.184 4.409 -24.835 1.00 93.50 365 ASN A C 1
ATOM 2663 O O . ASN A 1 365 ? 35.016 3.222 -24.559 1.00 93.50 365 ASN A O 1
ATOM 2667 N N . ALA A 1 366 ? 36.168 5.092 -24.237 1.00 96.31 366 ALA A N 1
ATOM 2668 C CA . ALA A 1 366 ? 37.130 4.512 -23.286 1.00 96.31 366 ALA A CA 1
ATOM 2669 C C . ALA A 1 366 ? 36.631 4.480 -21.825 1.00 96.31 366 ALA A C 1
ATOM 2671 O O . ALA A 1 366 ? 37.442 4.515 -20.896 1.00 96.31 366 ALA A O 1
ATOM 2672 N N . PHE A 1 367 ? 35.316 4.411 -21.617 1.00 96.62 367 PHE A N 1
ATOM 2673 C CA . PHE A 1 367 ? 34.691 4.255 -20.303 1.00 96.62 367 PHE A CA 1
ATOM 2674 C C . PHE A 1 367 ? 34.226 2.818 -20.089 1.00 96.62 367 PHE A C 1
ATOM 2676 O O . PHE A 1 367 ? 34.188 2.021 -21.023 1.00 96.62 367 PHE A O 1
ATOM 2683 N N . GLU A 1 368 ? 33.907 2.461 -18.845 1.00 97.00 368 GLU A N 1
ATOM 2684 C CA . GLU A 1 368 ? 33.674 1.060 -18.503 1.00 97.00 368 GLU A CA 1
ATOM 2685 C C . GLU A 1 368 ? 32.423 0.478 -19.161 1.00 97.00 368 GLU A C 1
ATOM 2687 O O . GLU A 1 368 ? 32.442 -0.694 -19.520 1.00 97.00 368 GLU A O 1
ATOM 2692 N N . GLY A 1 369 ? 31.386 1.284 -19.387 1.00 97.00 369 GLY A N 1
ATOM 2693 C CA . GLY A 1 369 ? 30.132 0.851 -19.999 1.00 97.00 369 GLY A CA 1
ATOM 2694 C C . GLY A 1 369 ? 29.045 0.612 -18.965 1.00 97.00 369 GLY A C 1
ATOM 2695 O O . GLY A 1 369 ? 28.974 1.320 -17.958 1.00 97.00 369 GLY A O 1
ATOM 2696 N N . TRP A 1 370 ? 28.176 -0.362 -19.232 1.00 97.94 370 TRP A N 1
ATOM 2697 C CA . TRP A 1 370 ? 26.957 -0.574 -18.453 1.00 97.94 370 TRP A CA 1
ATOM 2698 C C . TRP A 1 370 ? 26.862 -2.004 -17.931 1.00 97.94 370 TRP A C 1
ATOM 2700 O O . TRP A 1 370 ? 26.849 -2.941 -18.725 1.00 97.94 370 TRP A O 1
ATOM 2710 N N . TYR A 1 371 ? 26.766 -2.159 -16.612 1.00 98.56 371 TYR A N 1
ATOM 2711 C CA . TYR A 1 371 ? 26.394 -3.411 -15.959 1.00 98.56 371 TYR A CA 1
ATOM 2712 C C . TYR A 1 371 ? 24.949 -3.359 -15.485 1.00 98.56 371 TYR A C 1
ATOM 2714 O O . TYR A 1 371 ? 24.506 -2.312 -15.008 1.00 98.56 371 TYR A O 1
ATOM 2722 N N . ILE A 1 372 ? 24.246 -4.483 -15.583 1.00 98.25 372 ILE A N 1
ATOM 2723 C CA . ILE A 1 372 ? 22.864 -4.650 -15.127 1.00 98.25 372 ILE A CA 1
ATOM 2724 C C . ILE A 1 372 ? 22.750 -5.979 -14.396 1.00 98.25 372 ILE A C 1
ATOM 2726 O O . ILE A 1 372 ? 23.223 -7.002 -14.893 1.00 98.25 372 ILE A O 1
ATOM 2730 N N . ASP A 1 373 ? 22.094 -5.954 -13.246 1.00 96.62 373 ASP A N 1
ATOM 2731 C CA . ASP A 1 373 ? 21.834 -7.132 -12.435 1.00 96.62 373 ASP A CA 1
ATOM 2732 C C . ASP A 1 373 ? 20.560 -6.975 -11.595 1.00 96.62 373 ASP A C 1
ATOM 2734 O O . ASP A 1 373 ? 19.995 -5.880 -11.518 1.00 96.62 373 ASP A O 1
ATOM 2738 N N . ASP A 1 374 ? 20.104 -8.060 -10.974 1.00 92.31 374 ASP A N 1
ATOM 2739 C CA . ASP A 1 374 ? 18.923 -8.116 -10.105 1.00 92.31 374 ASP A CA 1
ATOM 2740 C C . ASP A 1 374 ? 17.680 -7.472 -10.734 1.00 92.31 374 ASP A C 1
ATOM 2742 O O . ASP A 1 374 ? 16.993 -6.651 -10.119 1.00 92.31 374 ASP A O 1
ATOM 2746 N N . VAL A 1 375 ? 17.389 -7.812 -11.991 1.00 96.25 375 VAL A N 1
ATOM 2747 C CA . VAL A 1 375 ? 16.210 -7.297 -12.685 1.00 96.25 375 VAL A CA 1
ATOM 2748 C C . VAL A 1 375 ? 14.971 -7.986 -12.134 1.00 96.25 375 VAL A C 1
ATOM 2750 O O . VAL A 1 375 ? 14.748 -9.177 -12.350 1.00 96.25 375 VAL A O 1
ATOM 2753 N N . VAL A 1 376 ? 14.132 -7.222 -11.447 1.00 88.94 376 VAL A N 1
ATOM 2754 C CA . VAL A 1 376 ? 12.914 -7.712 -10.810 1.00 88.94 376 VAL A CA 1
ATOM 2755 C C . VAL A 1 376 ? 11.716 -6.914 -11.296 1.00 88.94 376 VAL A C 1
ATOM 2757 O O . VAL A 1 376 ? 11.723 -5.686 -11.285 1.00 88.94 376 VAL A O 1
ATOM 2760 N N . VAL A 1 377 ? 10.647 -7.608 -11.681 1.00 88.38 377 VAL A N 1
ATOM 2761 C CA . VAL A 1 377 ? 9.328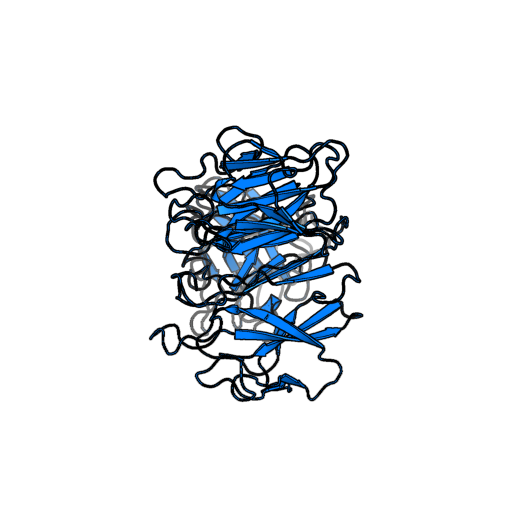 -6.992 -11.860 1.00 88.38 377 VAL A CA 1
ATOM 2762 C C . VAL A 1 377 ? 8.417 -7.554 -10.794 1.00 88.38 377 VAL A C 1
ATOM 2764 O O . VAL A 1 377 ? 8.031 -8.721 -10.831 1.00 88.38 377 VAL A O 1
ATOM 2767 N N . ARG A 1 378 ? 8.093 -6.717 -9.817 1.00 79.00 378 ARG A N 1
ATOM 2768 C CA . ARG A 1 378 ? 7.280 -7.093 -8.661 1.00 79.00 378 ARG A CA 1
ATOM 2769 C C . ARG A 1 378 ? 5.966 -6.345 -8.678 1.00 79.00 378 ARG A C 1
ATOM 2771 O O . ARG A 1 378 ? 5.873 -5.260 -9.245 1.00 79.00 378 ARG A O 1
ATOM 2778 N N . ARG A 1 379 ? 4.952 -6.915 -8.038 1.00 76.75 379 ARG A N 1
ATOM 2779 C CA . ARG A 1 379 ? 3.741 -6.155 -7.730 1.00 76.75 379 ARG A CA 1
ATOM 2780 C C . ARG A 1 379 ? 4.113 -5.060 -6.717 1.00 76.75 379 ARG A C 1
ATOM 2782 O O . ARG A 1 379 ? 4.946 -5.303 -5.850 1.00 76.75 379 ARG A O 1
ATOM 2789 N N . PHE A 1 380 ? 3.554 -3.862 -6.851 1.00 67.12 380 PHE A N 1
ATOM 2790 C CA . PHE A 1 380 ? 3.678 -2.796 -5.850 1.00 67.12 380 PHE A CA 1
ATOM 2791 C C . PHE A 1 380 ? 2.310 -2.160 -5.632 1.00 67.12 380 PHE A C 1
ATOM 2793 O O . PHE A 1 380 ? 1.506 -2.057 -6.563 1.00 67.12 380 PHE A O 1
ATOM 2800 N N . PHE A 1 381 ? 2.063 -1.727 -4.403 1.00 78.06 381 PHE A N 1
ATOM 2801 C CA . PHE A 1 381 ? 0.786 -1.173 -3.988 1.00 78.06 381 PHE A CA 1
ATOM 2802 C C . PHE A 1 381 ? 0.935 0.330 -3.750 1.00 78.06 381 PHE A C 1
ATOM 2804 O O . PHE A 1 381 ? 1.930 0.806 -3.197 1.00 78.06 381 PHE A O 1
ATOM 2811 N N . ASP A 1 382 ? -0.053 1.097 -4.196 1.00 84.12 382 ASP A N 1
ATOM 2812 C CA . ASP A 1 382 ? -0.048 2.555 -4.111 1.00 84.12 382 ASP A CA 1
ATOM 2813 C C . ASP A 1 382 ? -1.448 3.033 -3.746 1.00 84.12 382 ASP A C 1
ATOM 2815 O O . ASP A 1 382 ? -2.427 2.618 -4.369 1.00 84.12 382 ASP A O 1
ATOM 2819 N N . VAL A 1 383 ? -1.551 3.919 -2.755 1.00 88.94 383 VAL A N 1
ATOM 2820 C CA . VAL A 1 383 ? -2.828 4.474 -2.285 1.00 88.94 383 VAL A CA 1
ATOM 2821 C C . VAL A 1 383 ? -3.595 5.217 -3.378 1.00 88.94 383 VAL A C 1
ATOM 2823 O O . VAL A 1 383 ? -4.813 5.347 -3.284 1.00 88.94 383 VAL A O 1
ATOM 2826 N N . ALA A 1 384 ? -2.939 5.677 -4.444 1.00 86.19 384 ALA A N 1
ATOM 2827 C CA . ALA A 1 384 ? -3.602 6.252 -5.606 1.00 86.19 384 ALA A CA 1
ATOM 2828 C C . ALA A 1 384 ? -4.399 5.212 -6.407 1.00 86.19 384 ALA A C 1
ATOM 2830 O O . ALA A 1 384 ? -5.328 5.603 -7.120 1.00 86.19 384 ALA A O 1
ATOM 2831 N N . ASN A 1 385 ? -4.049 3.930 -6.274 1.00 80.75 385 ASN A N 1
ATOM 2832 C CA . ASN A 1 385 ? -4.552 2.804 -7.048 1.00 80.75 385 ASN A CA 1
ATOM 2833 C C . ASN A 1 385 ? -4.932 1.577 -6.187 1.00 80.75 385 ASN A C 1
ATOM 2835 O O . ASN A 1 385 ? -4.373 0.494 -6.379 1.00 80.75 385 ASN A O 1
ATOM 2839 N N . PRO A 1 386 ? -5.861 1.741 -5.243 1.00 89.50 386 PRO A N 1
ATOM 2840 C CA . PRO A 1 386 ? -6.365 0.639 -4.434 1.00 89.50 386 PRO A CA 1
ATOM 2841 C C . PRO A 1 386 ? -7.387 -0.202 -5.212 1.00 89.50 386 PRO A C 1
ATOM 2843 O O . PRO A 1 386 ? -7.785 0.172 -6.321 1.00 89.50 386 PRO A O 1
ATOM 2846 N N . ASP A 1 387 ? -7.867 -1.294 -4.615 1.00 88.62 387 ASP A N 1
ATOM 2847 C CA . ASP A 1 387 ? -8.999 -2.050 -5.166 1.00 88.62 387 ASP A CA 1
ATOM 2848 C C . ASP A 1 387 ? -10.293 -1.231 -5.095 1.00 88.62 387 ASP A C 1
ATOM 2850 O O . ASP A 1 387 ? -11.072 -1.227 -6.050 1.00 88.62 387 ASP A O 1
ATOM 2854 N N . VAL A 1 388 ? -10.481 -0.465 -4.011 1.00 93.19 388 VAL A N 1
ATOM 2855 C CA . VAL A 1 388 ? -11.569 0.516 -3.881 1.00 93.19 388 VAL A CA 1
ATOM 2856 C C . VAL A 1 388 ? -11.033 1.857 -3.396 1.00 93.19 388 VAL A C 1
ATOM 2858 O O . VAL A 1 388 ? -10.301 1.942 -2.413 1.00 93.19 388 VAL A O 1
ATOM 2861 N N . LYS A 1 389 ? -11.414 2.937 -4.078 1.00 95.38 389 LYS A N 1
ATOM 2862 C CA . LYS A 1 389 ? -11.037 4.314 -3.757 1.00 95.38 389 LYS A CA 1
ATOM 2863 C C . LYS A 1 389 ? -12.265 5.166 -3.467 1.00 95.38 389 LYS A C 1
ATOM 2865 O O . LYS A 1 389 ? -13.033 5.520 -4.366 1.00 95.38 389 LYS A O 1
ATOM 2870 N N . PHE A 1 390 ? -12.387 5.587 -2.219 1.00 96.12 390 PHE A N 1
ATOM 2871 C CA . PHE A 1 390 ? -13.399 6.516 -1.743 1.00 96.12 390 PHE A CA 1
ATOM 2872 C C . PHE A 1 390 ? -12.866 7.944 -1.764 1.00 96.12 390 PHE A C 1
ATOM 2874 O O . PHE A 1 390 ? -12.090 8.368 -0.913 1.00 96.12 390 PHE A O 1
ATOM 2881 N N . THR A 1 391 ? -13.293 8.702 -2.761 1.00 94.44 391 THR A N 1
ATOM 2882 C CA . THR A 1 391 ? -12.963 10.118 -2.921 1.00 94.44 391 THR A CA 1
ATOM 2883 C C . THR A 1 391 ? -13.896 11.011 -2.110 1.00 94.44 391 THR A C 1
ATOM 2885 O O . THR A 1 391 ? -15.068 10.693 -1.884 1.00 94.44 391 THR A O 1
ATOM 2888 N N . ASN A 1 392 ? -13.385 12.171 -1.717 1.00 86.44 392 ASN A N 1
ATOM 2889 C CA . ASN A 1 392 ? -14.127 13.165 -0.960 1.00 86.44 392 ASN A CA 1
ATOM 2890 C C . ASN A 1 392 ? -13.986 14.549 -1.638 1.00 86.44 392 ASN A C 1
ATOM 2892 O O . ASN A 1 392 ? -12.870 14.950 -1.970 1.00 86.44 392 ASN A O 1
ATOM 2896 N N . PRO A 1 393 ? -15.085 15.285 -1.900 1.00 79.31 393 PRO A N 1
ATOM 2897 C CA . PRO A 1 393 ? -15.019 16.525 -2.681 1.00 79.31 393 PRO A CA 1
ATOM 2898 C C . PRO A 1 393 ? -14.516 17.751 -1.900 1.00 79.31 393 PRO A C 1
ATOM 2900 O O . PRO A 1 393 ? -14.053 18.706 -2.521 1.00 79.31 393 PRO A O 1
ATOM 2903 N N . VAL A 1 394 ? -14.611 17.762 -0.565 1.00 82.06 394 VAL A N 1
ATOM 2904 C CA . VAL A 1 394 ? -14.234 18.904 0.300 1.00 82.06 394 VAL A CA 1
ATOM 2905 C C . VAL A 1 394 ? -13.614 18.429 1.615 1.00 82.06 394 VAL A C 1
ATOM 2907 O O . VAL A 1 394 ? -13.815 17.285 1.995 1.00 82.06 394 VAL A O 1
ATOM 2910 N N . GLY A 1 395 ? -12.896 19.292 2.339 1.00 84.56 395 GLY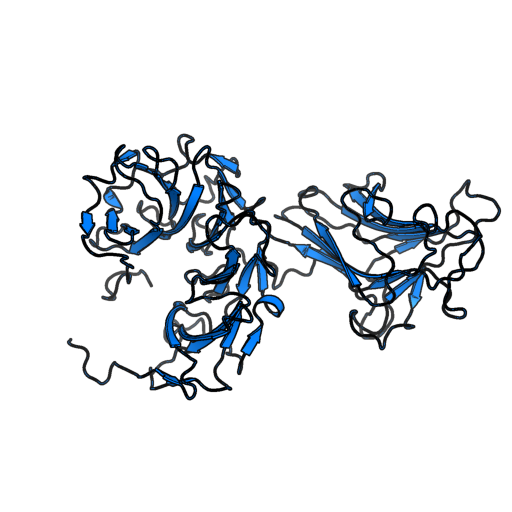 A N 1
ATOM 2911 C CA . GLY A 1 395 ? -12.290 18.953 3.636 1.00 84.56 395 GLY A CA 1
ATOM 2912 C C . GLY A 1 395 ? -11.137 17.951 3.528 1.00 84.56 395 GLY A C 1
ATOM 2913 O O . GLY A 1 395 ? -10.450 17.899 2.511 1.00 84.56 395 GLY A O 1
ATOM 2914 N N . THR A 1 396 ? -10.923 17.172 4.589 1.00 89.44 396 THR A N 1
ATOM 2915 C CA . THR A 1 396 ? -9.821 16.207 4.680 1.00 89.44 396 THR A CA 1
ATOM 2916 C C . THR A 1 396 ? -10.308 14.899 5.292 1.00 89.44 396 THR A C 1
ATOM 2918 O O . THR A 1 396 ? -10.873 14.917 6.385 1.00 89.44 396 THR A O 1
ATOM 2921 N N . VAL A 1 397 ? -10.049 13.768 4.628 1.00 92.56 397 VAL A N 1
ATOM 2922 C CA . VAL A 1 397 ? -10.146 12.431 5.239 1.00 92.56 397 VAL A CA 1
ATOM 2923 C C . VAL A 1 397 ? -9.088 12.327 6.335 1.00 92.56 397 VAL A C 1
ATOM 2925 O O . VAL A 1 397 ? -7.904 12.222 6.031 1.00 92.56 397 VAL A O 1
ATOM 2928 N N . SER A 1 398 ? -9.490 12.408 7.602 1.00 92.88 398 SER A N 1
ATOM 2929 C CA . SER A 1 398 ? -8.558 12.525 8.733 1.00 92.88 398 SER A CA 1
ATOM 2930 C C . SER A 1 398 ? -8.469 11.282 9.613 1.00 92.88 398 SER A C 1
ATOM 2932 O O . SER A 1 398 ? -7.457 11.120 10.295 1.00 92.88 398 SER A O 1
ATOM 2934 N N . SER A 1 399 ? -9.463 10.392 9.559 1.00 95.62 399 SER A N 1
ATOM 2935 C CA . SER A 1 399 ? -9.453 9.100 10.252 1.00 95.62 399 SER A CA 1
ATOM 2936 C C . SER A 1 399 ? -10.237 8.060 9.453 1.00 95.62 399 SER A C 1
ATOM 2938 O O . SER A 1 399 ? -11.285 8.371 8.887 1.00 95.62 399 SER A O 1
ATOM 2940 N N . VAL A 1 400 ? -9.747 6.823 9.448 1.00 97.62 400 VAL A N 1
ATOM 2941 C CA . VAL A 1 400 ? -10.457 5.632 8.952 1.00 97.62 400 VAL A CA 1
ATOM 2942 C C . VAL A 1 400 ? -10.447 4.544 10.022 1.00 97.62 400 VAL A C 1
ATOM 2944 O O . VAL A 1 400 ? -9.543 4.542 10.859 1.00 97.62 400 VAL A O 1
ATOM 2947 N N . ALA A 1 401 ? -11.433 3.651 10.004 1.00 97.06 401 ALA A N 1
ATOM 2948 C CA . ALA A 1 401 ? -11.496 2.475 10.871 1.00 97.06 401 ALA A CA 1
ATOM 2949 C C . ALA A 1 401 ? -12.343 1.372 10.222 1.00 97.06 401 ALA A C 1
ATOM 2951 O O . ALA A 1 401 ? -13.375 1.695 9.637 1.00 97.06 401 ALA A O 1
ATOM 2952 N N . GLY A 1 402 ? -11.961 0.101 10.370 1.00 96.31 402 GLY A N 1
ATOM 2953 C CA . GLY A 1 402 ? -12.935 -0.991 10.355 1.00 96.31 402 GLY A CA 1
ATOM 2954 C C . GLY A 1 402 ? -13.816 -0.882 11.595 1.00 96.31 402 GLY A C 1
ATOM 2955 O O . GLY A 1 402 ? -13.326 -0.570 12.686 1.00 96.31 402 GLY A O 1
ATOM 2956 N N . VAL A 1 403 ? -15.122 -1.035 11.418 1.00 96.00 403 VAL A N 1
ATOM 2957 C CA . VAL A 1 403 ? -16.108 -0.889 12.496 1.00 96.00 403 VAL A CA 1
ATOM 2958 C C . VAL A 1 403 ? -16.888 -2.170 12.775 1.00 96.00 403 VAL A C 1
ATOM 2960 O O . VAL A 1 403 ? -17.774 -2.140 13.622 1.00 96.00 403 VAL A O 1
ATOM 2963 N N . GLY A 1 404 ? -16.514 -3.278 12.132 1.00 94.75 404 GLY A N 1
ATOM 2964 C CA . GLY A 1 404 ? -17.244 -4.541 12.197 1.00 94.75 404 GLY A CA 1
ATOM 2965 C C . GLY A 1 404 ? -18.556 -4.479 11.416 1.00 94.75 404 GLY A C 1
ATOM 2966 O O . GLY A 1 404 ? -18.843 -3.484 10.748 1.00 94.75 404 GLY A O 1
ATOM 2967 N N . ASP A 1 405 ? -19.368 -5.525 11.515 1.00 95.69 405 ASP A N 1
ATOM 2968 C CA . ASP A 1 405 ? -20.694 -5.593 10.893 1.00 95.69 405 ASP A CA 1
ATOM 2969 C C . ASP A 1 405 ? -21.718 -4.727 11.656 1.00 95.69 405 ASP A C 1
ATOM 2971 O O . ASP A 1 405 ? -22.367 -5.178 12.608 1.00 95.69 405 ASP A O 1
ATOM 2975 N N . VAL A 1 406 ? -21.866 -3.455 11.272 1.00 96.56 406 VAL A N 1
ATOM 2976 C CA . VAL A 1 406 ? -22.809 -2.527 11.922 1.00 96.56 406 VAL A CA 1
ATOM 2977 C C . VAL A 1 406 ? -24.236 -2.705 11.400 1.00 96.56 406 VAL A C 1
ATOM 2979 O O . VAL A 1 406 ? -25.211 -2.246 12.010 1.00 96.56 406 VAL A O 1
ATOM 2982 N N . ASN A 1 407 ? -24.389 -3.338 10.234 1.00 95.00 407 ASN A N 1
ATOM 2983 C CA . ASN A 1 407 ? -25.668 -3.475 9.552 1.00 95.00 407 ASN A CA 1
ATOM 2984 C C . ASN A 1 407 ? -26.306 -4.878 9.715 1.00 95.00 407 ASN A C 1
ATOM 2986 O O . ASN A 1 407 ? -27.495 -5.042 9.390 1.00 95.00 407 ASN A O 1
ATOM 2990 N N . GLY A 1 408 ? -25.582 -5.829 10.303 1.00 94.06 408 GLY A N 1
ATOM 2991 C CA . GLY A 1 408 ? -25.990 -7.204 10.580 1.00 94.06 408 GLY A CA 1
ATOM 2992 C C . GLY A 1 408 ? -26.083 -8.088 9.332 1.00 94.06 408 GLY A C 1
ATOM 2993 O O . GLY A 1 408 ? -26.954 -8.965 9.290 1.00 94.06 408 GLY A O 1
ATOM 2994 N N . ASP A 1 409 ? -25.308 -7.815 8.281 1.00 93.19 409 ASP A N 1
ATOM 2995 C CA . ASP A 1 409 ? -25.341 -8.546 7.006 1.00 93.19 409 ASP A CA 1
ATOM 2996 C C . ASP A 1 409 ? -24.243 -9.612 6.841 1.00 93.19 409 ASP A C 1
ATOM 2998 O O . ASP A 1 409 ? -24.198 -10.301 5.804 1.00 93.19 409 ASP A O 1
ATOM 3002 N N . GLY A 1 410 ? -23.426 -9.783 7.881 1.00 92.25 410 GLY A N 1
ATOM 3003 C CA . GLY A 1 410 ? -22.346 -10.751 7.998 1.00 92.25 410 GLY A CA 1
ATOM 3004 C C . GLY A 1 410 ? -21.058 -10.362 7.279 1.00 92.25 410 GLY A C 1
ATOM 3005 O O . GLY A 1 410 ? -20.242 -11.249 7.047 1.00 92.25 410 GLY A O 1
ATOM 3006 N N . ARG A 1 411 ? -20.898 -9.102 6.863 1.00 94.44 411 ARG A N 1
ATOM 3007 C CA . ARG A 1 411 ? -19.636 -8.541 6.359 1.00 94.44 411 ARG A CA 1
ATOM 3008 C C . ARG A 1 411 ? -19.221 -7.373 7.226 1.00 94.44 411 ARG A C 1
ATOM 3010 O O . ARG A 1 411 ? -20.074 -6.673 7.767 1.00 94.44 411 ARG A O 1
ATOM 3017 N N . ASP A 1 412 ? -17.923 -7.136 7.293 1.00 96.56 412 ASP A N 1
ATOM 3018 C CA . ASP A 1 412 ? -17.426 -5.982 8.014 1.00 96.56 412 ASP A CA 1
ATOM 3019 C C . ASP A 1 412 ? -17.703 -4.687 7.250 1.00 96.56 412 ASP A C 1
ATOM 3021 O O . ASP A 1 412 ? -17.702 -4.614 6.016 1.00 96.56 412 ASP A O 1
ATOM 3025 N N . ASP A 1 413 ? -17.947 -3.633 8.019 1.00 97.44 413 ASP A N 1
ATOM 3026 C CA . ASP A 1 413 ? -18.162 -2.288 7.527 1.00 97.44 413 ASP A CA 1
ATOM 3027 C C . ASP A 1 413 ? -16.973 -1.397 7.908 1.00 97.44 413 ASP A C 1
ATOM 3029 O O . ASP A 1 413 ? -16.219 -1.657 8.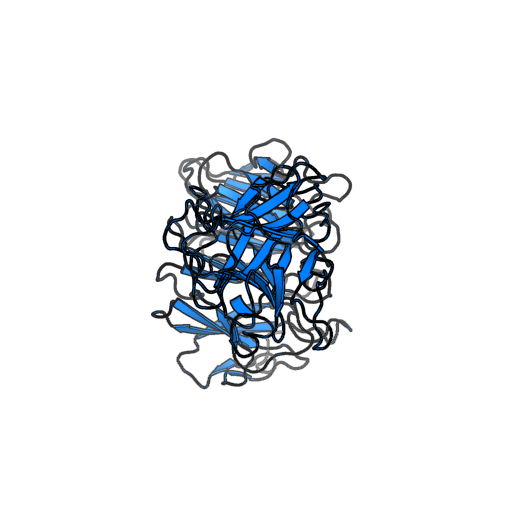852 1.00 97.44 413 ASP A O 1
ATOM 3033 N N . LEU A 1 414 ? -16.821 -0.273 7.206 1.00 97.25 414 LEU A N 1
ATOM 3034 C CA . LEU A 1 414 ? -15.778 0.707 7.510 1.00 97.25 414 LEU A CA 1
ATOM 3035 C C . LEU A 1 414 ? -16.343 2.106 7.733 1.00 97.25 414 LEU A C 1
ATOM 3037 O O . LEU A 1 414 ? -17.349 2.511 7.148 1.00 97.25 414 LEU A O 1
ATOM 3041 N N . ALA A 1 415 ? -15.641 2.883 8.550 1.00 98.00 415 ALA A N 1
ATOM 3042 C CA . ALA A 1 415 ? -15.905 4.288 8.789 1.00 98.00 415 ALA A CA 1
ATOM 3043 C C . ALA A 1 415 ? -14.825 5.170 8.153 1.00 98.00 415 ALA A C 1
ATOM 3045 O O . ALA A 1 415 ? -13.625 4.947 8.327 1.00 98.00 415 ALA A O 1
ATOM 3046 N N . VAL A 1 416 ? -15.254 6.237 7.478 1.00 97.62 416 VAL A N 1
ATOM 3047 C CA . VAL A 1 416 ? -14.379 7.311 6.990 1.00 97.62 416 VAL A CA 1
ATOM 3048 C C . VAL A 1 416 ? -14.817 8.620 7.629 1.00 97.62 416 VAL A C 1
ATOM 3050 O O . VAL A 1 416 ? -15.952 9.053 7.438 1.00 97.62 416 VAL A O 1
ATOM 3053 N N . LEU A 1 417 ? -13.928 9.273 8.374 1.00 95.94 417 LEU A N 1
ATOM 3054 C CA . LEU A 1 417 ? -14.176 10.581 8.978 1.00 95.94 417 LEU A CA 1
ATOM 3055 C C . LEU A 1 417 ? -13.524 11.684 8.146 1.00 95.94 417 LEU A C 1
ATOM 3057 O O . LEU A 1 417 ? -12.320 11.667 7.873 1.00 95.94 417 LEU A O 1
ATOM 3061 N N . ARG A 1 418 ? -14.338 12.681 7.793 1.00 92.19 418 ARG A N 1
ATOM 3062 C CA . ARG A 1 418 ? -13.899 13.963 7.252 1.00 92.19 418 ARG A CA 1
ATOM 3063 C C . ARG A 1 418 ? -13.966 15.031 8.329 1.00 92.19 418 ARG A C 1
ATOM 3065 O O . ARG A 1 418 ? -15.024 15.265 8.912 1.00 92.19 418 ARG A O 1
ATOM 3072 N N . SER A 1 419 ? -12.866 15.757 8.477 1.00 89.44 419 SER A N 1
ATOM 3073 C CA . SER A 1 419 ? -12.799 16.967 9.295 1.00 89.44 419 SER A CA 1
ATOM 3074 C C . SER A 1 419 ? -12.328 18.177 8.490 1.00 89.44 419 SER A C 1
ATOM 3076 O O . SER A 1 419 ? -11.770 18.038 7.397 1.00 89.44 419 SER A O 1
ATOM 3078 N N . GLY A 1 420 ? -12.489 19.371 9.061 1.00 83.25 420 GLY A N 1
ATOM 3079 C CA . GLY A 1 420 ? -11.956 20.612 8.492 1.00 83.25 420 GLY A CA 1
ATOM 3080 C C . GLY A 1 420 ? -12.803 21.199 7.359 1.00 83.25 420 GLY A C 1
ATOM 3081 O O . GLY A 1 420 ? -12.375 22.156 6.717 1.00 83.25 420 GLY A O 1
ATOM 3082 N N . ALA A 1 421 ? -14.006 20.665 7.127 1.00 79.62 421 ALA A N 1
ATOM 3083 C CA . ALA A 1 421 ? -15.035 21.258 6.272 1.00 79.62 421 ALA A CA 1
ATOM 3084 C C . ALA A 1 421 ? -15.987 22.182 7.066 1.00 79.62 421 ALA A C 1
ATOM 3086 O O . ALA A 1 421 ? -16.892 22.794 6.495 1.00 79.62 421 ALA A O 1
ATOM 3087 N N . GLY A 1 422 ? -15.777 22.319 8.381 1.00 76.69 422 GLY A N 1
ATOM 3088 C CA . GLY A 1 422 ? -16.559 23.187 9.255 1.00 76.69 422 GLY A CA 1
ATOM 3089 C C . GLY A 1 422 ? -17.921 22.570 9.549 1.00 76.69 422 GLY A C 1
ATOM 3090 O O . GLY A 1 422 ? -17.999 21.491 10.121 1.00 76.69 422 GLY A O 1
ATOM 3091 N N . ALA A 1 423 ? -18.993 23.246 9.136 1.00 68.25 423 ALA A N 1
ATOM 3092 C CA . ALA A 1 423 ? -20.369 22.783 9.331 1.00 68.25 423 ALA A CA 1
ATOM 3093 C C . ALA A 1 423 ? -20.727 21.502 8.548 1.00 68.25 423 ALA A C 1
ATOM 3095 O O . ALA A 1 423 ? -21.818 20.973 8.729 1.00 68.25 423 ALA A O 1
ATOM 3096 N N . ASP A 1 424 ? -19.850 21.050 7.646 1.00 81.25 424 ASP A N 1
ATOM 3097 C CA . ASP A 1 424 ? -20.047 19.861 6.813 1.00 81.25 424 ASP A CA 1
ATOM 3098 C C . ASP A 1 424 ? -19.071 18.731 7.184 1.00 81.25 424 ASP A C 1
ATOM 3100 O O . ASP A 1 424 ? -18.724 17.890 6.358 1.00 81.25 424 ASP A O 1
ATOM 3104 N N . ASP A 1 425 ? -18.570 18.707 8.415 1.00 89.56 425 ASP A N 1
ATOM 3105 C CA . ASP A 1 425 ? -17.823 17.553 8.908 1.00 89.56 425 ASP A CA 1
ATOM 3106 C C . ASP A 1 425 ? -18.744 16.324 8.993 1.00 89.56 425 ASP A C 1
ATOM 3108 O O . ASP A 1 425 ? -19.924 16.418 9.349 1.00 89.56 425 ASP A O 1
ATOM 3112 N N . ARG A 1 426 ? -18.223 15.160 8.590 1.00 92.00 426 ARG A N 1
ATOM 3113 C CA . ARG A 1 426 ? -19.024 13.941 8.406 1.00 92.00 426 ARG A CA 1
ATOM 3114 C C . ARG A 1 426 ? -18.259 12.694 8.806 1.00 92.00 426 ARG A C 1
ATOM 3116 O O . ARG A 1 426 ? -17.036 12.643 8.688 1.00 92.00 426 ARG A O 1
ATOM 3123 N N . VAL A 1 427 ? -19.011 11.668 9.186 1.00 95.56 427 VAL A N 1
ATOM 3124 C CA . VAL A 1 427 ? -18.540 10.281 9.208 1.00 95.56 427 VAL A CA 1
ATOM 3125 C C . VAL A 1 427 ? -19.411 9.471 8.262 1.00 95.56 427 VAL A C 1
ATOM 3127 O O . VAL A 1 427 ? -20.627 9.427 8.431 1.00 95.56 427 VAL A O 1
ATOM 3130 N N . TRP A 1 428 ? -18.817 8.837 7.260 1.00 96.75 428 TRP A N 1
ATOM 3131 C CA . TRP A 1 428 ? -19.522 7.854 6.441 1.00 96.75 428 TRP A CA 1
ATOM 3132 C C . TRP A 1 428 ? -19.279 6.476 7.013 1.00 96.75 428 TRP A C 1
ATOM 3134 O O . TRP A 1 428 ? -18.133 6.133 7.287 1.00 96.75 428 TRP A O 1
ATOM 3144 N N . ILE A 1 429 ? -20.352 5.707 7.140 1.00 97.88 429 ILE A N 1
ATOM 3145 C CA . ILE A 1 429 ? -20.283 4.270 7.363 1.00 97.88 429 ILE A CA 1
ATOM 3146 C C . ILE A 1 429 ? -20.564 3.617 6.020 1.00 97.88 429 ILE A C 1
ATOM 3148 O O . ILE A 1 429 ? -21.648 3.783 5.450 1.00 97.88 429 ILE A O 1
ATOM 3152 N N . VAL A 1 430 ? -19.556 2.962 5.468 1.00 97.69 430 VAL A N 1
ATOM 3153 C CA . VAL A 1 430 ? -19.630 2.269 4.189 1.00 97.69 430 VAL A CA 1
ATOM 3154 C C . VAL A 1 430 ? -19.863 0.804 4.487 1.00 97.69 430 VAL A C 1
ATOM 3156 O O . VAL A 1 430 ? -19.024 0.175 5.123 1.00 97.69 430 VAL A O 1
ATOM 3159 N N . PHE A 1 431 ? -21.002 0.293 4.021 1.00 97.19 431 PHE A N 1
ATOM 3160 C CA . PHE A 1 431 ? -21.331 -1.102 4.239 1.00 97.19 431 PHE A CA 1
ATOM 3161 C C . PHE A 1 431 ? -20.507 -2.024 3.347 1.00 97.19 431 PHE A C 1
ATOM 3163 O O . PHE A 1 431 ? -20.334 -1.725 2.153 1.00 97.19 431 PHE A O 1
ATOM 3170 N N . GLY A 1 432 ? -20.063 -3.141 3.914 1.00 96.00 432 GLY A N 1
ATOM 3171 C CA . GLY A 1 432 ? -19.432 -4.231 3.194 1.00 96.00 432 GLY A CA 1
ATOM 3172 C C . GLY A 1 432 ? -20.318 -4.732 2.054 1.00 96.00 432 GLY A C 1
ATOM 3173 O O . GLY A 1 432 ? -21.554 -4.729 2.109 1.00 96.00 432 GLY A O 1
ATOM 3174 N N . ARG A 1 433 ? -19.701 -5.151 0.953 1.00 93.00 433 ARG A N 1
ATOM 3175 C CA . ARG A 1 433 ? -20.400 -5.584 -0.260 1.00 93.00 433 ARG A CA 1
ATOM 3176 C C . ARG A 1 433 ? -20.125 -7.038 -0.545 1.00 93.00 433 ARG A C 1
ATOM 3178 O O . ARG A 1 433 ? -18.987 -7.409 -0.754 1.00 93.00 433 ARG A O 1
ATOM 3185 N N . ALA A 1 434 ? -21.182 -7.831 -0.685 1.00 86.19 434 ALA A N 1
ATOM 3186 C CA . ALA A 1 434 ? -21.044 -9.211 -1.126 1.00 86.19 434 ALA A CA 1
ATOM 3187 C C . ALA A 1 434 ? -20.380 -9.296 -2.512 1.00 86.19 434 ALA A C 1
ATOM 3189 O O . ALA A 1 434 ? -20.664 -8.473 -3.389 1.00 86.19 434 ALA A O 1
ATOM 3190 N N . ALA A 1 435 ? -19.622 -10.367 -2.760 1.00 78.12 435 ALA A N 1
ATOM 3191 C CA . ALA A 1 435 ? -18.953 -10.644 -4.036 1.00 78.12 435 ALA A CA 1
ATOM 3192 C C . ALA A 1 435 ? -19.857 -10.531 -5.288 1.00 78.12 435 ALA A C 1
ATOM 3194 O O . ALA A 1 435 ? -19.391 -10.188 -6.373 1.00 78.12 435 ALA A O 1
ATOM 3195 N N . GLY A 1 436 ? -21.165 -10.795 -5.163 1.00 78.31 436 GLY A N 1
ATOM 3196 C CA . GLY A 1 436 ? -22.142 -10.644 -6.255 1.00 78.31 436 GLY A CA 1
ATOM 3197 C C . GLY A 1 436 ? -22.575 -9.200 -6.552 1.00 78.31 436 GLY A C 1
ATOM 3198 O O . GLY A 1 436 ? -23.209 -8.948 -7.576 1.00 78.31 436 GLY A O 1
ATOM 3199 N N . SER A 1 437 ? -22.243 -8.254 -5.674 1.00 86.19 437 SER A N 1
ATOM 3200 C CA . SER A 1 437 ? -22.586 -6.834 -5.764 1.00 86.19 437 SER A CA 1
ATOM 3201 C C . SER A 1 437 ? -21.402 -5.946 -5.340 1.00 86.19 437 SER A C 1
ATOM 3203 O O . SER A 1 437 ? -21.569 -5.110 -4.456 1.00 86.19 437 SER A O 1
ATOM 3205 N N . PRO A 1 438 ? -20.218 -6.076 -5.966 1.00 87.00 438 PRO A N 1
ATOM 3206 C CA . PRO A 1 438 ? -19.000 -5.394 -5.525 1.00 87.00 438 PRO A CA 1
ATOM 3207 C C . PRO A 1 438 ? -19.064 -3.870 -5.735 1.00 87.00 438 PRO A C 1
ATOM 3209 O O . PRO A 1 438 ? -20.004 -3.326 -6.332 1.00 87.00 438 PRO A O 1
ATOM 3212 N N . PHE A 1 439 ? -18.051 -3.152 -5.246 1.00 86.56 439 PHE A N 1
ATOM 3213 C CA . PHE A 1 439 ? -17.909 -1.712 -5.473 1.00 86.56 439 PHE A CA 1
ATOM 3214 C C . PHE A 1 439 ? -17.599 -1.430 -6.951 1.00 86.56 439 PHE A C 1
ATOM 3216 O O . PHE A 1 439 ? -16.483 -1.623 -7.427 1.00 86.56 439 PHE A O 1
ATOM 3223 N N . ILE A 1 440 ? -18.614 -0.989 -7.701 1.00 82.62 440 ILE A N 1
ATOM 3224 C CA . ILE A 1 440 ? -18.491 -0.642 -9.120 1.00 82.62 440 ILE A CA 1
ATOM 3225 C C . ILE A 1 440 ? -19.115 0.743 -9.364 1.00 82.62 440 ILE A C 1
ATOM 3227 O O . ILE A 1 440 ? -20.302 0.927 -9.080 1.00 82.62 440 ILE A O 1
ATOM 3231 N N . PRO A 1 441 ? -18.369 1.698 -9.954 1.00 86.69 441 PRO A N 1
ATOM 3232 C CA . PRO A 1 441 ? -16.934 1.626 -10.256 1.00 86.69 441 PRO A CA 1
ATOM 3233 C C . PRO A 1 441 ? -16.072 1.563 -8.974 1.00 86.69 441 PRO A C 1
ATOM 3235 O O . PRO A 1 441 ? -16.528 2.017 -7.928 1.00 86.69 441 PRO A O 1
ATOM 3238 N N . PRO A 1 442 ? -14.823 1.066 -9.053 1.00 84.75 442 PRO A N 1
ATOM 3239 C CA . PRO A 1 442 ? -13.937 0.954 -7.889 1.00 84.75 442 PRO A CA 1
ATOM 3240 C C . PRO A 1 442 ? -13.497 2.316 -7.336 1.00 84.75 442 PRO A C 1
ATOM 3242 O O . PRO A 1 442 ? -13.129 2.417 -6.176 1.00 84.75 442 PRO A O 1
ATOM 3245 N N . THR A 1 443 ? -13.561 3.386 -8.137 1.00 92.12 443 THR A N 1
ATOM 3246 C CA . THR A 1 443 ? -13.371 4.761 -7.651 1.00 92.12 443 THR A CA 1
ATOM 3247 C C . THR A 1 443 ? -14.716 5.468 -7.574 1.00 92.12 443 THR A C 1
ATOM 3249 O O . THR A 1 443 ? -15.393 5.631 -8.590 1.00 92.12 443 THR A O 1
ATOM 3252 N N . MET A 1 444 ? -15.081 5.941 -6.387 1.00 93.94 444 MET A N 1
ATOM 3253 C CA . MET A 1 444 ? -16.402 6.498 -6.096 1.00 93.94 444 MET A CA 1
ATOM 3254 C C . MET A 1 444 ? -16.317 7.638 -5.083 1.00 93.94 444 MET A C 1
ATOM 3256 O O . MET A 1 444 ? -15.375 7.720 -4.301 1.00 93.94 444 MET A O 1
ATOM 3260 N N . SER A 1 445 ? -17.273 8.565 -5.116 1.00 93.94 445 SER A N 1
ATOM 3261 C CA . SER A 1 445 ? -17.371 9.630 -4.111 1.00 93.94 445 SER A CA 1
ATOM 3262 C C . SER A 1 445 ? -18.191 9.155 -2.919 1.00 93.94 445 SER A C 1
ATOM 3264 O O . SER A 1 445 ? -19.260 8.585 -3.118 1.00 93.94 445 SER A O 1
ATOM 3266 N N . LEU A 1 446 ? -17.742 9.438 -1.695 1.00 93.44 446 LEU A N 1
ATOM 3267 C CA . LEU A 1 446 ? -18.508 9.141 -0.475 1.00 93.44 446 LEU A CA 1
ATOM 3268 C C . LEU A 1 446 ? -19.854 9.880 -0.415 1.00 93.44 446 LEU A C 1
ATOM 3270 O O . LEU A 1 446 ? -20.792 9.405 0.216 1.00 93.44 446 LEU A O 1
ATOM 3274 N N . ASP A 1 447 ? -19.975 11.011 -1.115 1.00 90.06 447 ASP A N 1
ATOM 3275 C CA . ASP A 1 447 ? -21.222 11.775 -1.221 1.00 90.06 447 ASP A CA 1
ATOM 3276 C C . ASP A 1 447 ? -22.172 11.241 -2.309 1.00 90.06 447 ASP A C 1
ATOM 3278 O O . ASP A 1 447 ? -23.302 11.721 -2.439 1.00 90.06 447 ASP A O 1
ATOM 3282 N N . ALA A 1 448 ? -21.747 10.258 -3.110 1.00 91.06 448 ALA A N 1
ATOM 3283 C CA . ALA A 1 448 ? -22.617 9.662 -4.111 1.00 91.06 448 ALA A CA 1
ATOM 3284 C C . ALA A 1 448 ? -23.670 8.752 -3.455 1.00 91.06 448 ALA A C 1
ATOM 3286 O O . ALA A 1 448 ? -23.407 7.986 -2.527 1.00 91.06 448 ALA A O 1
ATOM 3287 N N . THR A 1 449 ? -24.896 8.814 -3.969 1.00 88.12 449 THR A N 1
ATOM 3288 C CA . THR A 1 449 ? -26.008 7.986 -3.489 1.00 88.12 449 THR A CA 1
ATOM 3289 C C . THR A 1 449 ? -25.708 6.499 -3.657 1.00 88.12 449 THR A C 1
ATOM 3291 O O . THR A 1 449 ? -25.353 6.066 -4.752 1.00 88.12 449 THR A O 1
ATOM 3294 N N . GLY A 1 450 ? -25.915 5.716 -2.594 1.00 86.25 450 GLY A N 1
ATOM 3295 C CA . GLY A 1 450 ? -25.708 4.263 -2.600 1.00 86.25 450 GLY A CA 1
ATOM 3296 C C . GLY A 1 450 ? -24.259 3.822 -2.376 1.00 86.25 450 GLY A C 1
ATOM 3297 O O . GLY A 1 450 ? -23.964 2.642 -2.550 1.00 86.25 450 GLY A O 1
ATOM 3298 N N . VAL A 1 451 ? -23.363 4.749 -2.019 1.00 91.00 451 VAL A N 1
ATOM 3299 C CA . VAL A 1 451 ? -21.983 4.451 -1.610 1.00 91.00 451 VAL A CA 1
ATOM 3300 C C . VAL A 1 451 ? -21.921 4.114 -0.128 1.00 91.00 451 VAL A C 1
ATOM 3302 O O . VAL A 1 451 ? -21.585 2.987 0.218 1.00 91.00 451 VAL A O 1
ATOM 3305 N N . ALA A 1 452 ? -22.273 5.076 0.725 1.00 92.81 452 ALA A N 1
ATOM 3306 C CA . ALA A 1 452 ? -22.326 4.886 2.166 1.00 92.81 452 ALA A CA 1
ATOM 3307 C C . ALA A 1 452 ? -23.685 4.316 2.595 1.00 92.81 452 ALA A C 1
ATOM 3309 O O . ALA A 1 452 ? -24.732 4.734 2.090 1.00 92.81 452 ALA A O 1
ATOM 3310 N N . GLY A 1 453 ? -23.651 3.388 3.549 1.00 93.69 453 GLY A N 1
ATOM 3311 C CA . GLY A 1 453 ? -24.825 2.851 4.228 1.00 93.69 453 GLY A CA 1
ATOM 3312 C C . GLY A 1 453 ? -25.421 3.844 5.220 1.00 93.69 453 GLY A C 1
ATOM 3313 O O . GLY A 1 453 ? -26.642 3.994 5.291 1.00 93.69 453 GLY A O 1
ATOM 3314 N N . ALA A 1 454 ? -24.561 4.600 5.908 1.00 96.62 454 ALA A N 1
ATOM 3315 C CA . ALA A 1 454 ? -24.950 5.711 6.768 1.00 96.62 454 ALA A CA 1
ATOM 3316 C C . ALA A 1 454 ? -24.051 6.935 6.563 1.00 96.62 454 ALA A C 1
ATOM 3318 O O . ALA A 1 454 ? -22.873 6.832 6.223 1.00 96.62 454 ALA A O 1
ATOM 3319 N N . THR A 1 455 ? -24.603 8.123 6.787 1.00 95.56 455 THR A N 1
ATOM 3320 C CA . THR A 1 455 ? -23.849 9.381 6.799 1.00 95.56 455 THR A CA 1
ATOM 3321 C C . THR A 1 455 ? -24.178 10.133 8.072 1.00 95.56 455 THR A C 1
ATOM 3323 O O . THR A 1 455 ? -25.271 10.679 8.222 1.00 95.56 455 THR A O 1
ATOM 3326 N N . VAL A 1 456 ? -23.217 10.158 8.987 1.00 94.69 456 VAL A N 1
ATOM 3327 C CA . VAL A 1 456 ? -23.300 10.872 10.252 1.00 94.69 456 VAL A CA 1
ATOM 3328 C C . VAL A 1 456 ? -22.894 12.323 10.026 1.00 94.69 456 VAL A C 1
ATOM 3330 O O . VAL A 1 456 ? -21.768 12.607 9.616 1.00 94.69 456 VAL A O 1
ATOM 3333 N N . THR A 1 457 ? -23.808 13.247 10.290 1.00 91.25 457 THR A N 1
ATOM 3334 C CA . THR A 1 457 ? -23.623 14.690 10.099 1.00 91.25 457 THR A CA 1
ATOM 3335 C C . THR A 1 457 ? -23.577 15.425 11.430 1.00 91.25 457 THR A C 1
ATOM 3337 O O . THR A 1 457 ? -24.242 15.028 12.394 1.00 91.25 457 THR A O 1
ATOM 3340 N N . THR A 1 458 ? -22.853 16.539 11.468 1.00 87.00 458 THR A N 1
ATOM 3341 C CA . THR A 1 458 ? -22.798 17.444 12.620 1.00 87.00 458 THR A CA 1
ATOM 3342 C C . THR A 1 458 ? -23.694 18.673 12.426 1.00 87.00 458 THR A C 1
ATOM 3344 O O . THR A 1 458 ? -24.283 18.879 11.363 1.00 87.00 458 THR A O 1
ATOM 3347 N N . THR A 1 459 ? -23.861 19.479 13.477 1.00 78.88 459 THR A N 1
ATOM 3348 C CA . THR A 1 459 ? -24.494 20.804 13.389 1.00 78.88 459 THR A CA 1
ATOM 3349 C C . THR A 1 459 ? -23.464 21.868 13.006 1.00 78.88 459 THR A C 1
ATOM 3351 O O . THR A 1 459 ? -22.260 21.668 13.141 1.00 78.88 459 THR A O 1
ATOM 3354 N N . SER A 1 460 ? -23.921 23.035 12.544 1.00 70.38 460 SER A N 1
ATOM 3355 C CA . SER A 1 460 ? -23.034 24.080 12.006 1.00 70.38 460 SER A CA 1
ATOM 3356 C C . SER A 1 460 ? -22.024 24.672 12.998 1.00 70.38 460 SER A C 1
ATOM 3358 O O . SER A 1 460 ? -21.083 25.347 12.589 1.00 70.38 460 SER A O 1
ATOM 3360 N N . ASP A 1 461 ? -22.241 24.471 14.292 1.00 68.69 461 ASP A N 1
ATOM 3361 C CA . ASP A 1 461 ? -21.389 24.890 15.405 1.00 68.69 461 ASP A CA 1
ATOM 3362 C C . ASP A 1 461 ? -20.435 23.784 15.893 1.00 68.69 461 ASP A C 1
ATOM 3364 O O . ASP A 1 461 ? -19.683 23.999 16.844 1.00 68.69 461 ASP A O 1
ATOM 3368 N N . PHE A 1 462 ? -20.437 22.618 15.242 1.00 75.25 462 PHE A N 1
ATOM 3369 C CA . PHE A 1 462 ? -19.723 21.427 15.683 1.00 75.25 462 PHE A CA 1
ATOM 3370 C C . PHE A 1 462 ? -18.718 20.944 14.625 1.00 75.25 462 PHE A C 1
ATOM 3372 O O . PHE A 1 462 ? -19.090 20.604 13.503 1.00 75.25 462 PHE A O 1
ATOM 3379 N N . ASN A 1 463 ? -17.437 20.906 15.003 1.00 84.38 463 ASN A N 1
ATOM 3380 C CA . ASN A 1 463 ? -16.298 20.575 14.140 1.00 84.38 463 ASN A CA 1
ATOM 3381 C C . ASN A 1 463 ? -15.597 19.306 14.663 1.00 84.38 463 ASN A C 1
ATOM 3383 O O . ASN A 1 463 ? -15.278 19.223 15.850 1.00 84.38 463 ASN A O 1
ATOM 3387 N N . LEU A 1 464 ? -15.340 18.344 13.775 1.00 89.69 464 LEU A N 1
ATOM 3388 C CA . LEU A 1 464 ? -14.683 17.060 14.048 1.00 89.69 464 LEU A CA 1
ATOM 3389 C C . LEU A 1 464 ? -13.153 17.111 13.897 1.00 89.69 464 LEU A C 1
ATOM 3391 O O . LEU A 1 464 ? -12.491 16.077 13.882 1.00 89.69 464 LEU A O 1
ATOM 3395 N N . THR A 1 465 ? -12.548 18.291 13.785 1.00 89.25 465 THR A N 1
ATOM 3396 C CA . THR A 1 465 ? -11.086 18.445 13.752 1.00 89.25 465 THR A CA 1
ATOM 3397 C C . THR A 1 465 ? -10.479 17.855 15.022 1.00 89.25 465 THR A C 1
ATOM 3399 O O . THR A 1 465 ? -10.782 18.293 16.129 1.00 89.25 465 THR A O 1
ATOM 3402 N N . GLY A 1 466 ? -9.608 16.859 14.850 1.00 88.31 466 GLY A N 1
ATOM 3403 C CA . GLY A 1 466 ? -8.961 16.145 15.952 1.00 88.31 466 GLY A CA 1
ATOM 3404 C C . GLY A 1 466 ? -9.765 14.970 16.515 1.00 88.31 466 GLY A C 1
ATOM 3405 O O . GLY A 1 466 ? -9.263 14.291 17.408 1.00 88.31 466 GLY A O 1
ATOM 3406 N N . TYR A 1 467 ? -10.969 14.703 15.998 1.00 93.00 467 TYR A N 1
ATOM 3407 C CA . TYR A 1 467 ? -11.692 13.472 16.303 1.00 93.00 467 TYR A CA 1
ATOM 3408 C C . TYR A 1 467 ? -11.138 12.301 15.489 1.00 93.00 467 TYR A C 1
ATOM 3410 O O . TYR A 1 467 ? -10.629 12.471 14.380 1.00 93.00 467 TYR A O 1
ATOM 3418 N N . VAL A 1 468 ? -11.282 11.101 16.040 1.00 94.12 468 VAL A N 1
ATOM 3419 C CA . VAL A 1 468 ? -10.976 9.831 15.379 1.00 94.12 468 VAL A CA 1
ATOM 3420 C C . VAL A 1 468 ? -12.185 8.906 15.448 1.00 94.12 468 VAL A C 1
ATOM 3422 O O . VAL A 1 468 ? -12.948 8.948 16.415 1.00 94.12 468 VAL A O 1
ATOM 3425 N N . VAL A 1 469 ? -12.353 8.069 14.429 1.00 95.56 469 VAL A N 1
ATOM 3426 C CA . VAL A 1 469 ? -13.341 6.979 14.435 1.00 95.56 469 VAL A CA 1
ATOM 3427 C C . VAL A 1 469 ? -12.700 5.698 14.941 1.00 95.56 469 VAL A C 1
ATOM 3429 O O . VAL A 1 469 ? -11.522 5.455 14.676 1.00 95.56 469 VAL A O 1
ATOM 3432 N N . ARG A 1 470 ? -13.454 4.905 15.702 1.00 93.81 470 ARG A N 1
ATOM 3433 C CA . ARG A 1 470 ? -13.000 3.635 16.280 1.00 93.81 470 ARG A CA 1
ATOM 3434 C C . ARG A 1 470 ? -14.145 2.618 16.322 1.00 93.81 470 ARG A C 1
ATOM 3436 O O . ARG A 1 470 ? -15.290 3.041 16.512 1.00 93.81 470 ARG A O 1
ATOM 3443 N N . PRO A 1 471 ? -13.850 1.311 16.228 1.00 92.56 471 PRO A N 1
ATOM 3444 C CA . PRO A 1 471 ? -14.824 0.284 16.572 1.00 92.56 471 PRO A CA 1
ATOM 3445 C C . PRO A 1 471 ? -15.155 0.359 18.069 1.00 92.56 471 PRO A C 1
ATOM 3447 O O . PRO A 1 471 ? -14.297 0.701 18.894 1.00 92.56 471 PRO A O 1
ATOM 3450 N N . ALA A 1 472 ? -16.399 0.046 18.424 1.00 91.75 472 ALA A N 1
ATOM 3451 C CA . ALA A 1 472 ? -16.820 -0.130 19.811 1.00 91.75 472 ALA A CA 1
ATOM 3452 C C . ALA A 1 472 ? -17.114 -1.602 20.157 1.00 91.75 472 ALA A C 1
ATOM 3454 O O . ALA A 1 472 ? -17.081 -1.946 21.339 1.00 91.75 472 ALA A O 1
ATOM 3455 N N . GLY A 1 473 ? -17.334 -2.451 19.146 1.00 90.19 473 GLY A N 1
ATOM 3456 C CA . GLY A 1 473 ? -17.958 -3.766 19.323 1.00 90.19 473 GLY A CA 1
ATOM 3457 C C . GLY A 1 473 ? -19.475 -3.639 19.471 1.00 90.19 473 GLY A C 1
ATOM 3458 O O . GLY A 1 473 ? -19.999 -2.530 19.426 1.00 90.19 473 GLY A O 1
ATOM 3459 N N . ASP A 1 474 ? -20.168 -4.755 19.665 1.00 90.62 474 ASP A N 1
ATOM 3460 C CA . ASP A 1 474 ? -21.584 -4.771 20.052 1.00 90.62 474 ASP A CA 1
ATOM 3461 C C . ASP A 1 474 ? -21.706 -4.475 21.560 1.00 90.62 474 ASP A C 1
ATOM 3463 O O . ASP A 1 474 ? -21.502 -5.353 22.409 1.00 90.62 474 ASP A O 1
ATOM 3467 N N . VAL A 1 475 ? -21.941 -3.209 21.928 1.00 90.56 475 VAL A N 1
ATOM 3468 C CA . VAL A 1 475 ? -21.956 -2.794 23.340 1.00 90.56 475 VAL A CA 1
ATOM 3469 C C . VAL A 1 475 ? -23.335 -2.900 23.985 1.00 90.56 475 VAL A C 1
ATOM 3471 O O . VAL A 1 475 ? -23.426 -2.840 25.218 1.00 90.56 475 VAL A O 1
ATOM 3474 N N . ASP A 1 476 ? -24.398 -3.048 23.194 1.00 89.38 476 ASP A N 1
ATOM 3475 C CA . ASP A 1 476 ? -25.771 -3.219 23.678 1.00 89.38 476 ASP A CA 1
ATOM 3476 C C . ASP A 1 476 ? -26.352 -4.629 23.451 1.00 89.38 476 ASP A C 1
ATOM 3478 O O . ASP A 1 476 ? -27.447 -4.931 23.944 1.00 89.38 476 ASP A O 1
ATOM 3482 N N . ASN A 1 477 ? -25.554 -5.525 22.867 1.00 90.06 477 ASN A N 1
ATOM 3483 C CA . ASN A 1 477 ? -25.852 -6.926 22.597 1.00 90.06 477 ASN A CA 1
ATOM 3484 C C . ASN A 1 477 ? -27.069 -7.087 21.663 1.00 90.06 477 ASN A C 1
ATOM 3486 O O . ASN A 1 477 ? -27.934 -7.947 21.899 1.00 90.06 477 ASN A O 1
ATOM 3490 N N . ASP A 1 478 ? -27.174 -6.239 20.635 1.00 90.75 478 ASP A N 1
ATOM 3491 C CA . ASP A 1 478 ? -28.220 -6.301 19.607 1.00 90.75 478 ASP A CA 1
ATOM 3492 C C . ASP A 1 478 ? -27.822 -7.122 18.361 1.00 90.75 478 ASP A C 1
ATOM 3494 O O . ASP A 1 478 ? -28.670 -7.400 17.501 1.00 90.75 478 ASP A O 1
ATOM 3498 N N . GLY A 1 479 ? -26.576 -7.601 18.317 1.00 90.06 479 GLY A N 1
ATOM 3499 C CA . GLY A 1 479 ? -25.994 -8.361 17.216 1.00 90.06 479 GLY A CA 1
ATOM 3500 C C . GLY A 1 479 ? -25.440 -7.493 16.087 1.00 90.06 479 GLY A C 1
ATOM 3501 O O . GLY A 1 479 ? -25.172 -8.029 15.013 1.00 90.06 479 GLY A O 1
ATOM 3502 N N . ARG A 1 480 ? -25.314 -6.178 16.287 1.00 94.06 480 ARG A N 1
ATOM 3503 C CA . ARG A 1 480 ? -24.668 -5.236 15.369 1.00 94.06 480 ARG A CA 1
ATOM 3504 C C . ARG A 1 480 ? -23.516 -4.554 16.084 1.00 94.06 480 ARG A C 1
ATOM 3506 O O . ARG A 1 480 ? -23.593 -4.232 17.263 1.00 94.06 480 ARG A O 1
ATOM 3513 N N . HIS A 1 481 ? -22.452 -4.286 15.346 1.00 94.25 481 HIS A N 1
ATOM 3514 C CA . HIS A 1 481 ? -21.333 -3.533 15.881 1.00 94.25 481 HIS A CA 1
ATOM 3515 C C . HIS A 1 481 ? -21.668 -2.042 16.022 1.00 94.25 481 HIS A C 1
ATOM 3517 O O . HIS A 1 481 ? -22.352 -1.444 15.185 1.00 94.25 481 HIS A O 1
ATOM 3523 N N . ASP A 1 482 ? -21.127 -1.424 17.070 1.00 94.75 482 ASP A N 1
ATOM 3524 C CA . ASP A 1 482 ? -21.288 -0.009 17.376 1.00 94.75 482 ASP A CA 1
ATOM 3525 C C . ASP A 1 482 ? -20.015 0.792 17.065 1.00 94.75 482 ASP A C 1
ATOM 3527 O O . ASP A 1 482 ? -18.895 0.272 16.983 1.00 94.75 482 ASP A O 1
ATOM 3531 N N . VAL A 1 483 ? -20.173 2.111 16.923 1.00 95.88 483 VAL A N 1
ATOM 3532 C CA . VAL A 1 483 ? -19.106 3.015 16.468 1.00 95.88 483 VAL A CA 1
ATOM 3533 C C . VAL A 1 483 ? -18.829 4.110 17.488 1.00 95.88 483 VAL A C 1
ATOM 3535 O O . VAL A 1 483 ? -19.743 4.766 17.990 1.00 95.88 483 VAL A O 1
ATOM 3538 N N . LEU A 1 484 ? -17.548 4.380 17.743 1.00 95.06 484 LEU A N 1
ATOM 3539 C CA . LEU A 1 484 ? -17.096 5.533 18.517 1.00 95.06 484 LEU A CA 1
ATOM 3540 C C . LEU A 1 484 ? -16.572 6.645 17.604 1.00 95.06 484 LEU A C 1
ATOM 3542 O O . LEU A 1 484 ? -15.751 6.417 16.715 1.00 95.06 484 LEU A O 1
ATOM 3546 N N . VAL A 1 485 ? -16.987 7.877 17.893 1.00 94.81 485 VAL A N 1
ATOM 3547 C CA . VAL A 1 485 ? -16.395 9.111 17.358 1.00 94.81 485 VAL A CA 1
ATOM 3548 C C . VAL A 1 485 ? -15.771 9.863 18.531 1.00 94.81 485 VAL A C 1
ATOM 3550 O O . VAL A 1 485 ? -16.468 10.531 19.299 1.00 94.81 485 VAL A O 1
ATOM 3553 N N . SER A 1 486 ? -14.459 9.714 18.707 1.00 93.62 486 SER A N 1
ATOM 3554 C CA . SER A 1 486 ? -13.732 10.127 19.915 1.00 93.62 486 SER A CA 1
ATOM 3555 C C . SER A 1 486 ? -12.909 11.390 19.683 1.00 93.62 486 SER A C 1
ATOM 3557 O O . SER A 1 486 ? -12.056 11.418 18.798 1.00 93.62 486 SER A O 1
ATOM 3559 N N . GLY A 1 487 ? -13.131 12.421 20.498 1.00 91.19 487 GLY A N 1
ATOM 3560 C CA . GLY A 1 487 ? -12.339 13.653 20.537 1.00 91.19 487 GLY A CA 1
ATOM 3561 C C . GLY A 1 487 ? -11.557 13.801 21.844 1.00 91.19 487 GLY A C 1
ATOM 3562 O O . GLY A 1 487 ? -11.612 12.943 22.725 1.00 91.19 487 GLY A O 1
ATOM 3563 N N . THR A 1 488 ? -10.835 14.913 22.000 1.00 86.62 488 THR A N 1
ATOM 3564 C CA . THR A 1 488 ? -10.012 15.185 23.196 1.00 86.62 488 THR A CA 1
ATOM 3565 C C . THR A 1 488 ? -10.825 15.312 24.478 1.00 86.62 488 THR A C 1
ATOM 3567 O O . THR A 1 488 ? -10.370 14.857 25.521 1.00 86.62 488 THR A O 1
ATOM 3570 N N . ASP A 1 489 ? -12.022 15.898 24.393 1.00 87.19 489 ASP A N 1
ATOM 3571 C CA . ASP A 1 489 ? -12.843 16.267 25.557 1.00 87.19 489 ASP A CA 1
ATOM 3572 C C . ASP A 1 489 ? -14.219 15.596 25.573 1.00 87.19 489 ASP A C 1
ATOM 3574 O O . ASP A 1 489 ? -14.963 15.689 26.548 1.00 87.19 489 ASP A O 1
ATOM 3578 N N . THR A 1 490 ? -14.633 14.994 24.464 1.00 89.62 490 THR A N 1
ATOM 3579 C CA . THR A 1 490 ? -15.935 14.337 24.347 1.00 89.62 490 THR A CA 1
ATOM 3580 C C . THR A 1 490 ? -15.843 13.248 23.294 1.00 89.62 490 THR A C 1
ATOM 3582 O O . THR A 1 490 ? -15.261 13.453 22.229 1.00 89.62 490 THR A O 1
ATOM 3585 N N . SER A 1 491 ? -16.461 12.112 23.587 1.00 92.94 491 SER A N 1
ATOM 3586 C CA . SER A 1 491 ? -16.650 11.017 22.639 1.00 92.94 491 SER A CA 1
ATOM 3587 C C . SER A 1 491 ? -18.142 10.749 22.441 1.00 92.94 491 SER A C 1
ATOM 3589 O O . SER A 1 491 ? -18.961 11.100 23.294 1.00 92.94 491 SER A O 1
ATOM 3591 N N . TYR A 1 492 ? -18.509 10.140 21.320 1.00 93.81 492 TYR A N 1
ATOM 3592 C CA . TYR A 1 492 ? -19.885 9.752 21.014 1.00 93.81 492 TYR A CA 1
ATOM 3593 C C . TYR A 1 492 ? -19.924 8.281 20.642 1.00 93.81 492 TYR A C 1
ATOM 3595 O O . TYR A 1 492 ? -19.159 7.860 19.779 1.00 93.81 492 TYR A O 1
ATOM 3603 N N . LEU A 1 493 ? -20.821 7.533 21.277 1.00 94.31 493 LEU A N 1
ATOM 3604 C CA . LEU A 1 493 ? -21.163 6.171 20.886 1.00 94.31 493 LEU A CA 1
ATOM 3605 C C . LEU A 1 493 ? -22.396 6.207 19.979 1.00 94.31 493 LEU A C 1
ATOM 3607 O O . LEU A 1 493 ? -23.417 6.794 20.343 1.00 94.31 493 LEU A O 1
ATOM 3611 N N . LEU A 1 494 ? -22.296 5.590 18.810 1.00 95.94 494 LEU A N 1
ATOM 3612 C CA . LEU A 1 494 ? -23.365 5.428 17.833 1.00 95.94 494 LEU A CA 1
ATOM 3613 C C . LEU A 1 494 ? -23.721 3.947 17.758 1.00 95.94 494 LEU A C 1
ATOM 3615 O O . LEU A 1 494 ? -22.855 3.144 17.420 1.00 95.94 494 LEU A O 1
ATOM 3619 N N . LEU A 1 495 ? -24.977 3.615 18.054 1.00 95.50 495 LEU A N 1
ATOM 3620 C CA . LEU A 1 495 ? -25.436 2.229 18.009 1.00 95.50 495 LEU A CA 1
ATOM 3621 C C . LEU A 1 495 ? -25.626 1.767 16.559 1.00 95.50 495 LEU A C 1
ATOM 3623 O O . LEU A 1 495 ? -26.211 2.516 15.762 1.00 95.50 495 LEU A O 1
ATOM 3627 N N . GLY A 1 496 ? -25.195 0.554 16.223 1.00 94.44 496 GLY A N 1
ATOM 3628 C CA . GLY A 1 496 ? -25.268 -0.042 14.886 1.00 94.44 496 GLY A CA 1
ATOM 3629 C C . GLY A 1 496 ? -26.687 -0.045 14.326 1.00 94.44 496 GLY A C 1
ATOM 3630 O O . GLY A 1 496 ? -26.924 0.351 13.183 1.00 94.44 496 GLY A O 1
ATOM 3631 N N . SER A 1 497 ? -27.680 -0.325 15.174 1.00 93.12 497 SER A N 1
ATOM 3632 C CA . SER A 1 497 ? -29.110 -0.245 14.833 1.00 93.12 497 SER A CA 1
ATOM 3633 C C . SER A 1 497 ? -29.597 1.135 14.362 1.00 93.12 497 SER A C 1
ATOM 3635 O O . SER A 1 497 ? -30.668 1.235 13.757 1.00 93.12 497 SER A O 1
ATOM 3637 N N . THR A 1 498 ? -28.829 2.204 14.591 1.00 93.69 498 THR A N 1
ATOM 3638 C CA . THR A 1 498 ? -29.144 3.568 14.132 1.00 93.69 498 THR A CA 1
ATOM 3639 C C . THR A 1 498 ? -28.389 3.985 12.870 1.00 93.69 498 THR A C 1
ATOM 3641 O O . THR A 1 498 ? -28.737 4.997 12.257 1.00 93.69 498 THR A O 1
ATOM 3644 N N . LEU A 1 499 ? -27.374 3.225 12.454 1.00 95.44 499 LEU A N 1
ATOM 3645 C CA . LEU A 1 499 ? -26.472 3.580 11.362 1.00 95.44 499 LEU A CA 1
ATOM 3646 C C . LEU A 1 499 ? -27.055 3.174 10.012 1.00 95.44 499 LEU A C 1
ATOM 3648 O O . LEU A 1 499 ? -26.572 2.270 9.347 1.00 95.44 499 LEU A O 1
ATOM 3652 N N . THR A 1 500 ? -28.101 3.862 9.560 1.00 94.31 500 THR A N 1
ATOM 3653 C CA . THR A 1 500 ? -28.624 3.723 8.192 1.00 94.31 500 THR A CA 1
ATOM 3654 C C . THR A 1 500 ? -29.146 5.061 7.681 1.00 94.31 500 THR A C 1
ATOM 3656 O O . THR A 1 500 ? -29.925 5.741 8.346 1.00 94.31 500 THR A O 1
ATOM 3659 N N . GLY A 1 501 ? -28.750 5.442 6.466 1.00 94.06 501 GLY A N 1
ATOM 3660 C CA . GLY A 1 501 ? -29.109 6.727 5.873 1.00 94.06 501 GLY A CA 1
ATOM 3661 C C . GLY A 1 501 ? -28.500 7.924 6.622 1.00 94.06 501 GLY A C 1
ATOM 3662 O O . GLY A 1 501 ? -27.418 7.812 7.201 1.00 94.06 501 GLY A O 1
ATOM 3663 N N . PRO A 1 502 ? -29.141 9.105 6.579 1.00 93.56 502 PRO A N 1
ATOM 3664 C CA . PRO A 1 502 ? -28.665 10.284 7.300 1.00 93.56 502 PRO A CA 1
ATOM 3665 C C . PRO A 1 502 ? -28.847 10.134 8.815 1.00 93.56 502 PRO A C 1
ATOM 3667 O O . PRO A 1 502 ? -29.965 9.933 9.290 1.00 93.56 502 PRO A O 1
ATOM 3670 N N . VAL A 1 503 ? -27.768 10.315 9.575 1.00 93.88 503 VAL A N 1
ATOM 3671 C CA . VAL A 1 503 ? -27.752 10.229 11.041 1.00 93.88 503 VAL A CA 1
ATOM 3672 C C . VAL A 1 503 ? -27.212 11.538 11.607 1.00 93.88 503 VAL A C 1
ATOM 3674 O O . VAL A 1 503 ? -26.119 11.973 11.267 1.00 93.88 503 VAL A O 1
ATOM 3677 N N . ALA A 1 504 ? -27.950 12.198 12.496 1.00 91.19 504 ALA A N 1
ATOM 3678 C CA . ALA A 1 504 ? -27.408 13.357 13.203 1.00 91.19 504 ALA A CA 1
ATOM 3679 C C . ALA A 1 504 ? -26.566 12.875 14.391 1.00 91.19 504 ALA A C 1
ATOM 3681 O O . ALA A 1 504 ? -27.099 12.167 15.246 1.00 91.19 504 ALA A O 1
ATOM 3682 N N . LEU A 1 505 ? -25.292 13.279 14.487 1.00 88.75 505 LEU A N 1
ATOM 3683 C CA . LEU A 1 505 ? -24.418 12.896 15.608 1.00 88.75 505 LEU A CA 1
ATOM 3684 C C . LEU A 1 505 ? -25.044 13.268 16.958 1.00 88.75 505 LEU A C 1
ATOM 3686 O O . LEU A 1 505 ? -25.003 12.495 17.907 1.00 88.75 505 LEU A O 1
ATOM 3690 N N . VAL A 1 506 ? -25.683 14.436 17.018 1.00 83.88 506 VAL A N 1
ATOM 3691 C CA . VAL A 1 506 ? -26.496 14.884 18.148 1.00 83.88 506 VAL A CA 1
ATOM 3692 C C . VAL A 1 506 ? -27.929 15.066 17.641 1.00 83.88 506 VAL A C 1
ATOM 3694 O O . VAL A 1 506 ? -28.120 15.767 16.646 1.00 83.88 506 VAL A O 1
ATOM 3697 N N . PRO A 1 507 ? -28.950 14.473 18.285 1.00 83.88 507 PRO A N 1
ATOM 3698 C CA . PRO A 1 507 ? -28.924 13.795 19.585 1.00 83.88 507 PRO A CA 1
ATOM 3699 C C . PRO A 1 507 ? -28.707 12.271 19.531 1.00 83.88 507 PRO A C 1
ATOM 3701 O O . PRO A 1 507 ? -28.811 11.638 20.576 1.00 83.88 507 PRO A O 1
ATOM 3704 N N . THR A 1 508 ? -28.477 11.674 18.357 1.00 85.75 508 THR A N 1
ATOM 3705 C CA . THR A 1 508 ? -28.480 10.204 18.202 1.00 85.75 508 THR A CA 1
ATOM 3706 C C . THR A 1 508 ? -27.337 9.532 18.953 1.00 85.75 508 THR A C 1
ATOM 3708 O O . THR A 1 508 ? -27.546 8.521 19.614 1.00 85.75 508 THR A O 1
ATOM 3711 N N . GLY A 1 509 ? -26.134 10.100 18.868 1.00 86.06 509 GLY A N 1
ATOM 3712 C CA . GLY A 1 509 ? -24.964 9.579 19.554 1.00 86.06 509 GLY A CA 1
ATOM 3713 C C . GLY A 1 509 ? -25.064 9.788 21.059 1.00 86.06 509 GLY A C 1
ATOM 3714 O O . GLY A 1 509 ? -25.280 10.908 21.540 1.00 86.06 509 GLY A O 1
ATOM 3715 N N . LEU A 1 510 ? -24.840 8.717 21.817 1.00 91.94 510 LEU A N 1
ATOM 3716 C CA . LEU A 1 510 ? -24.691 8.794 23.259 1.00 91.94 510 LEU A CA 1
ATOM 3717 C C . LEU A 1 510 ? -23.411 9.568 23.571 1.00 91.94 510 LEU A C 1
ATOM 3719 O O . LEU A 1 510 ? -22.295 9.086 23.369 1.00 91.94 510 LEU A O 1
ATOM 3723 N N . ARG A 1 511 ? -23.583 10.792 24.069 1.00 92.06 511 ARG A N 1
ATOM 3724 C CA . ARG A 1 511 ? -22.470 11.648 24.467 1.00 92.06 511 ARG A CA 1
ATOM 3725 C C . ARG A 1 511 ? -21.788 11.085 25.710 1.00 92.06 511 ARG A C 1
ATOM 3727 O O . ARG A 1 511 ? -22.397 10.997 26.775 1.00 92.06 511 ARG A O 1
ATOM 3734 N N . ILE A 1 512 ? -20.494 10.834 25.592 1.00 89.75 512 ILE A N 1
ATOM 3735 C CA . ILE A 1 512 ? -19.601 10.448 26.676 1.00 89.75 512 ILE A CA 1
ATOM 3736 C C . ILE A 1 512 ? -18.753 11.684 27.020 1.00 89.75 512 ILE A C 1
ATOM 3738 O O . ILE A 1 512 ? -17.902 12.078 26.224 1.00 89.75 512 ILE A O 1
ATOM 3742 N N . PRO A 1 513 ? -18.964 12.334 28.184 1.00 85.00 513 PRO A N 1
ATOM 3743 C CA . PRO A 1 513 ? -18.232 13.549 28.569 1.00 85.00 513 PRO A CA 1
ATOM 3744 C C . PRO A 1 513 ? -16.750 13.328 28.907 1.00 85.00 513 PRO A C 1
ATOM 3746 O O . PRO A 1 513 ? -16.088 14.260 29.354 1.00 85.00 513 PRO A O 1
ATOM 3749 N N . ALA A 1 514 ? -16.256 12.097 28.777 1.00 75.06 514 ALA A N 1
ATOM 3750 C CA . ALA A 1 514 ? -14.847 11.779 28.919 1.00 75.06 514 ALA A CA 1
ATOM 3751 C C . ALA A 1 514 ? -14.101 12.098 27.612 1.00 75.06 514 ALA A C 1
ATOM 3753 O O . ALA A 1 514 ? -14.681 12.032 26.525 1.00 75.06 514 ALA A O 1
ATOM 3754 N N . GLY A 1 515 ? -12.811 12.425 27.741 1.00 73.50 515 GLY A N 1
ATOM 3755 C CA . GLY A 1 515 ? -11.893 12.568 26.610 1.00 73.50 515 GLY A CA 1
ATOM 3756 C C . GLY A 1 515 ? -11.678 11.260 25.849 1.00 73.50 515 GLY A C 1
ATOM 3757 O O . GLY A 1 515 ? -12.457 10.329 26.013 1.00 73.50 515 GLY A O 1
ATOM 3758 N N . GLY A 1 516 ? -10.637 11.178 25.020 1.00 74.69 516 GLY A N 1
ATOM 3759 C CA . GLY A 1 516 ? -10.429 10.068 24.078 1.00 74.69 516 GLY A CA 1
ATOM 3760 C C . GLY A 1 516 ? -10.735 8.676 24.651 1.00 74.69 516 GLY A C 1
ATOM 3761 O O . GLY A 1 516 ? -9.971 8.150 25.458 1.00 74.69 516 GLY A O 1
ATOM 3762 N N . VAL A 1 517 ? -11.858 8.091 24.219 1.00 82.50 517 VAL A N 1
ATOM 3763 C CA . VAL A 1 517 ? -12.293 6.737 24.591 1.00 82.50 517 VAL A CA 1
ATOM 3764 C C . VAL A 1 517 ? -11.857 5.745 23.517 1.00 82.50 517 VAL A C 1
ATOM 3766 O O . VAL A 1 517 ? -11.895 6.052 22.320 1.00 82.50 517 VAL A O 1
ATOM 3769 N N . VAL A 1 518 ? -11.477 4.547 23.956 1.00 75.81 518 VAL A N 1
ATOM 3770 C CA . VAL A 1 518 ? -11.202 3.384 23.108 1.00 75.81 518 VAL A CA 1
ATOM 3771 C C . VAL A 1 518 ? -12.116 2.249 23.564 1.00 75.81 518 VAL A C 1
ATOM 3773 O O . VAL A 1 518 ? -12.179 1.967 24.761 1.00 75.81 518 VAL A O 1
ATOM 3776 N N . GLY A 1 519 ? -12.847 1.637 22.630 1.00 70.50 519 GLY A N 1
ATOM 3777 C CA . GLY A 1 519 ? -13.609 0.421 22.903 1.00 70.50 519 GLY A CA 1
ATOM 3778 C C . GLY A 1 519 ? -12.656 -0.748 23.147 1.00 70.50 519 GLY A C 1
ATOM 3779 O O . GLY A 1 519 ? -11.661 -0.882 22.441 1.00 70.50 519 GLY A O 1
ATOM 3780 N N . LEU A 1 520 ? -12.941 -1.568 24.159 1.00 65.69 520 LEU A N 1
ATOM 3781 C CA . LEU A 1 520 ? -12.177 -2.791 24.445 1.00 65.69 520 LEU A CA 1
ATOM 3782 C C . LEU A 1 520 ? -12.785 -4.033 23.772 1.00 65.69 520 LEU A C 1
ATOM 3784 O O . LEU A 1 520 ? -12.294 -5.134 23.989 1.00 65.69 520 LEU A O 1
ATOM 3788 N N . GLY A 1 521 ? -13.857 -3.855 22.992 1.00 59.97 521 GLY A N 1
ATOM 3789 C CA . GLY A 1 521 ? -14.645 -4.953 22.442 1.00 59.97 521 GLY A CA 1
ATOM 3790 C C . GLY A 1 521 ? -15.395 -5.738 23.522 1.00 59.97 521 GLY A C 1
ATOM 3791 O O . GLY A 1 521 ? -15.571 -5.278 24.659 1.00 59.97 521 GLY A O 1
ATOM 3792 N N . ASN A 1 522 ? -15.854 -6.935 23.161 1.00 54.19 522 ASN A N 1
ATOM 3793 C CA . ASN A 1 522 ? -16.571 -7.810 24.076 1.00 54.19 522 ASN A CA 1
ATOM 3794 C C . ASN A 1 522 ? -15.615 -8.459 25.093 1.00 54.19 522 ASN A C 1
ATOM 3796 O O . ASN A 1 522 ? -14.957 -9.460 24.830 1.00 54.19 522 ASN A O 1
ATOM 3800 N N . VAL A 1 523 ? -15.573 -7.911 26.307 1.00 56.22 523 VAL A N 1
ATOM 3801 C CA . VAL A 1 523 ? -14.700 -8.402 27.388 1.00 56.22 523 VAL A CA 1
ATOM 3802 C C . VAL A 1 523 ? -15.294 -9.556 28.208 1.00 56.22 523 VAL A C 1
ATOM 3804 O O . VAL A 1 523 ? -14.657 -10.017 29.154 1.00 56.22 523 VAL A O 1
ATOM 3807 N N . ASN A 1 524 ? -16.522 -10.011 27.921 1.00 50.31 524 ASN A N 1
ATOM 3808 C CA . ASN A 1 524 ? -17.230 -10.985 28.767 1.00 50.31 524 ASN A CA 1
ATOM 3809 C C . ASN A 1 524 ? -17.363 -12.397 28.158 1.00 50.31 524 ASN A C 1
ATOM 3811 O O . ASN A 1 524 ? -17.957 -13.268 28.799 1.00 50.31 524 ASN A O 1
ATOM 3815 N N . ALA A 1 525 ? -16.773 -12.637 26.979 1.00 43.59 525 ALA A N 1
ATOM 3816 C CA . ALA A 1 525 ? -16.754 -13.923 26.270 1.00 43.59 525 ALA A CA 1
ATOM 3817 C C . ALA A 1 525 ? -18.142 -14.530 25.958 1.00 43.59 525 ALA A C 1
ATOM 3819 O O . ALA A 1 525 ? -18.241 -15.714 25.620 1.00 43.59 525 ALA A O 1
ATOM 3820 N N . ALA A 1 526 ? -19.224 -13.753 26.064 1.00 40.22 526 ALA A N 1
ATOM 3821 C CA . ALA A 1 526 ? -20.553 -14.160 25.630 1.00 40.22 526 ALA A CA 1
ATOM 3822 C C . ALA A 1 526 ? -20.827 -13.559 24.244 1.00 40.22 526 ALA A C 1
ATOM 3824 O O . ALA A 1 526 ? -21.199 -12.398 24.143 1.00 40.22 526 ALA A O 1
ATOM 3825 N N . GLY A 1 527 ? -20.630 -14.345 23.186 1.00 40.53 527 GLY A N 1
ATOM 3826 C CA . GLY A 1 527 ? -20.842 -13.915 21.795 1.00 40.53 527 GLY A CA 1
ATOM 3827 C C . GLY A 1 527 ? -19.577 -14.107 20.967 1.00 40.53 527 GLY A C 1
ATOM 3828 O O . GLY A 1 527 ? -18.484 -13.885 21.466 1.00 40.53 527 GLY A O 1
ATOM 3829 N N . GLY A 1 528 ? -19.723 -14.630 19.752 1.00 35.41 528 GLY A N 1
ATOM 3830 C CA . GLY A 1 528 ? -18.652 -15.226 18.947 1.00 35.41 528 GLY A CA 1
ATOM 3831 C C . GLY A 1 528 ? -17.636 -14.276 18.311 1.00 35.41 528 GLY A C 1
ATOM 3832 O O . GLY A 1 528 ? -16.913 -14.749 17.442 1.00 35.41 528 GLY A O 1
ATOM 3833 N N . ASP A 1 529 ? -17.555 -13.017 18.733 1.00 38.16 529 ASP A N 1
ATOM 3834 C CA . ASP A 1 529 ? -16.547 -12.083 18.228 1.00 38.16 529 ASP A CA 1
ATOM 3835 C C . ASP A 1 529 ? -15.268 -12.250 19.053 1.00 38.16 529 ASP A C 1
ATOM 3837 O O . ASP A 1 529 ? -15.245 -11.980 20.260 1.00 38.16 529 ASP A O 1
ATOM 3841 N N . ARG A 1 530 ? -14.235 -12.801 18.413 1.00 34.78 530 ARG A N 1
ATOM 3842 C CA . ARG A 1 530 ? -12.875 -12.904 18.946 1.00 34.78 530 ARG A CA 1
ATOM 3843 C C . ARG A 1 530 ? -11.998 -11.845 18.323 1.00 34.78 530 ARG A C 1
ATOM 3845 O O . ARG A 1 530 ? -12.101 -11.705 17.089 1.00 34.78 530 ARG A O 1
#

Foldseek 3Di:
DPDDPQVDAAEAEPDPQWAFDWAWAFQLEADLPDPLFRFTKTQGTWHDDLVQQKIKTFMDHGGNGDYHHYDDQFTQIEIGNHDDPDLDDFWHKDWAHWFFLQPPSGTKIWIATFGRAPDQDDDPPGWIFIDGRYNHGGTGYDYRSVRGPATAAAARHGKAKYFQQFLAPPRGIKIWMFRFRQQKIFIAHRHNPSPPPPDFLAWFQQADPNDGHLRQKDKFQDQDDPHDPQEDTWQWDKDQLCQPAPQGHDGIWIFTDDPVLLWNQPWWGKIKIKHPKGALEPFLWKKKKWKKAFKADPDQVFFWWFKWKDWQNDDTDGPETPPDPPRHQDDHHRGIDMGMDICNVRHRIIMMIMTMTTRVTNPRGSINGMIIGGTGMHRHHYRVRHQAMAHEDDAGQDEKYFQQALQLPRGIWMWTWGFDRQQFTKIFIAHRHYNVGDDPPRYDYSPDPPGGQAIEGEGNHDTLVQWYKAWQAQPPPPNGTWIWTFHAQKIWIAHSVQGGYYHYSPPRTDIDRHHGDHHPYDPPPPDPDD

pLDDT: mean 88.62, std 11.45, range [34.78, 98.75]

Solvent-accessible surface area (backbone atoms only — not comparable to full-atom values): 27425 Å² total; per-residue (Å²): 127,82,84,54,83,84,81,63,65,52,80,48,56,86,46,92,67,48,41,80,44,84,44,66,31,37,36,24,48,45,44,68,65,60,77,91,57,46,32,62,23,26,33,46,26,38,29,71,40,79,88,80,34,24,22,37,39,30,49,45,79,45,57,101,66,84,59,71,42,67,50,54,81,57,40,32,23,40,34,37,76,10,21,66,87,51,98,54,88,67,36,26,34,45,74,24,53,42,35,25,34,48,64,80,67,28,17,17,50,39,36,35,25,24,32,42,83,89,44,76,69,88,46,81,80,51,28,35,33,28,34,71,41,38,69,64,82,64,69,17,77,43,52,43,85,86,61,41,54,36,59,34,31,75,71,54,22,18,64,24,59,19,32,20,38,26,32,45,62,82,81,27,22,19,40,35,36,13,21,33,54,67,19,26,38,19,32,41,71,36,37,67,66,75,41,79,80,46,75,49,74,37,67,30,39,22,46,55,96,84,38,85,36,61,65,68,42,46,78,44,33,68,66,58,93,87,55,63,92,71,48,37,58,25,43,69,44,80,42,55,91,62,36,89,53,77,63,59,57,67,46,20,28,40,31,37,32,35,88,91,78,52,18,42,64,76,42,19,36,34,28,37,39,32,48,54,81,33,76,28,60,93,44,74,20,35,31,41,35,30,24,30,28,29,35,60,59,91,56,60,92,35,50,40,51,31,39,25,42,21,56,74,82,45,79,72,42,80,70,30,16,65,71,45,84,96,53,51,60,46,68,81,32,98,50,57,39,79,36,72,47,84,39,58,93,47,51,64,36,37,36,32,47,31,48,34,40,33,34,84,42,58,65,80,36,81,31,50,28,41,38,42,28,46,38,32,30,33,76,42,43,32,58,88,48,40,68,33,32,39,35,56,97,69,55,23,29,65,21,33,23,23,28,42,28,29,81,57,81,85,29,13,14,34,36,44,31,33,19,74,46,44,46,66,16,35,35,34,34,32,59,40,29,51,75,93,57,56,75,76,64,37,66,41,46,59,86,42,88,87,52,37,43,14,39,35,35,49,53,74,92,42,67,44,65,80,40,39,51,40,37,31,31,50,79,83,74,81,75,24,15,13,37,31,47,22,19,75,60,39,21,28,43,36,58,16,94,62,58,54,45,81,31,50,47,71,81,70,25,50,75,38,81,49,35,69,66,78,54,82,46,73,84,79,78,80,64,93,75,127

Nearest PDB structures (foldseek):
  4yu6-assembly1_A  TM=5.149E-01  e=1.095E-05  Bacillus cereus biovar anthracis str. CI
  4yu5-assembly1_A  TM=4.632E-01  e=6.713E-06  Bacillus cereus biovar anthracis str. CI
  4yu5-assembly2_B  TM=4.523E-01  e=1.603E-05  Bacillus cereus biovar anthracis str. CI
  4yu6-assembly2_B  TM=4.611E-01  e=2.477E-05  Bacillus cereus biovar anthracis str. CI
  3v10-assembly1_A  TM=1.987E-01  e=4.764E-02  Erysipelothrix rhusiopathiae

Secondary structure (DSSP, 8-state):
-PPPTTS---EEES-TTSEEEEEEEET-BS--SSGGG---EEEEEEEEETTTTEEEEEEEPP-SS---EEE-TTS-EEEESSBSS---SSEEEEEPPPB-SSSSSS-BEEEEEEEPTT--SPPTT-EEEEE--BSSPPSSEEEHHHH-SEEEE--SS-EEEEEEESSSSSSS-EEEEEETTTTEEEEE---TTSSSSS--SEEE-SEETTEE--TT-EEE-PPPTT--TTPBPP-EEEE-TTTTSSSS-SS-EEEESBTTTTB--SSSBEEEEEPPPEE-TT-S-EEEEEEEEEE--S-SSSSEEEEEEEETT---EEEEETT-TT------EEEEEEEEEE-GGGTTSEEEEEEEEE-SSSSS--S-EEEEEEEEEEE-EETTS-SEEEE-SSSEEEEEEEEE-SSSSSS-EEEEEEESSGGG-EEEEEPP--TTS--SSSEEETTSTTT-SEEEE--TT---TT-EEEEEE-SSSSSS-EEEEE-SS-EEEE-GGG-SEEEEHHHHSEEE-SSS------TT--SS--

Radius of gyration: 27.06 Å; Cα contacts (8 Å, |Δi|>4): 1493; chains: 1; bounding box: 69×51×85 Å

Sequence (530 aa):
MPADDEDAFTVGSISLANQPAVIPLGNFIGDVSPASSVWPDFIAAIREDVTAKQSVAYLYVGGPSPSNFVVDDTTPALKIPGLILSASGDRRAIVATPGDYNHDGRDDLAVAITRLPGATTAVDKEGVYILFGRPTPWSGELDLVANADVVITGMTGAASVANAGDINGDGIDDLVIGDQGGNFASVFYGRGDWSVGATPLLTADFSAAGAPSLDGFVIDNAVPSGAPPEQVPGLWHLTARRATESGHTAPHSLYFGVDATGNYNVGQTAGQVTSPVISLAGVSGAELSFNYVLLTEPSADFDRAEVQLSVDGAAYTPVMSRTLTGNALLSNTASWTNATFNLAAYRGHSVQFRFAFDTVDAFANAFEGWYIDDVVVRRFFDVANPDVKFTNPVGTVSSVAGVGDVNGDGRDDLAVLRSGAGADDRVWIVFGRAAGSPFIPPTMSLDATGVAGATVTTTSDFNLTGYVVRPAGDVDNDGRHDVLVSGTDTSYLLLGSTLTGPVALVPTGLRIPAGGVVGLGNVNAAGGDR